Protein AF-A0A093BY65-F1 (afdb_monomer_lite)

InterPro domains:
  IPR026172 Gamma-secretase-activating protein family [PTHR13630] (1-460)

Foldseek 3Di:
DKDWDWDADPQLKIWIWIADPVVRDIGTQDIGNHNWAWAEWEAWPLSQKIKTKTFPDDPVCCVVVVPDPFAGMWIWIAGRPPDGDIDTQDRHNWGKFKYKDHADPDDPPPFWTKMWIDTFQAFIKIFIWGWDQDPNGIHTPDPDHTDMDTDDGQWQEWEADNPQRKIWTWHDDPQWIKIWIWGDHNVRDIDTFWIFTDPDDADSPTRYYHLRDDDPPVVVCPDDQHKDWDWDAAPVGWTKIKIWTQDPDPQKTKIKIGRLVVQKMKIKIFGFPDPDPDPDRGFEWAAQRQWIWGAQQQAKIWTQGSLCNVCCLQIAIDGHPLRHDPPDHNADWHHSDHQKIQRPVVRDIDRHDDDLVSLLVQLLPDQDLSNVSNSLLCNLQRVQDDPVSLVSLVVSCVVCQPRRDPDGSVQLSVQQNCCSVVPVVDPPVSVVRDNGPCPPDPDDDPRMDMDMGGGDRIDTD

pLDDT: mean 80.91, std 12.18, range [36.78, 94.62]

Radius of gyration: 24.76 Å; chains: 1; bounding box: 61×48×80 Å

Structure (mmCIF, N/CA/C/O backbone):
data_AF-A0A093BY65-F1
#
_entry.id   AF-A0A093BY65-F1
#
loop_
_atom_site.group_PDB
_atom_site.id
_atom_site.type_symbol
_atom_site.label_atom_id
_atom_site.label_alt_id
_atom_site.label_comp_id
_atom_site.label_asym_id
_atom_site.label_entity_id
_atom_site.label_seq_id
_atom_site.pdbx_PDB_ins_code
_atom_site.Cartn_x
_atom_site.Cartn_y
_atom_site.Cartn_z
_atom_site.occupancy
_atom_site.B_iso_or_equiv
_atom_site.auth_seq_id
_atom_site.auth_comp_id
_atom_site.auth_asym_id
_atom_site.auth_atom_id
_atom_site.pdbx_PDB_model_num
ATOM 1 N N . GLY A 1 1 ? 15.860 2.031 1.669 1.00 63.56 1 GLY A N 1
ATOM 2 C CA . GLY A 1 1 ? 15.637 2.256 0.228 1.00 63.56 1 GLY A CA 1
ATOM 3 C C . GLY A 1 1 ? 16.226 3.590 -0.183 1.00 63.56 1 GLY A C 1
ATOM 4 O O . GLY A 1 1 ? 16.391 4.453 0.673 1.00 63.56 1 GLY A O 1
ATOM 5 N N . LYS A 1 2 ? 16.566 3.744 -1.463 1.00 78.81 2 LYS A N 1
ATOM 6 C CA . LYS A 1 2 ? 16.963 5.024 -2.068 1.00 78.81 2 LYS A CA 1
ATOM 7 C C . LYS A 1 2 ? 15.787 5.583 -2.872 1.00 78.81 2 LYS A C 1
ATOM 9 O O . LYS A 1 2 ? 14.974 4.803 -3.358 1.00 78.81 2 LYS A O 1
ATOM 14 N N . ILE A 1 3 ? 15.690 6.902 -3.000 1.00 84.50 3 ILE A N 1
ATOM 15 C CA . ILE A 1 3 ? 14.612 7.582 -3.730 1.00 84.50 3 ILE A CA 1
ATOM 16 C C . ILE A 1 3 ? 15.156 8.043 -5.078 1.00 84.50 3 ILE A C 1
ATOM 18 O O . ILE A 1 3 ? 16.124 8.800 -5.121 1.00 84.50 3 ILE A O 1
ATOM 22 N N . ILE A 1 4 ? 14.539 7.609 -6.175 1.00 89.31 4 ILE A N 1
ATOM 23 C CA . ILE A 1 4 ? 14.825 8.165 -7.498 1.00 89.31 4 ILE A CA 1
ATOM 24 C C . ILE A 1 4 ? 14.020 9.452 -7.686 1.00 89.31 4 ILE A C 1
ATOM 26 O O . ILE A 1 4 ? 12.840 9.511 -7.343 1.00 89.31 4 ILE A O 1
ATOM 30 N N . TYR A 1 5 ? 14.657 10.494 -8.206 1.00 88.25 5 TYR A N 1
ATOM 31 C CA . TYR A 1 5 ? 14.006 11.778 -8.443 1.00 88.25 5 TYR A CA 1
ATOM 32 C C . TYR A 1 5 ? 14.512 12.423 -9.729 1.00 88.25 5 TYR A C 1
ATOM 34 O O . TYR A 1 5 ? 15.580 12.094 -10.253 1.00 88.25 5 TYR A O 1
ATOM 42 N N . THR A 1 6 ? 13.727 13.365 -10.245 1.00 89.56 6 THR A N 1
ATOM 43 C CA . THR A 1 6 ? 14.057 14.118 -11.455 1.00 89.56 6 THR A CA 1
ATOM 44 C C . THR A 1 6 ? 13.990 15.607 -11.183 1.00 89.56 6 THR A C 1
ATOM 46 O O . THR A 1 6 ? 13.096 16.053 -10.468 1.00 89.56 6 THR A O 1
ATOM 49 N N . TRP A 1 7 ? 14.881 16.388 -11.787 1.00 89.62 7 TRP A N 1
ATOM 50 C CA . TRP A 1 7 ? 14.822 17.848 -11.706 1.00 89.62 7 TRP A CA 1
ATOM 51 C C . TRP A 1 7 ? 15.175 18.500 -13.040 1.00 89.62 7 TRP A C 1
ATOM 53 O O . TRP A 1 7 ? 15.787 17.894 -13.925 1.00 89.62 7 TRP A O 1
ATOM 63 N N . LYS A 1 8 ? 14.768 19.762 -13.179 1.00 90.12 8 LYS A N 1
ATOM 64 C CA . LYS A 1 8 ? 15.085 20.599 -14.335 1.00 90.12 8 LYS A CA 1
ATOM 65 C C . LYS A 1 8 ? 16.312 21.444 -14.029 1.00 90.12 8 LYS A C 1
ATOM 67 O O . LYS A 1 8 ? 16.352 22.149 -13.025 1.00 90.12 8 LYS A O 1
ATOM 72 N N . GLY A 1 9 ? 17.321 21.348 -14.888 1.00 86.19 9 GLY A N 1
ATOM 73 C CA . GLY A 1 9 ? 18.512 22.186 -14.828 1.00 86.19 9 GLY A CA 1
ATOM 74 C C . GLY A 1 9 ? 18.275 23.568 -15.443 1.00 86.19 9 GLY A C 1
ATOM 75 O O . GLY A 1 9 ? 17.312 23.791 -16.178 1.00 86.19 9 GLY A O 1
ATOM 76 N N . ASN A 1 10 ? 19.211 24.491 -15.213 1.00 79.88 10 ASN A N 1
ATOM 77 C CA . ASN A 1 10 ? 19.124 25.885 -15.678 1.00 79.88 10 ASN A CA 1
ATOM 78 C C . ASN A 1 10 ? 19.003 26.029 -17.208 1.00 79.88 10 ASN A C 1
ATOM 80 O O . ASN A 1 10 ? 18.497 27.034 -17.697 1.00 79.88 10 ASN A O 1
ATOM 84 N N . GLN A 1 11 ? 19.460 25.030 -17.967 1.00 81.44 11 GLN A N 1
ATOM 85 C CA . GLN A 1 11 ? 19.409 24.996 -19.434 1.00 81.44 11 GLN A CA 1
ATOM 86 C C . GLN A 1 11 ? 18.183 24.238 -19.981 1.00 81.44 11 GLN A C 1
ATOM 88 O O . GLN A 1 11 ? 18.181 23.848 -21.142 1.00 81.44 11 GLN A O 1
ATOM 93 N N . ARG A 1 12 ? 17.150 23.999 -19.157 1.00 81.50 12 ARG A N 1
ATOM 94 C CA . ARG A 1 12 ? 16.015 23.097 -19.458 1.00 81.50 12 ARG A CA 1
ATOM 95 C C . ARG A 1 12 ? 16.419 21.641 -19.730 1.00 81.50 12 ARG A C 1
ATOM 97 O O . ARG A 1 12 ? 15.641 20.867 -20.278 1.00 81.50 12 ARG A O 1
ATOM 104 N N . ASN A 1 13 ? 17.613 21.246 -19.298 1.00 89.00 13 ASN A N 1
ATOM 105 C CA . ASN A 1 13 ? 18.029 19.848 -19.296 1.00 89.00 13 ASN A CA 1
ATOM 106 C C . ASN A 1 13 ? 17.265 19.088 -18.212 1.00 89.00 13 ASN A C 1
ATOM 108 O O . ASN A 1 13 ? 16.958 19.637 -17.148 1.00 89.00 13 ASN A O 1
ATOM 112 N N . THR A 1 14 ? 16.976 17.819 -18.472 1.00 90.69 14 THR A N 1
ATOM 113 C CA . THR A 1 14 ? 16.291 16.951 -17.512 1.00 90.69 14 THR A CA 1
ATOM 114 C C . THR A 1 14 ? 17.303 16.023 -16.878 1.00 90.69 14 THR A C 1
ATOM 116 O O . THR A 1 14 ? 17.947 15.241 -17.573 1.00 90.69 14 THR A O 1
ATOM 119 N N . HIS A 1 15 ? 17.440 16.107 -15.562 1.00 92.12 15 HIS A N 1
ATOM 120 C CA . HIS A 1 15 ? 18.368 15.285 -14.802 1.00 92.12 15 HIS A CA 1
ATOM 121 C C . HIS A 1 15 ? 17.617 14.220 -14.009 1.00 92.12 15 HIS A C 1
ATOM 123 O O . HIS A 1 15 ? 16.495 14.448 -13.549 1.00 92.12 15 HIS A O 1
ATOM 129 N N . ILE A 1 16 ? 18.264 13.072 -13.842 1.00 93.38 16 ILE A N 1
ATOM 130 C CA . ILE A 1 16 ? 17.794 11.949 -13.039 1.00 93.38 16 ILE A CA 1
ATOM 131 C C . ILE A 1 16 ? 18.851 11.668 -11.978 1.00 93.38 16 ILE A C 1
ATOM 133 O O . ILE A 1 16 ? 20.038 11.533 -12.287 1.00 93.38 16 ILE A O 1
ATOM 137 N N . GLY A 1 17 ? 18.416 11.578 -10.728 1.00 92.12 17 GLY A N 1
ATOM 138 C CA . GLY A 1 17 ? 19.290 11.351 -9.589 1.00 92.12 17 GLY A CA 1
ATOM 139 C C . GLY A 1 17 ? 18.687 10.389 -8.590 1.00 92.12 17 GLY A C 1
ATOM 140 O O . GLY A 1 17 ? 17.514 10.021 -8.655 1.00 92.12 17 GLY A O 1
ATOM 141 N N . LEU A 1 18 ? 19.542 9.980 -7.667 1.00 91.50 18 LEU A N 1
ATOM 142 C CA . LEU A 1 18 ? 19.249 9.034 -6.616 1.00 91.50 18 LEU A CA 1
ATOM 143 C C . LEU A 1 18 ? 19.604 9.676 -5.280 1.00 91.50 18 LEU A C 1
ATOM 145 O O . LEU A 1 18 ? 20.723 10.147 -5.078 1.00 91.50 18 LEU A O 1
ATOM 149 N N . TYR A 1 19 ? 18.640 9.710 -4.373 1.00 87.81 19 TYR A N 1
ATOM 150 C CA . TYR A 1 19 ? 18.818 10.203 -3.020 1.00 87.81 19 TYR A CA 1
ATOM 151 C C . TYR A 1 19 ? 18.896 9.034 -2.050 1.00 87.81 19 TYR A C 1
ATOM 153 O O . TYR A 1 19 ? 18.030 8.157 -2.023 1.00 87.81 19 TYR A O 1
ATOM 161 N N . ASP A 1 20 ? 19.943 9.018 -1.240 1.00 84.81 20 ASP A N 1
ATOM 162 C CA . ASP A 1 20 ? 20.128 8.028 -0.193 1.00 84.81 20 ASP A CA 1
ATOM 163 C C . ASP A 1 20 ? 19.635 8.586 1.147 1.00 84.81 20 ASP A C 1
ATOM 165 O O . ASP A 1 20 ? 20.208 9.530 1.689 1.00 84.81 20 ASP A O 1
ATOM 169 N N . LEU A 1 21 ? 18.569 7.986 1.687 1.00 76.50 21 LEU A N 1
ATOM 170 C CA . LEU A 1 21 ? 17.957 8.411 2.948 1.00 76.50 21 LEU A CA 1
ATOM 171 C C . LEU A 1 21 ? 18.887 8.232 4.158 1.00 76.50 21 LEU A C 1
ATOM 173 O O . LEU A 1 21 ? 18.780 8.991 5.119 1.00 76.50 21 LEU A O 1
ATOM 177 N N . GLN A 1 22 ? 19.786 7.242 4.132 1.00 81.06 22 GLN A N 1
ATOM 178 C CA . GLN A 1 22 ? 20.671 6.942 5.262 1.00 81.06 22 GLN A CA 1
ATOM 179 C C . GLN A 1 22 ? 21.864 7.891 5.288 1.00 81.06 22 GLN A C 1
ATOM 181 O O . GLN A 1 22 ? 22.187 8.465 6.327 1.00 81.06 22 GLN A O 1
ATOM 186 N N . THR A 1 23 ? 22.512 8.079 4.138 1.00 85.75 23 THR A N 1
ATOM 187 C CA . THR A 1 23 ? 23.703 8.936 4.038 1.00 85.75 23 THR A CA 1
ATOM 188 C C . THR A 1 23 ? 23.359 10.406 3.797 1.00 85.75 23 THR A C 1
ATOM 190 O O . THR A 1 23 ? 24.226 11.268 3.941 1.00 85.75 23 THR A O 1
ATOM 193 N N . LYS A 1 24 ? 22.099 10.706 3.451 1.00 85.06 24 LYS A N 1
ATOM 194 C CA . LYS A 1 24 ? 21.610 12.027 3.023 1.00 85.06 24 LYS A CA 1
ATOM 195 C C . LYS A 1 24 ? 22.382 12.591 1.827 1.00 85.06 24 LYS A C 1
ATOM 197 O O . LYS A 1 24 ? 22.504 13.808 1.686 1.00 85.06 24 LYS A O 1
ATOM 202 N N . GLN A 1 25 ? 22.907 11.718 0.970 1.00 88.19 25 GLN A N 1
ATOM 203 C CA . GLN A 1 25 ? 23.680 12.103 -0.207 1.00 88.19 25 GLN A CA 1
ATOM 204 C C . GLN A 1 25 ? 22.861 12.002 -1.490 1.00 88.19 25 GLN A C 1
ATOM 206 O O . GLN A 1 25 ? 21.971 11.162 -1.628 1.00 88.19 25 GLN A O 1
ATOM 211 N N . ASN A 1 26 ? 23.205 12.876 -2.434 1.00 89.00 26 ASN A N 1
ATOM 212 C CA . ASN A 1 26 ? 22.658 12.893 -3.780 1.00 89.00 26 ASN A CA 1
ATOM 213 C C . ASN A 1 26 ? 23.680 12.323 -4.760 1.00 89.00 26 ASN A C 1
ATOM 215 O O . ASN A 1 26 ? 24.836 12.742 -4.771 1.00 89.00 26 ASN A O 1
ATOM 219 N N . GLU A 1 27 ? 23.224 11.412 -5.606 1.00 90.81 27 GLU A N 1
ATOM 220 C CA . GLU A 1 27 ? 23.987 10.809 -6.690 1.00 90.81 27 GLU A CA 1
ATOM 221 C C . GLU A 1 27 ? 23.313 11.176 -8.018 1.00 90.81 27 GLU A C 1
ATOM 223 O O . GLU A 1 27 ? 22.115 10.963 -8.199 1.00 90.81 27 GLU A O 1
ATOM 228 N N . HIS A 1 28 ? 24.061 11.764 -8.951 1.00 91.25 28 HIS A N 1
ATOM 229 C CA . HIS A 1 28 ? 23.556 12.047 -10.295 1.00 91.25 28 HIS A CA 1
ATOM 230 C C . HIS A 1 28 ? 23.710 10.798 -11.168 1.00 91.25 28 HIS A C 1
ATOM 232 O O . HIS A 1 28 ? 24.829 10.322 -11.343 1.00 91.25 28 HIS A O 1
ATOM 238 N N . LEU A 1 29 ? 22.612 10.310 -11.752 1.00 90.50 29 LEU A N 1
ATOM 239 C CA . LEU A 1 29 ? 22.614 9.099 -12.577 1.00 90.50 29 LEU A CA 1
ATOM 240 C C . LEU A 1 29 ? 22.739 9.412 -14.069 1.00 90.50 29 LEU A C 1
ATOM 242 O O . LEU A 1 29 ? 23.581 8.841 -14.754 1.00 90.50 29 LEU A O 1
ATOM 246 N N . TYR A 1 30 ? 21.896 10.306 -14.591 1.00 91.12 30 TYR A N 1
ATOM 247 C CA . TYR A 1 30 ? 21.830 10.570 -16.029 1.00 91.12 30 TYR A CA 1
ATOM 248 C C . TYR A 1 30 ? 21.262 11.957 -16.338 1.00 91.12 30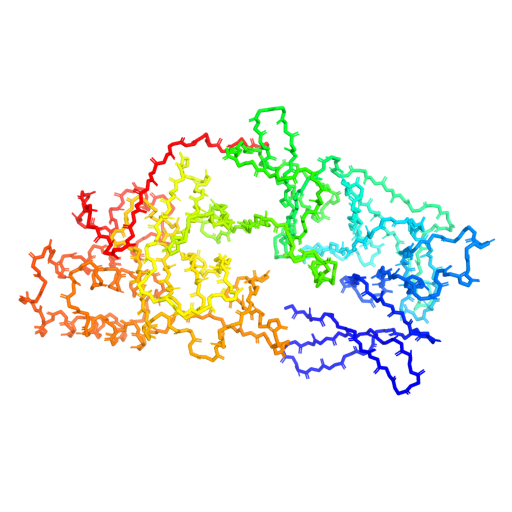 TYR A C 1
ATOM 250 O O . TYR A 1 30 ? 20.473 12.507 -15.568 1.00 91.12 30 TYR A O 1
ATOM 258 N N . MET A 1 31 ? 21.634 12.506 -17.494 1.00 90.62 31 MET A N 1
ATOM 259 C CA . MET A 1 31 ? 21.165 13.800 -17.985 1.00 90.62 31 MET A CA 1
ATOM 260 C C . MET A 1 31 ? 20.685 13.677 -19.429 1.00 90.62 31 MET A C 1
ATOM 262 O O . MET A 1 31 ? 21.411 13.201 -20.297 1.00 90.62 31 MET A O 1
ATOM 266 N N . PHE A 1 32 ? 19.492 14.201 -19.695 1.00 89.25 32 PHE A N 1
ATOM 267 C CA . PHE A 1 32 ? 19.011 14.475 -21.040 1.00 89.25 32 PHE A CA 1
ATOM 268 C C . PHE A 1 32 ? 19.231 15.946 -21.388 1.00 89.25 32 PHE A C 1
ATOM 270 O O . PHE A 1 32 ? 18.767 16.837 -20.674 1.00 89.25 32 PHE A O 1
ATOM 277 N N . GLU A 1 33 ? 19.841 16.202 -22.544 1.00 87.38 33 GLU A N 1
ATOM 278 C CA . GLU A 1 33 ? 20.012 17.540 -23.140 1.00 87.38 33 GLU A CA 1
ATOM 279 C C . GLU A 1 33 ? 18.705 18.084 -23.753 1.00 87.38 33 GLU A C 1
ATOM 281 O O . GLU A 1 33 ? 18.691 18.732 -24.800 1.00 87.38 33 GLU A O 1
ATOM 286 N N . ARG A 1 34 ? 17.566 17.730 -23.154 1.00 85.81 34 ARG A N 1
ATOM 287 C CA . ARG A 1 34 ? 16.228 18.149 -23.563 1.00 85.81 34 ARG A CA 1
ATOM 288 C C . ARG A 1 34 ? 15.328 18.285 -22.350 1.00 85.81 34 ARG A C 1
ATOM 290 O O . ARG A 1 34 ? 15.499 17.606 -21.330 1.00 85.81 34 ARG A O 1
ATOM 297 N N . ASP A 1 35 ? 14.315 19.117 -22.522 1.00 86.56 35 ASP A N 1
ATOM 298 C CA . ASP A 1 35 ? 13.223 19.240 -21.575 1.00 86.56 35 ASP A CA 1
ATOM 299 C C . ASP A 1 35 ? 12.251 18.073 -21.789 1.00 86.56 35 ASP A C 1
ATOM 301 O O . ASP A 1 35 ? 11.370 18.121 -22.643 1.00 86.56 35 ASP A O 1
ATOM 305 N N . LEU A 1 36 ? 12.475 16.969 -21.075 1.00 87.38 36 LEU A N 1
ATOM 306 C CA . LEU A 1 36 ? 11.665 15.760 -21.174 1.00 87.38 36 LEU A CA 1
ATOM 307 C C . LEU A 1 36 ? 10.723 15.652 -19.989 1.00 87.38 36 LEU A C 1
ATOM 309 O O . LEU A 1 36 ? 11.126 15.786 -18.831 1.00 87.38 36 LEU A O 1
ATOM 313 N N . ARG A 1 37 ? 9.464 15.332 -20.258 1.00 87.19 37 ARG A N 1
ATOM 314 C CA . ARG A 1 37 ? 8.510 15.020 -19.198 1.00 87.19 37 ARG A CA 1
ATOM 315 C C . ARG A 1 37 ? 8.600 13.537 -18.854 1.00 87.19 37 ARG A C 1
ATOM 317 O O . ARG A 1 37 ? 7.980 12.709 -19.521 1.00 87.19 37 ARG A O 1
ATOM 324 N N . ILE A 1 38 ? 9.409 13.222 -17.843 1.00 89.00 38 ILE A N 1
ATOM 325 C CA . ILE A 1 38 ? 9.572 11.859 -17.325 1.00 89.00 38 ILE A CA 1
ATOM 326 C C . ILE A 1 38 ? 8.265 11.415 -16.673 1.00 89.00 38 ILE A C 1
ATOM 328 O O . ILE A 1 38 ? 7.690 12.147 -15.873 1.00 89.00 38 ILE A O 1
ATOM 332 N N . ILE A 1 39 ? 7.803 10.227 -17.045 1.00 88.69 39 ILE A N 1
ATOM 333 C CA . ILE A 1 39 ? 6.597 9.610 -16.495 1.00 88.69 39 ILE A CA 1
ATOM 334 C C . ILE A 1 39 ? 6.956 8.557 -15.449 1.00 88.69 39 ILE A C 1
ATOM 336 O O . ILE A 1 39 ? 6.320 8.460 -14.407 1.00 88.69 39 ILE A O 1
ATOM 340 N N . SER A 1 40 ? 7.994 7.768 -15.712 1.00 91.19 40 SER A N 1
ATOM 341 C CA . SER A 1 40 ? 8.453 6.720 -14.807 1.00 91.19 40 SER A CA 1
ATOM 342 C C . SER A 1 40 ? 9.933 6.458 -15.043 1.00 91.19 40 SER A C 1
ATOM 344 O O . SER A 1 40 ? 10.411 6.524 -16.180 1.00 91.19 40 SER A O 1
ATOM 346 N N . CYS A 1 41 ? 10.665 6.180 -13.972 1.00 92.50 41 CYS A N 1
ATOM 347 C CA . CYS A 1 41 ? 12.063 5.797 -14.035 1.00 92.50 41 CYS A CA 1
ATOM 348 C C . CYS A 1 41 ? 12.381 4.766 -12.953 1.00 92.50 41 CYS A C 1
ATOM 350 O O . CYS A 1 41 ? 11.831 4.803 -11.854 1.00 92.50 41 CYS A O 1
ATOM 352 N N . SER A 1 42 ? 13.286 3.849 -13.273 1.00 93.06 42 SER A N 1
ATOM 353 C CA . SER A 1 42 ? 13.752 2.826 -12.345 1.00 93.06 42 SER A CA 1
ATOM 354 C C . SER A 1 42 ? 15.203 2.476 -12.656 1.00 93.06 42 SER A C 1
ATOM 356 O O . SER A 1 42 ? 15.624 2.529 -13.812 1.00 93.06 42 SER A O 1
ATOM 358 N N . VAL A 1 43 ? 15.971 2.124 -11.628 1.00 92.44 43 VAL A N 1
ATOM 359 C CA . VAL A 1 43 ? 17.389 1.753 -11.727 1.00 92.44 43 VAL A CA 1
ATOM 360 C C . VAL A 1 43 ? 17.576 0.324 -11.227 1.00 92.44 43 VAL A C 1
ATOM 362 O O . VAL A 1 43 ? 16.924 -0.065 -10.256 1.00 92.44 43 VAL A O 1
ATOM 365 N N . ASN A 1 44 ? 18.435 -0.462 -11.875 1.00 89.94 44 ASN A N 1
ATOM 366 C CA . ASN A 1 44 ? 18.727 -1.819 -11.412 1.00 89.94 44 ASN A CA 1
ATOM 367 C C . ASN A 1 44 ? 19.547 -1.818 -10.110 1.00 89.94 44 ASN A C 1
ATOM 369 O O . ASN A 1 44 ? 20.080 -0.792 -9.678 1.00 89.94 44 ASN A O 1
ATOM 373 N N . ASN A 1 45 ? 19.647 -2.988 -9.481 1.00 84.94 45 ASN A N 1
ATOM 374 C CA . ASN A 1 45 ? 20.331 -3.168 -8.203 1.00 84.94 45 ASN A CA 1
ATOM 375 C C . ASN A 1 45 ? 21.808 -2.722 -8.255 1.00 84.94 45 ASN A C 1
ATOM 377 O O . ASN A 1 45 ? 22.294 -2.025 -7.363 1.00 84.94 45 ASN A O 1
ATOM 381 N N . GLU A 1 46 ? 22.496 -3.054 -9.349 1.00 83.00 46 GLU A N 1
ATOM 382 C CA . GLU A 1 46 ? 23.916 -2.768 -9.577 1.00 83.00 46 GLU A CA 1
ATOM 383 C C . GLU A 1 46 ? 24.179 -1.311 -9.993 1.00 83.00 46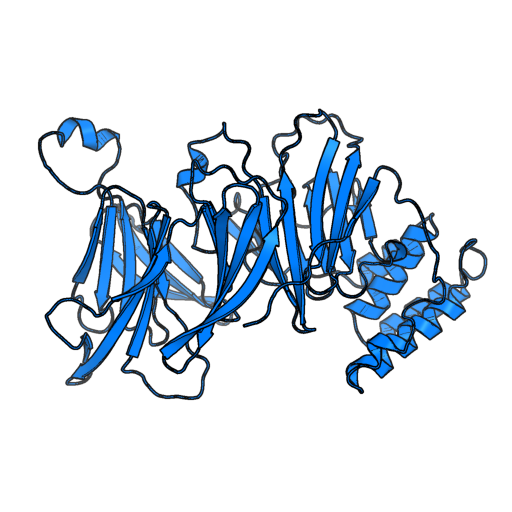 GLU A C 1
ATOM 385 O O . GLU A 1 46 ? 25.333 -0.893 -10.054 1.00 83.00 46 GLU A O 1
ATOM 390 N N . ARG A 1 47 ? 23.128 -0.522 -10.265 1.00 86.25 47 ARG A N 1
ATOM 391 C CA . ARG A 1 47 ? 23.200 0.872 -10.756 1.00 86.25 47 ARG A CA 1
ATOM 392 C C . ARG A 1 47 ? 23.954 1.034 -12.074 1.00 86.25 47 ARG A C 1
ATOM 394 O O . ARG A 1 47 ? 24.600 2.048 -12.325 1.00 86.25 47 ARG A O 1
ATOM 401 N N . THR A 1 48 ? 23.851 0.034 -12.931 1.00 86.62 48 THR A N 1
ATOM 402 C CA . THR A 1 48 ? 24.469 0.006 -14.259 1.00 86.62 48 THR A CA 1
ATOM 403 C C . THR A 1 48 ? 23.462 0.285 -15.369 1.00 86.62 48 THR A C 1
ATOM 405 O O . THR A 1 48 ? 23.847 0.745 -16.445 1.00 86.62 48 THR A O 1
ATOM 408 N N . LEU A 1 49 ? 22.173 0.063 -15.097 1.00 90.50 49 LEU A N 1
ATOM 409 C CA . LEU A 1 49 ? 21.071 0.218 -16.035 1.00 90.50 49 LEU A CA 1
ATOM 410 C C . LEU A 1 49 ? 20.003 1.161 -15.484 1.00 90.50 49 LEU A C 1
ATOM 412 O O . LEU A 1 49 ? 19.563 1.042 -14.339 1.00 90.50 49 LEU A O 1
ATOM 416 N N . LEU A 1 50 ? 19.530 2.050 -16.349 1.00 93.12 50 LEU A N 1
ATOM 417 C CA . LEU A 1 50 ? 18.445 2.981 -16.085 1.00 93.12 50 LEU A CA 1
ATOM 418 C C . LEU A 1 50 ? 17.335 2.775 -17.118 1.00 93.12 50 LEU A C 1
ATOM 420 O O . LEU A 1 50 ? 17.549 2.928 -18.319 1.00 93.12 50 LEU A O 1
ATOM 424 N N . ALA A 1 51 ? 16.135 2.458 -16.647 1.00 94.44 51 ALA A N 1
ATOM 425 C CA . ALA A 1 51 ? 14.934 2.426 -17.466 1.00 94.44 51 ALA A CA 1
ATOM 426 C C . ALA A 1 51 ? 14.187 3.749 -17.288 1.00 94.44 51 ALA A C 1
ATOM 428 O O . ALA A 1 51 ? 13.939 4.177 -16.159 1.00 94.44 51 ALA A O 1
ATOM 429 N N . VAL A 1 52 ? 13.826 4.403 -18.393 1.00 94.44 52 VAL A N 1
ATOM 430 C CA . VAL A 1 52 ? 13.137 5.701 -18.377 1.00 94.44 52 VAL A CA 1
ATOM 431 C C . VAL A 1 52 ? 11.999 5.692 -19.379 1.00 94.44 52 VAL A C 1
ATOM 433 O O . VAL A 1 52 ? 12.200 5.367 -20.544 1.00 94.44 52 VAL A O 1
ATOM 436 N N . SER A 1 53 ? 10.820 6.116 -18.946 1.00 93.69 53 SER A N 1
ATOM 437 C CA . SER A 1 53 ? 9.673 6.375 -19.807 1.00 93.69 53 SER A CA 1
ATOM 438 C C . SER A 1 53 ? 9.303 7.852 -19.751 1.00 93.69 53 SER A C 1
ATOM 440 O O . SER A 1 53 ? 9.216 8.427 -18.663 1.00 93.69 53 SER A O 1
ATOM 442 N N . PHE A 1 54 ? 9.109 8.491 -20.904 1.00 91.19 54 PHE A N 1
ATOM 443 C CA . PHE A 1 54 ? 8.816 9.924 -20.992 1.00 91.19 54 PHE A CA 1
ATOM 444 C C . PHE A 1 54 ? 7.908 10.281 -22.174 1.00 91.19 54 PHE A C 1
ATOM 446 O O . PHE A 1 54 ? 7.817 9.554 -23.163 1.00 91.19 54 PHE A O 1
ATOM 453 N N . CYS A 1 55 ? 7.244 11.434 -22.069 1.00 87.69 55 CYS A N 1
ATOM 454 C CA . CYS A 1 55 ? 6.436 12.018 -23.141 1.00 87.69 55 CYS A CA 1
ATOM 455 C C . CYS A 1 55 ? 7.330 12.820 -24.101 1.00 87.69 55 CYS A C 1
ATOM 457 O O . CYS A 1 55 ? 8.121 13.651 -23.649 1.00 87.69 55 CYS A O 1
ATOM 459 N N . GLN A 1 56 ? 7.218 12.584 -25.412 1.00 80.44 56 GLN A N 1
ATOM 460 C CA . GLN A 1 56 ? 8.106 13.183 -26.418 1.00 80.44 56 GLN A CA 1
ATOM 461 C C . GLN A 1 56 ? 7.762 14.634 -26.793 1.00 80.44 56 GLN A C 1
ATOM 463 O O . GLN A 1 56 ? 8.641 15.360 -27.257 1.00 80.44 56 GLN A O 1
ATOM 468 N N . TYR A 1 57 ? 6.503 15.046 -26.642 1.00 72.62 57 TYR A N 1
ATOM 469 C CA . TYR A 1 57 ? 6.021 16.392 -26.971 1.00 72.62 57 TYR A CA 1
ATOM 470 C C . TYR A 1 57 ? 4.826 16.774 -26.085 1.00 72.62 57 TYR A C 1
ATOM 472 O O . TYR A 1 57 ? 4.123 15.902 -25.566 1.00 72.62 57 TYR A O 1
ATOM 480 N N . THR A 1 58 ? 4.600 18.074 -25.893 1.00 62.84 58 THR A N 1
ATOM 481 C CA . THR A 1 58 ? 3.425 18.620 -25.188 1.00 62.84 58 THR A CA 1
ATOM 482 C C . THR A 1 58 ? 2.253 18.826 -26.158 1.00 62.84 58 THR A C 1
ATOM 484 O O . THR A 1 58 ? 2.434 18.814 -27.377 1.00 62.84 58 THR A O 1
ATOM 487 N N . GLU A 1 59 ? 1.024 19.001 -25.657 1.00 56.34 59 GLU A N 1
ATOM 488 C CA . GLU A 1 59 ? -0.148 19.204 -26.530 1.00 56.34 59 GLU A CA 1
ATOM 489 C C . GLU A 1 59 ? -0.047 20.466 -27.405 1.00 56.34 59 GLU A C 1
ATOM 491 O O . GLU A 1 59 ? -0.553 20.476 -28.524 1.00 56.34 59 GLU A O 1
ATOM 496 N N . GLU A 1 60 ? 0.684 21.489 -26.961 1.00 53.00 60 GLU A N 1
ATOM 497 C CA . GLU A 1 60 ? 0.952 22.707 -27.741 1.00 53.00 60 GLU A CA 1
ATOM 498 C C . GLU A 1 60 ? 1.854 22.438 -28.962 1.00 53.00 60 GLU A C 1
ATOM 500 O O . GLU A 1 60 ? 1.705 23.073 -30.007 1.00 53.00 60 GLU A O 1
ATOM 505 N N . GLU A 1 61 ? 2.740 21.439 -28.879 1.00 56.44 61 GLU A N 1
ATOM 506 C CA . GLU A 1 61 ? 3.605 20.998 -29.981 1.00 56.44 61 GLU A CA 1
ATOM 507 C C . GLU A 1 61 ? 2.927 19.977 -30.915 1.00 56.44 61 GLU A C 1
ATOM 509 O O . GLU A 1 61 ? 3.440 19.710 -32.007 1.00 56.44 61 GLU A O 1
ATOM 514 N N . ARG A 1 62 ? 1.756 19.421 -30.544 1.00 52.44 62 ARG A N 1
ATOM 515 C CA . ARG A 1 62 ? 0.979 18.534 -31.437 1.00 52.44 62 ARG A CA 1
ATOM 516 C C . ARG A 1 62 ? 0.566 19.264 -32.705 1.00 52.44 62 ARG A C 1
ATOM 518 O O . ARG A 1 62 ? 0.719 18.713 -33.789 1.00 52.44 62 ARG A O 1
ATOM 525 N N . VAL A 1 63 ? 0.063 20.494 -32.584 1.00 53.16 63 VAL A N 1
ATOM 526 C CA . VAL A 1 63 ? -0.531 21.240 -33.711 1.00 53.16 63 VAL A CA 1
ATOM 527 C C . VAL A 1 63 ? 0.501 21.524 -34.808 1.00 53.16 63 VAL A C 1
ATOM 529 O O . VAL A 1 63 ? 0.176 21.503 -35.992 1.00 53.16 63 VAL A O 1
ATOM 532 N N . SER A 1 64 ? 1.767 21.716 -34.435 1.00 55.03 64 SER A N 1
ATOM 533 C CA . SER A 1 64 ? 2.882 21.956 -35.356 1.00 55.03 64 SER A CA 1
ATOM 534 C C . SER A 1 64 ? 3.529 20.672 -35.903 1.00 55.03 64 SER A C 1
ATOM 536 O O . SER A 1 64 ? 4.219 20.739 -36.921 1.00 55.03 64 SER A O 1
ATOM 538 N N . ARG A 1 65 ? 3.285 19.501 -35.289 1.00 53.06 65 ARG A N 1
ATOM 539 C CA . ARG A 1 65 ? 3.848 18.194 -35.696 1.00 53.06 65 ARG A CA 1
ATOM 540 C C . ARG A 1 65 ? 2.831 17.156 -36.184 1.00 53.06 65 ARG A C 1
ATOM 542 O O . ARG A 1 65 ? 3.233 16.030 -36.455 1.00 53.06 65 ARG A O 1
ATOM 549 N N . LEU A 1 66 ? 1.565 17.531 -36.401 1.00 51.44 66 LEU A N 1
ATOM 550 C CA . LEU A 1 66 ? 0.486 16.687 -36.966 1.00 51.44 66 LEU A CA 1
ATOM 551 C C . LEU A 1 66 ? 0.857 15.912 -38.254 1.00 51.44 66 LEU A C 1
ATOM 553 O O . LEU A 1 66 ? 0.149 14.987 -38.638 1.00 51.44 66 LEU A O 1
ATOM 557 N N . LEU A 1 67 ? 1.952 16.278 -38.927 1.00 49.72 67 LEU A N 1
ATOM 558 C CA . LEU A 1 67 ? 2.454 15.649 -40.151 1.00 49.72 67 LEU A CA 1
ATOM 559 C C . LEU A 1 67 ? 3.543 14.577 -39.923 1.00 49.72 67 LEU A C 1
ATOM 561 O O . LEU A 1 67 ? 4.027 14.007 -40.899 1.00 49.72 67 LEU A O 1
ATOM 565 N N . GLN A 1 68 ? 3.950 14.290 -38.680 1.00 53.44 68 GLN A N 1
ATOM 566 C CA . GLN A 1 68 ? 4.952 13.262 -38.369 1.00 53.44 68 GLN A CA 1
ATOM 567 C C . GLN A 1 68 ? 4.337 12.137 -37.523 1.00 53.44 68 GLN A C 1
ATOM 569 O O . GLN A 1 68 ? 3.826 12.373 -36.433 1.00 53.44 68 GLN A O 1
ATOM 574 N N . SER A 1 69 ? 4.410 10.899 -38.020 1.00 57.50 69 SER A N 1
ATOM 575 C CA . SER A 1 69 ? 3.953 9.671 -37.353 1.00 57.50 69 SER A CA 1
ATOM 576 C C . SER A 1 69 ? 4.907 9.255 -36.223 1.00 57.50 69 SER A C 1
ATOM 578 O O . SER A 1 69 ? 5.586 8.231 -36.317 1.00 57.50 69 SER A O 1
ATOM 580 N N . VAL A 1 70 ? 5.041 10.090 -35.195 1.00 69.75 70 VAL A N 1
ATOM 581 C CA . VAL A 1 70 ? 5.925 9.833 -34.052 1.00 69.75 70 VAL A CA 1
ATOM 582 C C . VAL A 1 70 ? 5.075 9.468 -32.844 1.00 69.75 70 VAL A C 1
ATOM 584 O O . VAL A 1 70 ? 4.147 10.197 -32.508 1.00 69.75 70 VAL A O 1
ATOM 587 N N . SER A 1 71 ? 5.406 8.351 -32.196 1.00 81.69 71 SER A N 1
ATOM 588 C CA . SER A 1 71 ? 4.728 7.888 -30.983 1.00 81.69 71 SER A CA 1
ATOM 589 C C . SER A 1 71 ? 4.812 8.915 -29.851 1.00 81.69 71 SER A C 1
ATOM 591 O O . SER A 1 71 ? 5.865 9.520 -29.631 1.00 81.69 71 SER A O 1
ATOM 593 N N . ARG A 1 72 ? 3.724 9.075 -29.091 1.00 84.88 72 ARG A N 1
ATOM 594 C CA . ARG A 1 72 ? 3.637 10.049 -27.989 1.00 84.88 72 ARG A CA 1
ATOM 595 C C . ARG A 1 72 ? 4.617 9.769 -26.847 1.00 84.88 72 ARG A C 1
ATOM 597 O O . ARG A 1 72 ? 5.215 10.705 -26.310 1.00 84.88 72 ARG A O 1
ATOM 604 N N . TYR A 1 73 ? 4.785 8.504 -26.477 1.00 89.19 73 TYR A N 1
ATOM 605 C CA . TYR A 1 73 ? 5.623 8.067 -25.364 1.00 89.19 73 TYR A CA 1
ATOM 606 C C . TYR A 1 73 ? 6.787 7.213 -25.856 1.00 89.19 73 TYR A C 1
ATOM 608 O O . TYR A 1 73 ? 6.659 6.408 -26.783 1.00 89.19 73 TYR A O 1
ATOM 616 N N . LEU A 1 74 ? 7.939 7.390 -25.212 1.00 92.81 74 LEU A N 1
ATOM 617 C CA . LEU A 1 74 ? 9.132 6.590 -25.454 1.00 92.81 74 LEU A CA 1
ATOM 618 C C . LEU A 1 74 ? 9.613 5.973 -24.151 1.00 92.81 74 LEU A C 1
ATOM 620 O O . LEU A 1 74 ? 9.770 6.673 -23.151 1.00 92.81 74 LEU A O 1
ATOM 624 N N . THR A 1 75 ? 9.902 4.679 -24.192 1.00 94.12 75 THR A N 1
ATOM 625 C CA . THR A 1 75 ? 10.523 3.944 -23.095 1.00 94.12 75 THR A CA 1
ATOM 626 C C . THR A 1 75 ? 11.901 3.477 -23.532 1.00 94.12 75 THR A C 1
ATOM 628 O O . THR A 1 75 ? 12.043 2.772 -24.533 1.00 94.12 75 THR A O 1
ATOM 631 N N . LEU A 1 76 ? 12.917 3.881 -22.780 1.00 93.94 76 LEU A N 1
ATOM 632 C CA . LEU A 1 76 ? 14.324 3.624 -23.041 1.00 93.94 76 LEU A CA 1
ATOM 633 C C . LEU A 1 76 ? 14.931 2.761 -21.939 1.00 93.94 76 LEU A C 1
ATOM 635 O O . LEU A 1 76 ? 14.580 2.898 -20.768 1.00 93.94 76 LEU A O 1
ATOM 639 N N . LEU A 1 77 ? 15.892 1.933 -22.330 1.00 93.50 77 LEU A N 1
ATOM 640 C CA . LEU A 1 77 ? 16.851 1.284 -21.450 1.00 93.50 77 LEU A CA 1
ATOM 641 C C . LEU A 1 77 ? 18.229 1.867 -21.746 1.00 93.50 77 LEU A C 1
ATOM 643 O O . LEU A 1 77 ? 18.665 1.880 -22.898 1.00 93.50 77 LEU A O 1
ATOM 647 N N . ILE A 1 78 ? 18.883 2.376 -20.713 1.00 91.12 78 ILE A N 1
ATOM 648 C CA . ILE A 1 78 ? 20.114 3.147 -20.817 1.00 91.12 78 ILE A CA 1
ATOM 649 C C . ILE A 1 78 ? 21.178 2.460 -19.971 1.00 91.12 78 ILE A C 1
ATOM 651 O O . ILE A 1 78 ? 20.978 2.237 -18.779 1.00 91.12 78 ILE A O 1
ATOM 655 N N . GLU A 1 79 ? 22.308 2.139 -20.587 1.00 89.31 79 GLU A N 1
ATOM 656 C CA . GLU A 1 79 ? 23.536 1.807 -19.865 1.00 89.31 79 GLU A CA 1
ATOM 657 C C . GLU A 1 79 ? 24.070 3.127 -19.269 1.00 89.31 79 GLU A C 1
ATOM 659 O O . GLU A 1 79 ? 24.192 4.119 -19.984 1.00 89.31 79 GLU A O 1
ATOM 664 N N . ILE A 1 80 ? 24.277 3.210 -17.950 1.00 84.69 80 ILE A N 1
ATOM 665 C CA . ILE A 1 80 ? 24.682 4.465 -17.269 1.00 84.69 80 ILE A CA 1
ATOM 666 C C . ILE A 1 80 ? 26.101 4.416 -16.697 1.00 84.69 80 ILE A C 1
ATOM 668 O O . ILE A 1 80 ? 26.635 5.440 -16.271 1.00 84.69 80 ILE A O 1
ATOM 672 N N . HIS A 1 81 ? 26.747 3.248 -16.713 1.00 69.12 81 HIS A N 1
ATOM 673 C CA . HIS A 1 81 ? 28.121 3.100 -16.245 1.00 69.12 81 HIS A CA 1
ATOM 674 C C . HIS A 1 81 ? 28.881 2.045 -17.067 1.00 69.12 81 HIS A C 1
ATOM 676 O O . HIS A 1 81 ? 28.551 0.865 -16.958 1.00 69.12 81 HIS A O 1
ATOM 682 N N . PRO A 1 82 ? 29.910 2.389 -17.872 1.00 58.75 82 PRO A N 1
ATOM 683 C CA . PRO A 1 82 ? 30.425 3.713 -18.251 1.00 58.75 82 PRO A CA 1
ATOM 684 C C . PRO A 1 82 ? 29.973 4.187 -19.651 1.00 58.75 82 PRO A C 1
ATOM 686 O O . PRO A 1 82 ? 30.468 5.203 -20.139 1.00 58.75 82 PRO A O 1
ATOM 689 N N . ILE A 1 83 ? 29.092 3.450 -20.338 1.00 63.53 83 ILE A N 1
ATOM 690 C CA . ILE A 1 83 ? 28.689 3.727 -21.726 1.00 63.53 83 ILE A CA 1
ATOM 691 C C . ILE A 1 83 ? 27.240 4.204 -21.751 1.00 63.53 83 ILE A C 1
ATOM 693 O O . ILE A 1 83 ? 26.389 3.459 -21.308 1.00 63.53 83 ILE A O 1
ATOM 697 N N . ASN A 1 84 ? 26.943 5.362 -22.351 1.00 66.62 84 ASN A N 1
ATOM 698 C CA . ASN A 1 84 ? 25.573 5.858 -22.563 1.00 66.62 84 ASN A CA 1
ATOM 699 C C . ASN A 1 84 ? 24.895 5.205 -23.783 1.00 66.62 84 ASN A C 1
ATOM 701 O O . ASN A 1 84 ? 24.398 5.903 -24.673 1.00 66.62 84 ASN A O 1
ATOM 705 N N . ASN A 1 85 ? 24.903 3.874 -23.874 1.00 82.19 85 ASN A N 1
ATOM 706 C CA . ASN A 1 85 ? 24.146 3.198 -24.922 1.00 82.19 85 ASN A CA 1
ATOM 707 C C . ASN A 1 85 ? 22.665 3.260 -24.576 1.00 82.19 85 ASN A C 1
ATOM 709 O O . ASN A 1 85 ? 22.241 2.897 -23.480 1.00 82.19 85 ASN A O 1
ATOM 713 N N . VAL A 1 86 ? 21.875 3.700 -25.547 1.00 86.69 86 VAL A N 1
ATOM 714 C CA . VAL A 1 86 ? 20.432 3.838 -25.408 1.00 86.69 86 VAL A CA 1
ATOM 715 C C . VAL A 1 86 ? 19.758 2.812 -26.301 1.00 86.69 86 VAL A C 1
ATOM 717 O O . VAL A 1 86 ? 19.983 2.781 -27.511 1.00 86.69 86 VAL A O 1
ATOM 720 N N . ARG A 1 87 ? 18.890 1.994 -25.712 1.00 89.00 87 ARG A N 1
ATOM 721 C CA . ARG A 1 87 ? 18.005 1.079 -26.431 1.00 89.00 87 ARG A CA 1
ATOM 722 C C . ARG A 1 87 ? 16.561 1.517 -26.258 1.00 89.00 87 ARG A C 1
ATOM 724 O O . ARG A 1 87 ? 16.125 1.821 -25.153 1.00 89.00 87 ARG A O 1
ATOM 731 N N . VAL A 1 88 ? 15.804 1.518 -27.350 1.00 91.19 88 VAL A N 1
ATOM 732 C CA . VAL A 1 88 ? 14.357 1.752 -27.304 1.00 91.19 88 VAL A CA 1
ATOM 733 C C . VAL A 1 88 ? 13.668 0.443 -26.931 1.00 91.19 88 VAL A C 1
ATOM 735 O O . VAL A 1 88 ? 13.778 -0.537 -27.664 1.00 91.19 88 VAL A O 1
ATOM 738 N N . LEU A 1 89 ? 12.960 0.429 -25.801 1.00 91.50 89 LEU A N 1
ATOM 739 C CA . LEU A 1 89 ? 12.140 -0.707 -25.374 1.00 91.50 89 LEU A CA 1
ATOM 740 C C . LEU A 1 89 ? 10.749 -0.656 -26.006 1.00 91.50 89 LEU A C 1
ATOM 742 O O . LEU A 1 89 ? 10.279 -1.659 -26.541 1.00 91.50 89 LEU A O 1
ATOM 746 N N . LYS A 1 90 ? 10.100 0.516 -25.964 1.00 91.81 90 LYS A N 1
ATOM 747 C CA . LYS A 1 90 ? 8.795 0.766 -26.591 1.00 91.81 90 LYS A CA 1
ATOM 748 C C . LYS A 1 90 ? 8.673 2.201 -27.090 1.00 91.81 90 LYS A C 1
ATOM 750 O O . LYS A 1 90 ? 9.196 3.128 -26.477 1.00 91.81 90 LYS A O 1
ATOM 755 N N . ALA A 1 91 ? 7.940 2.356 -28.188 1.00 91.19 91 ALA A N 1
ATOM 756 C CA . ALA A 1 91 ? 7.466 3.624 -28.726 1.00 91.19 91 ALA A CA 1
ATOM 757 C C . ALA A 1 91 ? 5.966 3.458 -29.002 1.00 91.19 91 ALA A C 1
ATOM 759 O O . ALA A 1 91 ? 5.587 2.694 -29.889 1.00 91.19 91 ALA A O 1
ATOM 760 N N . VAL A 1 92 ? 5.127 4.076 -28.172 1.00 89.69 92 VAL A N 1
ATOM 761 C CA . VAL A 1 92 ? 3.670 3.851 -28.141 1.00 89.69 92 VAL A CA 1
ATOM 762 C C . VAL A 1 92 ? 2.917 5.145 -27.829 1.00 89.69 92 VAL A C 1
ATOM 764 O O . VAL A 1 92 ? 3.520 6.134 -27.411 1.00 89.69 92 VAL A O 1
ATOM 767 N N . ASP A 1 93 ? 1.601 5.142 -28.033 1.00 86.50 93 ASP A N 1
ATOM 768 C CA . ASP A 1 93 ? 0.742 6.303 -27.762 1.00 86.50 93 ASP A CA 1
ATOM 769 C C . ASP A 1 93 ? 0.066 6.279 -26.382 1.00 86.50 93 ASP A C 1
ATOM 771 O O . ASP A 1 93 ? -0.458 7.304 -25.943 1.00 86.50 93 ASP A O 1
ATOM 775 N N . SER A 1 94 ? 0.158 5.149 -25.679 1.00 86.12 94 SER A N 1
ATOM 776 C CA . SER A 1 94 ? -0.257 4.936 -24.287 1.00 86.12 94 SER A CA 1
ATOM 777 C C . SER A 1 94 ? 0.900 5.199 -23.315 1.00 86.12 94 SER A C 1
ATOM 779 O O . SER A 1 94 ? 2.051 4.904 -23.657 1.00 86.12 94 SER A O 1
ATOM 781 N N . CYS A 1 95 ? 0.649 5.658 -22.085 1.00 86.62 95 CYS A N 1
ATOM 782 C CA . CYS A 1 95 ? 1.729 5.741 -21.103 1.00 86.62 95 CYS A CA 1
ATOM 783 C C . CYS A 1 95 ? 2.219 4.342 -20.690 1.00 86.62 95 CYS A C 1
ATOM 785 O O . CYS A 1 95 ? 1.490 3.347 -20.651 1.00 86.62 95 CYS A O 1
ATOM 787 N N . VAL A 1 96 ? 3.523 4.284 -20.427 1.00 90.81 96 VAL A N 1
ATOM 788 C CA . VAL A 1 96 ? 4.233 3.100 -19.966 1.00 90.81 96 VAL A CA 1
ATOM 789 C C . VAL A 1 96 ? 5.010 3.455 -18.705 1.00 90.81 96 VAL A C 1
ATOM 791 O O . VAL A 1 96 ? 5.725 4.461 -18.688 1.00 90.81 96 VAL A O 1
ATOM 794 N N . ARG A 1 97 ? 4.916 2.617 -17.674 1.00 93.00 97 ARG A N 1
ATOM 795 C CA . ARG A 1 97 ? 5.733 2.683 -16.460 1.00 93.00 97 ARG A CA 1
ATOM 796 C C . ARG A 1 97 ? 6.728 1.534 -16.404 1.00 93.00 97 ARG A C 1
ATOM 798 O O . ARG A 1 97 ? 6.520 0.490 -17.016 1.00 93.00 97 ARG A O 1
ATOM 805 N N . VAL A 1 98 ? 7.833 1.756 -15.703 1.00 94.06 98 VAL A N 1
ATOM 806 C CA . VAL A 1 98 ? 8.972 0.837 -15.653 1.00 94.06 98 VAL A CA 1
ATOM 807 C C . VAL A 1 98 ? 9.403 0.590 -14.214 1.00 94.06 98 VAL A C 1
ATOM 809 O O . VAL A 1 98 ? 9.500 1.530 -13.431 1.00 94.06 98 VAL A O 1
ATOM 812 N N . GLN A 1 99 ? 9.681 -0.667 -13.869 1.00 93.12 99 GLN A N 1
ATOM 813 C CA . GLN A 1 99 ? 10.080 -1.064 -12.519 1.00 93.12 99 GLN A CA 1
ATOM 814 C C . GLN A 1 99 ? 11.079 -2.224 -12.572 1.00 93.12 99 GLN A C 1
ATOM 816 O O . GLN A 1 99 ? 10.733 -3.320 -13.006 1.00 93.12 99 GLN A O 1
ATOM 821 N N . PHE A 1 100 ? 12.322 -2.001 -12.138 1.00 92.50 100 PHE A N 1
ATOM 822 C CA . PHE A 1 100 ? 13.285 -3.090 -11.974 1.00 92.50 100 PHE A CA 1
ATOM 823 C C . PHE A 1 100 ? 12.900 -3.991 -10.803 1.00 92.50 100 PHE A C 1
ATOM 825 O O . PHE A 1 100 ? 12.397 -3.524 -9.775 1.00 92.50 100 PHE A O 1
ATOM 832 N N . LEU A 1 101 ? 13.176 -5.281 -10.972 1.00 89.44 101 LEU A N 1
ATOM 833 C CA . LEU A 1 101 ? 13.097 -6.267 -9.906 1.00 89.44 101 LEU A CA 1
ATOM 834 C C . LEU A 1 101 ? 14.418 -6.301 -9.134 1.00 89.44 101 LEU A C 1
ATOM 836 O O . LEU A 1 101 ? 15.495 -6.268 -9.734 1.00 89.44 101 LEU A O 1
ATOM 840 N N . TYR A 1 102 ? 14.324 -6.398 -7.810 1.00 83.88 102 TYR A N 1
ATOM 841 C CA . TYR A 1 102 ? 15.477 -6.480 -6.913 1.00 83.88 102 TYR A CA 1
ATOM 842 C C . TYR A 1 102 ? 15.507 -7.872 -6.267 1.00 83.88 102 TYR A C 1
ATOM 844 O O . TYR A 1 102 ? 14.811 -8.092 -5.273 1.00 83.88 102 TYR A O 1
ATOM 852 N N . PRO A 1 103 ? 16.243 -8.847 -6.834 1.00 66.19 103 PRO A N 1
ATOM 853 C CA . PRO A 1 103 ? 16.359 -10.166 -6.224 1.00 66.19 103 PRO A CA 1
ATOM 854 C C . PRO A 1 103 ? 17.036 -10.056 -4.849 1.00 66.19 103 PRO A C 1
ATOM 856 O O . PRO A 1 103 ? 17.987 -9.297 -4.671 1.00 66.19 103 PRO A O 1
ATOM 859 N N . VAL A 1 104 ? 16.533 -10.814 -3.870 1.00 62.94 104 VAL A N 1
ATOM 860 C CA . VAL A 1 104 ? 17.050 -10.816 -2.491 1.00 62.94 104 VAL A CA 1
ATOM 861 C C . VAL A 1 104 ? 18.507 -11.296 -2.451 1.00 62.94 104 VAL A C 1
ATOM 863 O O . VAL A 1 104 ? 18.895 -12.220 -3.171 1.00 62.94 104 VAL A O 1
ATOM 866 N N . GLU A 1 105 ? 19.301 -10.656 -1.589 1.00 53.22 105 GLU A N 1
ATOM 867 C CA . GLU A 1 105 ? 20.734 -10.889 -1.391 1.00 53.22 105 GLU A CA 1
ATOM 868 C C . GLU A 1 105 ? 21.072 -12.375 -1.173 1.00 53.22 105 GLU A C 1
ATOM 870 O O . GLU A 1 105 ? 20.485 -13.058 -0.334 1.00 53.22 105 GLU A O 1
ATOM 875 N N . GLY A 1 106 ? 22.058 -12.877 -1.923 1.00 49.62 106 GLY A N 1
ATOM 876 C CA . GLY A 1 106 ? 22.578 -14.241 -1.765 1.00 49.62 106 GLY A CA 1
ATOM 877 C C . GLY A 1 106 ? 23.071 -14.897 -3.055 1.00 49.62 106 GLY A C 1
ATOM 878 O O . GLY A 1 106 ? 23.807 -15.883 -2.996 1.00 49.62 106 GLY A O 1
ATOM 879 N N . ARG A 1 107 ? 22.727 -14.348 -4.226 1.00 49.38 107 ARG A N 1
ATOM 880 C CA . ARG A 1 107 ? 23.304 -14.762 -5.511 1.00 49.38 107 ARG A CA 1
ATOM 881 C C . ARG A 1 107 ? 23.977 -13.578 -6.193 1.00 49.38 107 ARG A C 1
ATOM 883 O O . ARG A 1 107 ? 23.323 -12.642 -6.630 1.00 49.38 107 ARG A O 1
ATOM 890 N N . ASN A 1 108 ? 25.300 -13.657 -6.301 1.00 46.00 108 ASN A N 1
ATOM 891 C CA . ASN A 1 108 ? 26.110 -12.794 -7.152 1.00 46.00 108 ASN A CA 1
ATOM 892 C C . ASN A 1 108 ? 25.846 -13.134 -8.627 1.00 46.00 108 ASN A C 1
ATOM 894 O O . ASN A 1 108 ? 26.672 -13.776 -9.271 1.00 46.00 108 ASN A O 1
ATOM 898 N N . THR A 1 109 ? 24.700 -12.738 -9.168 1.00 53.31 109 THR A N 1
ATOM 899 C CA . THR A 1 109 ? 24.502 -12.690 -10.620 1.00 53.31 109 THR A CA 1
ATOM 900 C C . THR A 1 109 ? 24.426 -11.230 -11.032 1.00 53.31 109 THR A C 1
ATOM 902 O O . THR A 1 109 ? 23.384 -10.752 -11.462 1.00 53.31 109 THR A O 1
ATOM 905 N N . SER A 1 110 ? 25.558 -10.524 -10.920 1.00 59.16 110 SER A N 1
ATOM 906 C CA . SER A 1 110 ? 25.757 -9.152 -11.429 1.00 59.16 110 SER A CA 1
ATOM 907 C C . SER A 1 110 ? 25.470 -9.004 -12.933 1.00 59.16 110 SER A C 1
ATOM 909 O O . SER A 1 110 ? 25.534 -7.909 -13.485 1.00 59.16 110 SER A O 1
ATOM 911 N N . THR A 1 111 ? 25.185 -10.117 -13.606 1.00 70.62 111 THR A N 1
ATOM 912 C CA . THR A 1 111 ? 24.989 -10.245 -15.041 1.00 70.62 111 THR A CA 1
ATOM 913 C C . THR A 1 111 ? 23.526 -10.287 -15.461 1.00 70.62 111 THR A C 1
ATOM 915 O O . THR A 1 111 ? 23.274 -10.308 -16.659 1.00 70.62 111 THR A O 1
ATOM 918 N N . GLU A 1 112 ? 22.554 -10.341 -14.547 1.00 81.00 112 GLU A N 1
ATOM 919 C CA . GLU A 1 112 ? 21.139 -10.425 -14.930 1.00 81.00 112 GLU A CA 1
ATOM 920 C C . GLU A 1 112 ? 20.278 -9.409 -14.180 1.00 81.00 112 GLU A C 1
ATOM 922 O O . GLU A 1 112 ? 20.320 -9.288 -12.960 1.00 81.00 112 GLU A O 1
ATOM 927 N N . SER A 1 113 ? 19.484 -8.655 -14.933 1.00 86.69 113 SER A N 1
ATOM 928 C CA . SER A 1 113 ? 18.527 -7.675 -14.431 1.00 86.69 113 SER A CA 1
ATOM 929 C C . SER A 1 113 ? 17.174 -7.929 -15.079 1.00 86.69 113 SER A C 1
ATOM 931 O O . SER A 1 113 ? 17.096 -8.249 -16.263 1.00 86.69 113 SER A O 1
ATOM 933 N N . ARG A 1 114 ? 16.092 -7.762 -14.321 1.00 88.88 114 ARG A N 1
ATOM 934 C CA . ARG A 1 114 ? 14.727 -7.933 -14.833 1.00 88.88 114 ARG A CA 1
ATOM 935 C C . ARG A 1 114 ? 13.952 -6.643 -14.689 1.00 88.88 114 ARG A C 1
ATOM 937 O O . ARG A 1 114 ? 14.051 -5.965 -13.666 1.00 88.88 114 ARG A O 1
ATOM 944 N N . LEU A 1 115 ? 13.190 -6.313 -15.718 1.00 92.69 115 LEU A N 1
ATOM 945 C CA . LEU A 1 115 ? 12.445 -5.068 -15.800 1.00 92.69 115 LEU A CA 1
ATOM 946 C C . LEU A 1 115 ? 10.979 -5.358 -16.095 1.00 92.69 115 LEU A C 1
ATOM 948 O O . LEU A 1 115 ? 10.661 -5.942 -17.127 1.00 92.69 115 LEU A O 1
ATOM 952 N N . LEU A 1 116 ? 10.091 -4.895 -15.224 1.00 94.31 116 LEU A N 1
ATOM 953 C CA . LEU A 1 116 ? 8.665 -4.845 -15.500 1.00 94.31 116 LEU A CA 1
ATOM 954 C C . LEU A 1 116 ? 8.334 -3.591 -16.301 1.00 94.31 116 LEU A C 1
ATOM 956 O O . LEU A 1 116 ? 8.754 -2.483 -15.958 1.00 94.31 116 LEU A O 1
ATOM 960 N N . LEU A 1 117 ? 7.553 -3.781 -17.355 1.00 94.31 117 LEU A N 1
ATOM 961 C CA . LEU A 1 117 ? 6.967 -2.741 -18.179 1.00 94.31 117 LEU A CA 1
ATOM 962 C C . LEU A 1 117 ? 5.450 -2.822 -18.032 1.00 94.31 117 LEU A C 1
ATOM 964 O O . LEU A 1 117 ? 4.834 -3.811 -18.425 1.00 94.31 117 LEU A O 1
ATOM 968 N N . VAL A 1 118 ? 4.857 -1.770 -17.480 1.00 93.94 118 VAL A N 1
ATOM 969 C CA . VAL A 1 118 ? 3.420 -1.659 -17.213 1.00 93.94 118 VAL A CA 1
ATOM 970 C C . VAL A 1 118 ? 2.822 -0.677 -18.205 1.00 93.94 118 VAL A C 1
ATOM 972 O O . VAL A 1 118 ? 3.245 0.474 -18.253 1.00 93.94 118 VAL A O 1
ATOM 975 N N . SER A 1 119 ? 1.871 -1.117 -19.020 1.00 91.12 119 SER A N 1
ATOM 976 C CA . SER A 1 119 ? 1.248 -0.293 -20.056 1.00 91.12 119 SER A CA 1
ATOM 977 C C . SER A 1 119 ? -0.183 0.071 -19.682 1.00 91.12 119 SER A C 1
ATOM 979 O O . SER A 1 119 ? -0.935 -0.783 -19.214 1.00 91.12 119 SER A O 1
ATOM 981 N N . GLU A 1 120 ? -0.572 1.320 -19.952 1.00 88.12 120 GLU A N 1
ATOM 982 C CA . GLU A 1 120 ? -1.968 1.778 -19.857 1.00 88.12 120 GLU A CA 1
ATOM 983 C C . GLU A 1 120 ? -2.930 0.995 -20.759 1.00 88.12 120 GLU A C 1
ATOM 985 O O . GLU A 1 120 ? -4.118 0.924 -20.456 1.00 88.12 120 GLU A O 1
ATOM 990 N N . ASP A 1 121 ? -2.420 0.307 -21.784 1.00 89.31 121 ASP A N 1
ATOM 991 C CA . ASP A 1 121 ? -3.164 -0.659 -22.601 1.00 89.31 121 ASP A CA 1
ATOM 992 C C . ASP A 1 121 ? -3.504 -1.960 -21.829 1.00 89.31 121 ASP A C 1
ATOM 994 O O . ASP A 1 121 ? -3.746 -3.005 -22.433 1.00 89.31 121 ASP A O 1
ATOM 998 N N . LYS A 1 122 ? -3.529 -1.903 -20.490 1.00 91.44 122 LYS A N 1
ATOM 999 C CA . LYS A 1 122 ? -3.993 -2.951 -19.568 1.00 91.44 122 LYS A CA 1
ATOM 1000 C C . LYS A 1 122 ? -3.137 -4.209 -19.541 1.00 91.44 122 LYS A C 1
ATOM 1002 O O . LYS A 1 122 ? -3.656 -5.316 -19.427 1.00 91.44 122 LYS A O 1
ATOM 1007 N N . TYR A 1 123 ? -1.816 -4.058 -19.597 1.00 93.19 123 TYR A N 1
ATOM 1008 C CA . TYR A 1 123 ? -0.926 -5.213 -19.513 1.00 93.19 123 TYR A CA 1
ATOM 1009 C C . TYR A 1 123 ? 0.424 -4.962 -18.863 1.00 93.19 123 TYR A C 1
ATOM 1011 O O . TYR A 1 123 ? 0.912 -3.832 -18.802 1.00 93.19 123 TYR A O 1
ATOM 1019 N N . ILE A 1 124 ? 1.058 -6.058 -18.434 1.00 94.62 124 ILE A N 1
ATOM 1020 C CA . ILE A 1 124 ? 2.391 -6.056 -17.830 1.00 94.62 124 ILE A CA 1
ATOM 1021 C C . ILE A 1 124 ? 3.282 -7.091 -18.518 1.00 94.62 124 ILE A C 1
ATOM 1023 O O . ILE A 1 124 ? 2.913 -8.255 -18.678 1.00 94.62 124 ILE A O 1
ATOM 1027 N N . GLU A 1 125 ? 4.474 -6.657 -18.915 1.00 94.12 125 GLU A N 1
ATOM 1028 C CA . GLU A 1 125 ? 5.516 -7.482 -19.528 1.00 94.12 125 GLU A CA 1
ATOM 1029 C C . GLU A 1 125 ? 6.774 -7.471 -18.656 1.00 94.12 125 GLU A C 1
ATOM 1031 O O . GLU A 1 125 ? 7.142 -6.434 -18.111 1.00 94.12 125 GLU A O 1
ATOM 1036 N N . GLN A 1 126 ? 7.461 -8.607 -18.560 1.00 92.50 126 GLN A N 1
ATOM 1037 C CA . GLN A 1 126 ? 8.794 -8.708 -17.971 1.00 92.50 126 GLN A CA 1
ATOM 1038 C C . GLN A 1 126 ? 9.827 -8.796 -19.093 1.00 92.50 126 GLN A C 1
ATOM 1040 O O . GLN A 1 126 ? 9.668 -9.591 -20.016 1.00 92.50 126 GLN A O 1
ATOM 1045 N N . PHE A 1 127 ? 10.885 -7.997 -19.001 1.00 91.25 127 PHE A N 1
ATOM 1046 C CA . PHE A 1 127 ? 12.075 -8.078 -19.840 1.00 91.25 127 PHE A CA 1
ATOM 1047 C C . PHE A 1 127 ? 13.221 -8.701 -19.054 1.00 91.25 127 PHE A C 1
ATOM 1049 O O . PHE A 1 127 ? 13.533 -8.235 -17.955 1.00 91.25 127 PHE A O 1
ATOM 1056 N N . ASP A 1 128 ? 13.889 -9.679 -19.661 1.00 88.81 128 ASP A N 1
ATOM 1057 C CA . ASP A 1 128 ? 15.101 -10.278 -19.107 1.00 88.81 128 ASP A CA 1
ATOM 1058 C C . ASP A 1 128 ? 16.321 -9.642 -19.772 1.00 88.81 128 ASP A C 1
ATOM 1060 O O . ASP A 1 128 ? 16.528 -9.727 -20.987 1.00 88.81 128 ASP A O 1
ATOM 1064 N N . ILE A 1 129 ? 17.123 -8.948 -18.970 1.00 88.06 129 ILE A N 1
ATOM 1065 C CA . ILE A 1 129 ? 18.260 -8.157 -19.427 1.00 88.06 129 ILE A CA 1
ATOM 1066 C C . ILE A 1 129 ? 19.523 -8.830 -18.919 1.00 88.06 129 ILE A C 1
ATOM 1068 O O . ILE A 1 129 ? 19.868 -8.751 -17.742 1.00 88.06 129 ILE A O 1
ATOM 1072 N N . ARG A 1 130 ? 20.235 -9.477 -19.838 1.00 85.06 130 ARG A N 1
ATOM 1073 C CA . ARG A 1 130 ? 21.565 -10.008 -19.563 1.00 85.06 130 ARG A CA 1
ATOM 1074 C C . ARG A 1 130 ? 22.620 -8.961 -19.832 1.00 85.06 130 ARG A C 1
ATOM 1076 O O . ARG A 1 130 ? 22.530 -8.193 -20.786 1.00 85.06 130 ARG A O 1
ATOM 1083 N N . VAL A 1 131 ? 23.637 -8.969 -19.000 1.00 81.00 131 VAL A N 1
ATOM 1084 C CA . VAL A 1 131 ? 24.673 -7.962 -18.926 1.00 81.00 131 VAL A CA 1
ATOM 1085 C C . VAL A 1 131 ? 26.021 -8.672 -18.814 1.00 81.00 131 VAL A C 1
ATOM 1087 O O . VAL A 1 131 ? 26.181 -9.613 -18.041 1.00 81.00 131 VAL A O 1
ATOM 1090 N N . ALA A 1 132 ? 26.988 -8.267 -19.632 1.00 78.00 132 ALA A N 1
ATOM 1091 C CA . ALA A 1 132 ? 28.368 -8.732 -19.591 1.00 78.00 132 ALA A CA 1
ATOM 1092 C C . ALA A 1 132 ? 29.264 -7.624 -19.049 1.00 78.00 132 ALA A C 1
ATOM 1094 O O . ALA A 1 132 ? 29.071 -6.452 -19.375 1.00 78.00 132 ALA A O 1
ATOM 1095 N N . GLU A 1 133 ? 30.270 -8.017 -18.274 1.00 72.62 133 GLU A N 1
ATOM 1096 C CA . GLU A 1 133 ? 31.388 -7.143 -17.951 1.00 72.62 133 GLU A CA 1
ATOM 1097 C C . GLU A 1 133 ? 32.497 -7.348 -18.996 1.00 72.62 133 GLU A C 1
ATOM 1099 O O . GLU A 1 133 ? 33.151 -8.389 -19.036 1.00 72.62 133 GLU A O 1
ATOM 1104 N N . GLU A 1 134 ? 32.690 -6.364 -19.869 1.00 68.75 134 GLU A N 1
ATOM 1105 C CA . GLU A 1 134 ? 33.751 -6.319 -20.874 1.00 68.75 134 GLU A CA 1
ATOM 1106 C C . GLU A 1 134 ? 34.715 -5.175 -20.538 1.00 68.75 134 GLU A C 1
ATOM 1108 O O . GLU A 1 134 ? 34.336 -4.009 -20.572 1.00 68.75 134 GLU A O 1
ATOM 1113 N N . GLU A 1 135 ? 35.976 -5.480 -20.212 1.00 60.12 135 GLU A N 1
ATOM 1114 C CA . GLU A 1 135 ? 37.034 -4.475 -19.982 1.00 60.12 135 GLU A CA 1
ATOM 1115 C C . GLU A 1 135 ? 36.661 -3.355 -18.975 1.00 60.12 135 GLU A C 1
ATOM 1117 O O . GLU A 1 135 ? 36.947 -2.181 -19.216 1.00 60.12 135 GLU A O 1
ATOM 1122 N N . HIS A 1 136 ? 36.054 -3.704 -17.829 1.00 61.62 136 HIS A N 1
ATOM 1123 C CA . HIS A 1 136 ? 35.498 -2.764 -16.828 1.00 61.62 136 HIS A CA 1
ATOM 1124 C C . HIS A 1 136 ? 34.286 -1.952 -17.325 1.00 61.62 136 HIS A C 1
ATOM 1126 O O . HIS A 1 136 ? 33.979 -0.881 -16.795 1.00 61.62 136 HIS A O 1
ATOM 1132 N N . LYS A 1 137 ? 33.599 -2.435 -18.363 1.00 66.81 137 LYS A N 1
ATOM 1133 C CA . LYS A 1 137 ? 32.368 -1.849 -18.897 1.00 66.81 137 LYS A CA 1
ATOM 1134 C C . LYS A 1 137 ? 31.240 -2.850 -18.798 1.00 66.81 137 LYS A C 1
ATOM 1136 O O . LYS A 1 137 ? 31.428 -4.035 -19.035 1.00 66.81 137 LYS A O 1
ATOM 1141 N N . VAL A 1 138 ? 30.060 -2.350 -18.481 1.00 69.62 138 VAL A N 1
ATOM 1142 C CA . VAL A 1 138 ? 28.866 -3.163 -18.317 1.00 69.62 138 VAL A CA 1
ATOM 1143 C C . VAL A 1 138 ? 27.999 -2.963 -19.559 1.00 69.62 138 VAL A C 1
ATOM 1145 O O . VAL A 1 138 ? 27.521 -1.856 -19.793 1.00 69.62 138 VAL A O 1
ATOM 1148 N N . VAL A 1 139 ? 27.855 -4.003 -20.385 1.00 76.81 139 VAL A N 1
ATOM 1149 C CA . VAL A 1 139 ? 27.157 -3.948 -21.684 1.00 76.81 139 VAL A CA 1
ATOM 1150 C C . VAL A 1 139 ? 26.037 -4.978 -21.722 1.00 76.81 139 VAL A C 1
ATOM 1152 O O . VAL A 1 139 ? 26.209 -6.115 -21.281 1.00 76.81 139 VAL A O 1
ATOM 1155 N N . ILE A 1 140 ? 24.886 -4.614 -22.284 1.00 81.19 140 ILE A N 1
ATOM 1156 C CA . ILE A 1 140 ? 23.773 -5.544 -22.481 1.00 81.19 140 ILE A CA 1
ATOM 1157 C C . ILE A 1 140 ? 24.173 -6.634 -23.489 1.00 81.19 140 ILE A C 1
ATOM 1159 O O . ILE A 1 140 ? 24.441 -6.356 -24.664 1.00 81.19 140 ILE A O 1
ATOM 1163 N N . GLN A 1 141 ? 24.146 -7.891 -23.042 1.00 71.12 141 GLN A N 1
ATOM 1164 C CA . GLN A 1 141 ? 24.349 -9.069 -23.882 1.00 71.12 141 GLN A CA 1
ATOM 1165 C C . GLN A 1 141 ? 23.199 -9.194 -24.888 1.00 71.12 141 GLN A C 1
ATOM 1167 O O . GLN A 1 141 ? 22.032 -9.008 -24.550 1.00 71.12 141 GLN A O 1
ATOM 1172 N N . ASN A 1 142 ? 23.537 -9.568 -26.123 1.00 65.88 142 ASN A N 1
ATOM 1173 C CA . ASN A 1 142 ? 22.677 -9.579 -27.313 1.00 65.88 142 ASN A CA 1
ATOM 1174 C C . ASN A 1 142 ? 22.404 -8.186 -27.896 1.00 65.88 142 ASN A C 1
ATOM 1176 O O . ASN A 1 142 ? 21.820 -7.319 -27.255 1.00 65.88 142 ASN A O 1
ATOM 1180 N N . SER A 1 143 ? 22.759 -7.993 -29.168 1.00 60.12 143 SER A N 1
ATOM 1181 C CA . SER A 1 143 ? 22.449 -6.789 -29.958 1.00 60.12 143 SER A CA 1
ATOM 1182 C C . SER A 1 143 ? 21.033 -6.789 -30.554 1.00 60.12 143 SER A C 1
ATOM 1184 O O . SER A 1 143 ? 20.630 -5.812 -31.181 1.00 60.12 143 SER A O 1
ATOM 1186 N N . GLY A 1 144 ? 20.289 -7.887 -30.384 1.00 70.69 144 GLY A N 1
ATOM 1187 C CA . GLY A 1 144 ? 18.935 -8.072 -30.905 1.00 70.69 144 GLY A CA 1
ATOM 1188 C C . GLY A 1 144 ? 17.825 -7.646 -29.941 1.00 70.69 144 GLY A C 1
ATOM 1189 O O . GLY A 1 144 ? 18.034 -6.878 -29.001 1.00 70.69 144 GLY A O 1
ATOM 1190 N N . GLN A 1 145 ? 16.622 -8.168 -30.184 1.00 79.31 145 GLN A N 1
ATOM 1191 C CA . GLN A 1 145 ? 15.467 -7.941 -29.321 1.00 79.31 145 GLN A CA 1
ATOM 1192 C C . GLN A 1 145 ? 15.664 -8.638 -27.969 1.00 79.31 145 GLN A C 1
ATOM 1194 O O . GLN A 1 145 ? 16.026 -9.813 -27.918 1.00 79.31 145 GLN A O 1
ATOM 1199 N N . LEU A 1 146 ? 15.419 -7.905 -26.883 1.00 85.75 146 LEU A N 1
ATOM 1200 C CA . LEU A 1 146 ? 15.480 -8.452 -25.530 1.00 85.75 146 LEU A CA 1
ATOM 1201 C C . LEU A 1 146 ? 14.373 -9.502 -25.327 1.00 85.75 146 LEU A C 1
ATOM 1203 O O . LEU A 1 146 ? 13.240 -9.264 -25.769 1.00 85.75 146 LEU A O 1
ATOM 1207 N N . PRO A 1 147 ? 14.673 -10.637 -24.667 1.00 87.62 147 PRO A N 1
ATOM 1208 C CA . PRO A 1 147 ? 13.653 -11.587 -24.248 1.00 87.62 147 PRO A CA 1
ATOM 1209 C C . PRO A 1 147 ? 12.585 -10.888 -23.408 1.00 87.62 147 PRO A C 1
ATOM 1211 O O . PRO A 1 147 ? 12.899 -10.062 -22.547 1.00 87.62 147 PRO A O 1
ATOM 1214 N N . ARG A 1 148 ? 11.321 -11.205 -23.690 1.00 89.81 148 ARG A N 1
ATOM 1215 C CA . ARG A 1 148 ? 10.178 -10.673 -22.953 1.00 89.81 148 ARG A CA 1
ATOM 1216 C C . ARG A 1 148 ? 9.114 -11.737 -22.739 1.00 89.81 148 ARG A C 1
ATOM 1218 O O . ARG A 1 148 ? 8.838 -12.518 -23.652 1.00 89.81 148 ARG A O 1
ATOM 1225 N N . ALA A 1 149 ? 8.489 -11.709 -21.572 1.00 90.69 149 ALA A N 1
ATOM 1226 C CA . ALA A 1 149 ? 7.368 -12.560 -21.204 1.00 90.69 149 ALA A CA 1
ATOM 1227 C C . ALA A 1 149 ? 6.165 -11.698 -20.807 1.00 90.69 149 ALA A C 1
ATOM 1229 O O . ALA A 1 149 ? 6.314 -10.643 -20.188 1.00 90.69 149 ALA A O 1
ATOM 1230 N N . ARG A 1 150 ? 4.962 -12.142 -21.174 1.00 92.06 150 ARG A N 1
ATOM 1231 C CA . ARG A 1 150 ? 3.717 -11.520 -20.720 1.00 92.06 150 ARG A CA 1
ATOM 1232 C C . ARG A 1 150 ? 3.422 -12.013 -19.306 1.00 92.06 150 ARG A C 1
ATOM 1234 O O . ARG A 1 150 ? 3.401 -13.220 -19.090 1.00 92.06 150 ARG A O 1
ATOM 1241 N N . VAL A 1 151 ? 3.234 -11.092 -18.363 1.00 91.38 151 VAL A N 1
ATOM 1242 C CA . VAL A 1 151 ? 2.942 -11.423 -16.958 1.00 91.38 151 VAL A CA 1
ATOM 1243 C C . VAL A 1 151 ? 1.443 -11.328 -16.700 1.00 91.38 151 VAL A C 1
ATOM 1245 O O . VAL A 1 151 ? 0.862 -12.226 -16.100 1.00 91.38 151 VAL A O 1
ATOM 1248 N N . VAL A 1 152 ? 0.820 -10.237 -17.155 1.00 91.88 152 VAL A N 1
ATOM 1249 C CA . VAL A 1 152 ? -0.599 -9.946 -16.918 1.00 91.88 152 VAL A CA 1
ATOM 1250 C C . VAL A 1 152 ? -1.228 -9.331 -18.164 1.00 91.88 152 VAL A C 1
ATOM 1252 O O . VAL A 1 152 ? -0.601 -8.506 -18.834 1.00 91.88 152 VAL A O 1
ATOM 1255 N N . ASP A 1 153 ? -2.481 -9.703 -18.411 1.00 91.62 153 ASP A N 1
ATOM 1256 C CA . ASP A 1 153 ? -3.369 -9.182 -19.448 1.00 91.62 153 ASP A CA 1
ATOM 1257 C C . ASP A 1 153 ? -4.672 -8.648 -18.841 1.00 91.62 153 ASP A C 1
ATOM 1259 O O . ASP A 1 153 ? -5.099 -9.099 -17.776 1.00 91.62 153 ASP A O 1
ATOM 1263 N N . ASP A 1 154 ? -5.288 -7.693 -19.539 1.00 89.69 154 ASP A N 1
ATOM 1264 C CA . ASP A 1 154 ? -6.604 -7.111 -19.259 1.00 89.69 154 ASP A CA 1
ATOM 1265 C C . ASP A 1 154 ? -6.798 -6.588 -17.822 1.00 89.69 154 ASP A C 1
ATOM 1267 O O . ASP A 1 154 ? -7.896 -6.638 -17.267 1.00 89.69 154 ASP A O 1
ATOM 1271 N N . LEU A 1 155 ? -5.742 -6.051 -17.201 1.00 91.12 155 LEU A N 1
ATOM 1272 C CA . LEU A 1 155 ? -5.847 -5.503 -15.847 1.00 91.12 155 LEU A CA 1
ATOM 1273 C C . LEU A 1 155 ? -6.511 -4.117 -15.810 1.00 91.12 155 LEU A C 1
ATOM 1275 O O . LEU A 1 155 ? -6.358 -3.298 -16.715 1.00 91.12 155 LEU A O 1
ATOM 1279 N N . ILE A 1 156 ? -7.203 -3.829 -14.711 1.00 89.31 156 ILE A N 1
ATOM 1280 C CA . ILE A 1 156 ? -7.865 -2.530 -14.466 1.00 89.31 156 ILE A CA 1
ATOM 1281 C C . ILE A 1 156 ? -7.292 -1.790 -13.258 1.00 89.31 156 ILE A C 1
ATOM 1283 O O . ILE A 1 156 ? -7.444 -0.578 -13.127 1.00 89.31 156 ILE A O 1
ATOM 1287 N N . TRP A 1 157 ? -6.586 -2.510 -12.391 1.00 91.19 157 TRP A N 1
ATOM 1288 C CA . TRP A 1 157 ? -5.879 -1.947 -11.250 1.00 91.19 157 TRP A CA 1
ATOM 1289 C C . TRP A 1 157 ? -4.634 -2.783 -10.956 1.00 91.19 157 TRP A C 1
ATOM 1291 O O . TRP A 1 157 ? -4.683 -4.010 -11.083 1.00 91.19 157 TRP A O 1
ATOM 1301 N N . ALA A 1 158 ? -3.539 -2.145 -10.543 1.00 92.50 158 ALA A N 1
ATOM 1302 C CA . ALA A 1 158 ? -2.365 -2.834 -10.019 1.00 92.50 158 ALA A CA 1
ATOM 1303 C C . ALA A 1 158 ? -1.648 -2.040 -8.926 1.00 92.50 158 ALA A C 1
ATOM 1305 O O . ALA A 1 158 ? -1.542 -0.819 -9.005 1.00 92.50 158 ALA A O 1
ATOM 1306 N N . GLN A 1 159 ? -1.078 -2.754 -7.957 1.00 92.69 159 GLN A N 1
ATOM 1307 C CA . GLN A 1 159 ? -0.196 -2.219 -6.929 1.00 92.69 159 GLN A CA 1
ATOM 1308 C C . GLN A 1 159 ? 1.121 -2.980 -6.882 1.00 92.69 159 GLN A C 1
ATOM 1310 O O . GLN A 1 159 ? 1.149 -4.213 -6.839 1.00 92.69 159 GLN A O 1
ATOM 1315 N N . TRP A 1 160 ? 2.208 -2.218 -6.816 1.00 92.12 160 TRP A N 1
ATOM 1316 C CA . TRP A 1 160 ? 3.542 -2.749 -6.594 1.00 92.12 160 TRP A CA 1
ATOM 1317 C C . TRP A 1 160 ? 3.913 -2.747 -5.107 1.00 92.12 160 TRP A C 1
ATOM 1319 O O . TRP A 1 160 ? 3.841 -1.718 -4.430 1.00 92.12 160 TRP A O 1
ATOM 1329 N N . ASP A 1 161 ? 4.338 -3.902 -4.602 1.00 89.06 161 ASP A N 1
ATOM 1330 C CA . ASP A 1 161 ? 4.999 -4.033 -3.307 1.00 89.06 161 ASP A CA 1
ATOM 1331 C C . ASP A 1 161 ? 6.512 -4.129 -3.524 1.00 89.06 161 ASP A C 1
ATOM 1333 O O . ASP A 1 161 ? 7.055 -5.172 -3.901 1.00 89.06 161 ASP A O 1
ATOM 1337 N N . MET A 1 162 ? 7.196 -3.011 -3.270 1.00 82.19 162 MET A N 1
ATOM 1338 C CA . MET A 1 162 ? 8.647 -2.906 -3.421 1.00 82.19 162 MET A CA 1
ATOM 1339 C C . MET A 1 162 ? 9.423 -3.794 -2.443 1.00 82.19 162 MET A C 1
ATOM 1341 O O . MET A 1 162 ? 10.538 -4.203 -2.772 1.00 82.19 162 MET A O 1
ATOM 1345 N N . MET A 1 163 ? 8.875 -4.052 -1.251 1.00 80.94 163 MET A N 1
ATOM 1346 C CA . MET A 1 163 ? 9.592 -4.734 -0.171 1.00 80.94 163 MET A CA 1
ATOM 1347 C C . MET A 1 163 ? 9.646 -6.235 -0.420 1.00 80.94 163 MET A C 1
ATOM 1349 O O . MET A 1 163 ? 10.716 -6.833 -0.345 1.00 80.94 163 MET A O 1
ATOM 1353 N N . GLU A 1 164 ? 8.502 -6.822 -0.762 1.00 83.94 164 GLU A N 1
ATOM 1354 C CA . GLU A 1 164 ? 8.380 -8.263 -0.989 1.00 83.94 164 GLU A CA 1
ATOM 1355 C C . GLU A 1 164 ? 8.490 -8.646 -2.473 1.00 83.94 164 GLU A C 1
ATOM 1357 O O . GLU A 1 164 ? 8.425 -9.830 -2.790 1.00 83.94 164 GLU A O 1
ATOM 1362 N N . GLN A 1 165 ? 8.657 -7.680 -3.389 1.00 87.94 165 GLN A N 1
ATOM 1363 C CA . GLN A 1 165 ? 8.678 -7.902 -4.845 1.00 87.94 165 GLN A CA 1
ATOM 1364 C C . GLN A 1 165 ? 7.408 -8.624 -5.328 1.00 87.94 165 GLN A C 1
ATOM 1366 O O . GLN A 1 165 ? 7.465 -9.643 -6.023 1.00 87.94 165 GLN A O 1
ATOM 1371 N N . ARG A 1 166 ? 6.244 -8.105 -4.923 1.00 91.06 166 ARG A N 1
ATOM 1372 C CA . ARG A 1 166 ? 4.928 -8.657 -5.274 1.00 91.06 166 ARG A CA 1
ATOM 1373 C C . ARG A 1 166 ? 4.135 -7.676 -6.118 1.00 91.06 166 ARG A C 1
ATOM 1375 O O . ARG A 1 166 ? 4.115 -6.475 -5.857 1.00 91.06 166 ARG A O 1
ATOM 1382 N N . LEU A 1 167 ? 3.426 -8.214 -7.099 1.00 93.94 167 LEU A N 1
ATOM 1383 C CA . LEU A 1 167 ? 2.462 -7.478 -7.901 1.00 93.94 167 LEU A CA 1
ATOM 1384 C C . LEU A 1 167 ? 1.056 -7.937 -7.536 1.00 93.94 167 LEU A C 1
ATOM 1386 O O . LEU A 1 167 ? 0.678 -9.074 -7.816 1.00 93.94 167 LEU A O 1
ATOM 1390 N N . PHE A 1 168 ? 0.272 -7.033 -6.962 1.00 94.00 168 PHE A N 1
ATOM 1391 C CA . PHE A 1 168 ? -1.165 -7.217 -6.806 1.00 94.00 168 PHE A CA 1
ATOM 1392 C C . PHE A 1 168 ? -1.870 -6.587 -8.000 1.00 94.00 168 PHE A C 1
ATOM 1394 O O . PHE A 1 168 ? -1.531 -5.472 -8.386 1.00 94.00 168 PHE A O 1
ATOM 1401 N N . TYR A 1 169 ? -2.845 -7.267 -8.589 1.00 93.62 169 TYR A N 1
ATOM 1402 C CA . TYR A 1 169 ? -3.610 -6.720 -9.708 1.00 93.62 169 TYR A CA 1
ATOM 1403 C C . TYR A 1 169 ? -5.041 -7.239 -9.724 1.00 93.62 169 TYR A C 1
ATOM 1405 O O . TYR A 1 169 ? -5.334 -8.312 -9.199 1.00 93.62 169 TYR A O 1
ATOM 1413 N N . ILE A 1 170 ? -5.938 -6.464 -10.327 1.00 92.25 170 ILE A N 1
ATOM 1414 C CA . ILE A 1 170 ? -7.343 -6.827 -10.496 1.00 92.25 170 ILE A CA 1
ATOM 1415 C C . ILE A 1 170 ? -7.633 -7.023 -11.978 1.00 92.25 170 ILE A C 1
ATOM 1417 O O . ILE A 1 170 ? -7.305 -6.165 -12.802 1.00 92.25 170 ILE A O 1
ATOM 1421 N N . VAL A 1 171 ? -8.292 -8.139 -12.285 1.00 89.19 171 VAL A N 1
ATOM 1422 C CA . VAL A 1 171 ? -8.849 -8.439 -13.607 1.00 89.19 171 VAL A CA 1
ATOM 1423 C C . VAL A 1 171 ? -10.379 -8.411 -13.509 1.00 89.19 171 VAL A C 1
ATOM 1425 O O . VAL A 1 171 ? -10.934 -9.058 -12.605 1.00 89.19 171 VAL A O 1
ATOM 1428 N N . PRO A 1 172 ? -11.077 -7.686 -14.401 1.00 85.00 172 PRO A N 1
ATOM 1429 C CA . PRO A 1 172 ? -12.528 -7.723 -14.467 1.00 85.00 172 PRO A CA 1
ATOM 1430 C C . PRO A 1 172 ? -12.985 -9.104 -14.954 1.00 85.00 172 PRO A C 1
ATOM 1432 O O . PRO A 1 172 ? -12.484 -9.633 -15.945 1.00 85.00 172 PRO A O 1
ATOM 1435 N N . LYS A 1 173 ? -13.962 -9.699 -14.267 1.00 77.50 173 LYS A N 1
ATOM 1436 C CA . LYS A 1 173 ? -14.772 -10.806 -14.804 1.00 77.50 173 LYS A CA 1
ATOM 1437 C C . LYS A 1 173 ? -16.232 -10.359 -14.813 1.00 77.50 173 LYS A C 1
ATOM 1439 O O . LYS A 1 173 ? -16.612 -9.527 -13.994 1.00 77.50 173 LYS A O 1
ATOM 1444 N N . GLU A 1 174 ? -17.042 -10.950 -15.694 1.00 66.44 174 GLU A N 1
ATOM 1445 C CA . GLU A 1 174 ? -18.425 -10.542 -16.028 1.00 66.44 174 GLU A CA 1
ATOM 1446 C C . GLU A 1 174 ? -19.332 -10.191 -14.829 1.00 66.44 174 GLU A C 1
ATOM 1448 O O . GLU A 1 174 ? -20.228 -9.364 -14.972 1.00 66.44 174 GLU A O 1
ATOM 1453 N N . SER A 1 175 ? -19.110 -10.787 -13.651 1.00 63.88 175 SER A N 1
ATOM 1454 C CA . SER A 1 175 ? -19.893 -10.511 -12.438 1.00 63.88 175 SER A CA 1
ATOM 1455 C C . SER A 1 175 ? -19.090 -10.040 -11.218 1.00 63.88 175 SER A C 1
ATOM 1457 O O . SER A 1 175 ? -19.687 -9.480 -10.303 1.00 63.88 175 SER A O 1
ATOM 1459 N N . ARG A 1 176 ? -17.776 -10.312 -11.142 1.00 75.69 176 ARG A N 1
ATOM 1460 C CA . ARG A 1 176 ? -16.932 -10.036 -9.961 1.00 75.69 176 ARG A CA 1
ATOM 1461 C C . ARG A 1 176 ? -15.483 -9.773 -10.349 1.00 75.69 176 ARG A C 1
ATOM 1463 O O . ARG A 1 176 ? -14.862 -10.579 -11.040 1.00 75.69 176 ARG A O 1
ATOM 1470 N N . SER A 1 177 ? -14.921 -8.699 -9.813 1.00 86.38 177 SER A N 1
ATOM 1471 C CA . SER A 1 177 ? -13.496 -8.400 -9.924 1.00 86.38 177 SER A CA 1
ATOM 1472 C C . SER A 1 177 ? -12.673 -9.468 -9.201 1.00 86.38 177 SER A C 1
ATOM 1474 O O . SER A 1 177 ? -13.015 -9.901 -8.099 1.00 86.38 177 SER A O 1
ATOM 1476 N N . THR A 1 178 ? -11.587 -9.927 -9.817 1.00 89.75 178 THR A N 1
ATOM 1477 C CA . THR A 1 178 ? -10.688 -10.914 -9.206 1.00 89.75 178 THR A CA 1
ATOM 1478 C C . THR A 1 178 ? -9.356 -10.254 -8.887 1.00 89.75 178 THR A C 1
ATOM 1480 O O . THR A 1 178 ? -8.669 -9.805 -9.801 1.00 89.75 178 THR A O 1
ATOM 1483 N N . LEU A 1 179 ? -8.994 -10.212 -7.605 1.00 92.12 179 LEU A N 1
ATOM 1484 C CA . LEU A 1 179 ? -7.663 -9.831 -7.148 1.00 92.12 179 LEU A CA 1
ATOM 1485 C C . LEU A 1 179 ? -6.726 -11.026 -7.281 1.00 92.12 179 LEU A C 1
ATOM 1487 O O . LEU A 1 179 ? -7.011 -12.108 -6.768 1.00 92.12 179 LEU A O 1
ATOM 1491 N N . LYS A 1 180 ? -5.588 -10.806 -7.925 1.00 93.62 180 LYS A N 1
ATOM 1492 C CA . LYS A 1 180 ? -4.505 -11.771 -8.046 1.00 93.62 180 LYS A CA 1
ATOM 1493 C C . LYS A 1 180 ? -3.218 -11.190 -7.479 1.00 93.62 180 LYS A C 1
ATOM 1495 O O . LYS A 1 180 ? -3.021 -9.973 -7.489 1.00 93.62 180 LYS A O 1
ATOM 1500 N N . CYS A 1 181 ? -2.343 -12.059 -6.993 1.00 93.69 181 CYS A N 1
ATOM 1501 C CA . CYS A 1 181 ? -0.998 -11.691 -6.573 1.00 93.69 181 CYS A CA 1
ATOM 1502 C C . CYS A 1 181 ? 0.029 -12.565 -7.284 1.00 93.69 181 CYS A C 1
ATOM 1504 O O . CYS A 1 181 ? -0.074 -13.791 -7.255 1.00 93.69 181 CYS A O 1
ATOM 1506 N N . VAL A 1 182 ? 1.029 -11.928 -7.885 1.00 92.94 182 VAL A N 1
ATOM 1507 C CA . VAL A 1 182 ? 2.200 -12.589 -8.458 1.00 92.94 182 VAL A CA 1
ATOM 1508 C C . VAL A 1 182 ? 3.418 -12.243 -7.613 1.00 92.94 182 VAL A C 1
ATOM 1510 O O . VAL A 1 182 ? 3.719 -11.069 -7.390 1.00 92.94 182 VAL A O 1
ATOM 1513 N N . GLN A 1 183 ? 4.118 -13.275 -7.150 1.00 90.94 183 GLN A N 1
ATOM 1514 C CA . GLN A 1 183 ? 5.402 -13.151 -6.472 1.00 90.94 183 GLN A CA 1
ATOM 1515 C C . GLN A 1 183 ? 6.524 -13.303 -7.490 1.00 90.94 183 GLN A C 1
ATOM 1517 O O . GLN A 1 183 ? 6.566 -14.294 -8.220 1.00 90.94 183 GLN A O 1
ATOM 1522 N N . PHE A 1 184 ? 7.464 -12.361 -7.485 1.00 88.69 184 PHE A N 1
ATOM 1523 C CA . PHE A 1 184 ? 8.700 -12.478 -8.247 1.00 88.69 184 PHE A CA 1
ATOM 1524 C C . PHE A 1 184 ? 9.788 -13.055 -7.350 1.00 88.69 184 PHE A C 1
ATOM 1526 O O . PHE A 1 184 ? 10.094 -12.489 -6.298 1.00 88.69 184 PHE A O 1
ATOM 1533 N N . TYR A 1 185 ? 10.357 -14.191 -7.745 1.00 82.38 185 TYR A N 1
ATOM 1534 C CA . TYR A 1 185 ? 11.409 -14.849 -6.984 1.00 82.38 185 TYR A CA 1
ATOM 1535 C C . TYR A 1 185 ? 12.801 -14.533 -7.554 1.00 82.38 185 TYR A C 1
ATOM 1537 O O . TYR A 1 185 ? 12.953 -14.185 -8.732 1.00 82.38 185 TYR A O 1
ATOM 1545 N N . PRO A 1 186 ? 13.864 -14.670 -6.738 1.00 70.38 186 PRO A N 1
ATOM 1546 C CA . PRO A 1 186 ? 15.233 -14.490 -7.216 1.00 70.38 186 PRO A CA 1
ATOM 1547 C C . PRO A 1 186 ? 15.630 -15.478 -8.325 1.00 70.38 186 PRO A C 1
ATOM 1549 O O . PRO A 1 186 ? 16.439 -15.133 -9.184 1.00 70.38 186 PRO A O 1
ATOM 1552 N N . ASP A 1 187 ? 15.043 -16.679 -8.340 1.00 67.88 187 ASP A N 1
ATOM 1553 C CA . ASP A 1 187 ? 15.333 -17.787 -9.263 1.00 67.88 187 ASP A CA 1
ATOM 1554 C C . ASP A 1 187 ? 14.639 -17.673 -10.632 1.00 67.88 187 ASP A C 1
ATOM 1556 O O . ASP A 1 187 ? 14.441 -18.677 -11.307 1.00 67.88 187 ASP A O 1
ATOM 1560 N N . GLU A 1 188 ? 14.316 -16.453 -11.061 1.00 64.94 188 GLU A N 1
ATOM 1561 C CA . GLU A 1 188 ? 13.793 -16.126 -12.401 1.00 64.94 188 GLU A CA 1
ATOM 1562 C C . GLU A 1 188 ? 12.349 -16.512 -12.670 1.00 64.94 188 GLU A C 1
ATOM 1564 O O . GLU A 1 188 ? 11.778 -16.069 -13.666 1.00 64.94 188 GLU A O 1
ATOM 1569 N N . ASN A 1 189 ? 11.728 -17.236 -11.749 1.00 73.00 189 ASN A N 1
ATOM 1570 C CA . ASN A 1 189 ? 10.329 -17.581 -11.853 1.00 73.00 189 ASN A CA 1
ATOM 1571 C C . ASN A 1 189 ? 9.461 -16.519 -11.180 1.00 73.00 189 ASN A C 1
ATOM 1573 O O . ASN A 1 189 ? 9.800 -15.945 -10.140 1.00 73.00 189 ASN A O 1
ATOM 1577 N N . PHE A 1 190 ? 8.299 -16.286 -11.775 1.00 83.38 190 PHE A N 1
ATOM 1578 C CA . PHE A 1 190 ? 7.194 -15.634 -11.101 1.00 83.38 190 PHE A CA 1
ATOM 1579 C C . PHE A 1 190 ? 6.035 -16.617 -11.051 1.00 83.38 190 PHE A C 1
ATOM 1581 O O . PHE A 1 190 ? 5.716 -17.259 -12.051 1.00 83.38 190 PHE A O 1
ATOM 1588 N N . ASN A 1 191 ? 5.418 -16.740 -9.882 1.00 86.38 191 ASN A N 1
ATOM 1589 C CA . ASN A 1 191 ? 4.247 -17.586 -9.699 1.00 86.38 191 ASN A CA 1
ATOM 1590 C C . ASN A 1 191 ? 3.099 -16.726 -9.194 1.00 86.38 191 ASN A C 1
ATOM 1592 O O . ASN A 1 191 ? 3.289 -15.810 -8.388 1.00 86.38 191 ASN A O 1
ATOM 1596 N N . SER A 1 192 ? 1.904 -17.033 -9.679 1.00 88.31 192 SER A N 1
ATOM 1597 C CA . SER A 1 192 ? 0.688 -16.591 -9.017 1.00 88.31 192 SER A CA 1
ATOM 1598 C C . SER A 1 192 ? 0.604 -17.335 -7.682 1.00 88.31 192 SER A C 1
ATOM 1600 O O . SER A 1 192 ? 0.850 -18.535 -7.626 1.00 88.31 192 SER A O 1
ATOM 1602 N N . ILE A 1 193 ? 0.401 -16.589 -6.597 1.00 90.31 193 ILE A N 1
ATOM 1603 C CA . ILE A 1 193 ? 0.397 -17.123 -5.223 1.00 90.31 193 ILE A CA 1
ATOM 1604 C C . ILE A 1 193 ? -0.969 -16.994 -4.558 1.00 90.31 193 ILE A C 1
ATOM 1606 O O . ILE A 1 193 ? -1.208 -17.585 -3.506 1.00 90.31 193 ILE A O 1
ATOM 1610 N N . LEU A 1 194 ? -1.844 -16.160 -5.121 1.00 90.31 194 LEU A N 1
ATOM 1611 C CA . LEU A 1 194 ? -3.120 -15.826 -4.514 1.00 90.31 194 LEU A CA 1
ATOM 1612 C C . LEU A 1 194 ? -4.125 -15.385 -5.571 1.00 90.31 194 LEU A C 1
ATOM 1614 O O . LEU A 1 194 ? -3.845 -14.476 -6.353 1.00 90.31 194 LEU A O 1
ATOM 1618 N N . GLU A 1 195 ? -5.322 -15.960 -5.509 1.00 91.19 195 GLU A N 1
ATOM 1619 C CA . GLU A 1 195 ? -6.517 -15.496 -6.213 1.00 91.19 195 GLU A CA 1
ATOM 1620 C C . GLU A 1 195 ? -7.656 -15.280 -5.206 1.00 91.19 195 GLU A C 1
ATOM 1622 O O . GLU A 1 195 ? -7.964 -16.150 -4.392 1.00 91.19 195 GLU A O 1
ATOM 1627 N N . SER A 1 196 ? -8.300 -14.113 -5.249 1.00 89.56 196 SER A N 1
ATOM 1628 C CA . SER A 1 196 ? -9.445 -13.781 -4.399 1.00 89.56 196 SER A CA 1
ATOM 1629 C C . SER A 1 196 ? -10.506 -13.022 -5.181 1.00 89.56 196 SER A C 1
ATOM 1631 O O . SER A 1 196 ? -10.209 -12.075 -5.907 1.00 89.56 196 SER A O 1
ATOM 1633 N N . HIS A 1 197 ? -11.770 -13.386 -4.987 1.00 87.38 197 HIS A N 1
ATOM 1634 C CA . HIS A 1 197 ? -12.888 -12.625 -5.535 1.00 87.38 197 HIS A CA 1
ATOM 1635 C C . HIS A 1 197 ? -13.197 -11.425 -4.643 1.00 87.38 197 HIS A C 1
ATOM 1637 O O . HIS A 1 197 ? -13.300 -11.564 -3.425 1.00 87.38 197 HIS A O 1
ATOM 1643 N N . LEU A 1 198 ? -13.341 -10.254 -5.257 1.00 83.25 198 LEU A N 1
ATOM 1644 C CA . LEU A 1 198 ? -13.735 -9.024 -4.588 1.00 83.25 198 LEU A CA 1
ATOM 1645 C C . LEU A 1 198 ? -15.087 -8.571 -5.139 1.00 83.25 198 LEU A C 1
ATOM 1647 O O . LEU A 1 198 ? -15.258 -8.417 -6.350 1.00 83.25 198 LEU A O 1
ATOM 1651 N N . ASP A 1 199 ? -16.028 -8.299 -4.240 1.00 78.81 199 ASP A N 1
ATOM 1652 C CA . ASP A 1 199 ? -17.311 -7.666 -4.561 1.00 78.81 199 ASP A CA 1
ATOM 1653 C C . ASP A 1 199 ? -17.130 -6.141 -4.702 1.00 78.81 199 ASP A C 1
ATOM 1655 O O . ASP A 1 199 ? -17.779 -5.343 -4.034 1.00 78.81 199 ASP A O 1
ATOM 1659 N N . ILE A 1 200 ? -16.192 -5.731 -5.563 1.00 76.00 200 ILE A N 1
ATOM 1660 C CA . ILE A 1 200 ? -15.882 -4.326 -5.842 1.00 76.00 200 ILE A CA 1
ATOM 1661 C C . ILE A 1 200 ? -16.110 -4.061 -7.328 1.00 76.00 200 ILE A C 1
ATOM 1663 O O . ILE A 1 200 ? -15.476 -4.682 -8.188 1.00 76.00 200 ILE A O 1
ATOM 1667 N N . SER A 1 201 ? -16.991 -3.107 -7.630 1.00 70.56 201 SER A N 1
ATOM 1668 C CA . SER A 1 201 ? -17.137 -2.553 -8.974 1.00 70.56 201 SER A CA 1
ATOM 1669 C C . SER A 1 201 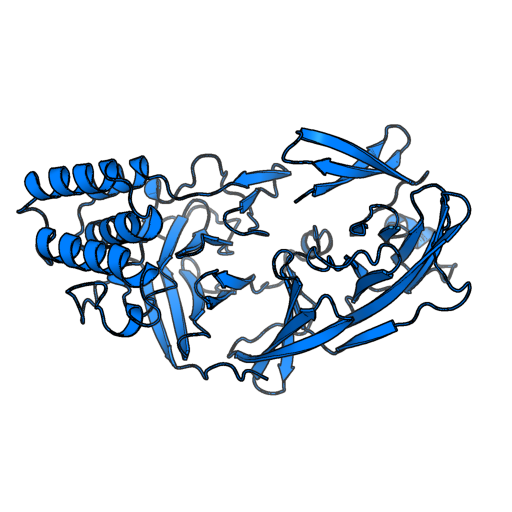? -16.018 -1.543 -9.219 1.00 70.56 201 SER A C 1
ATOM 1671 O O . SER A 1 201 ? -16.055 -0.425 -8.701 1.00 70.56 201 SER A O 1
ATOM 1673 N N . VAL A 1 202 ? -15.007 -1.942 -9.980 1.00 68.88 202 VAL A N 1
ATOM 1674 C CA . VAL A 1 202 ? -13.959 -1.036 -10.454 1.00 68.88 202 VAL A CA 1
ATOM 1675 C C . VAL A 1 202 ? -14.377 -0.546 -11.839 1.00 68.88 202 VAL A C 1
ATOM 1677 O O . VAL A 1 202 ? -14.857 -1.333 -12.649 1.00 68.88 202 VAL A O 1
ATOM 1680 N N . ASN A 1 203 ? -14.245 0.753 -12.111 1.00 67.25 203 ASN A N 1
ATOM 1681 C CA . ASN A 1 203 ? -14.522 1.273 -13.448 1.00 67.25 203 ASN A CA 1
ATOM 1682 C C . ASN A 1 203 ? -13.464 0.756 -14.431 1.00 67.25 203 ASN A C 1
ATOM 1684 O O . ASN A 1 203 ? -12.282 1.047 -14.278 1.00 67.25 203 ASN A O 1
ATOM 1688 N N . ASP A 1 204 ? -13.898 0.069 -15.486 1.00 64.12 204 ASP A N 1
ATOM 1689 C CA . ASP A 1 204 ? -13.007 -0.485 -16.515 1.00 64.12 204 ASP A CA 1
ATOM 1690 C C . ASP A 1 204 ? -12.436 0.576 -17.476 1.00 64.12 204 ASP A C 1
ATOM 1692 O O . ASP A 1 204 ? -11.740 0.239 -18.437 1.00 64.12 204 ASP A O 1
ATOM 1696 N N . THR A 1 205 ? -12.746 1.859 -17.278 1.00 65.12 205 THR A N 1
ATOM 1697 C CA . THR A 1 205 ? -12.400 2.923 -18.230 1.00 65.12 205 THR A CA 1
ATOM 1698 C C . THR A 1 205 ? -10.925 3.300 -18.201 1.00 65.12 205 THR A C 1
ATOM 1700 O O . THR A 1 205 ? -10.376 3.609 -19.254 1.00 65.12 205 THR A O 1
ATOM 1703 N N . GLN A 1 206 ? -10.271 3.251 -17.037 1.00 74.75 206 GLN A N 1
ATOM 1704 C CA . GLN A 1 206 ? -8.870 3.648 -16.893 1.00 74.75 206 GLN A CA 1
ATOM 1705 C C . GLN A 1 206 ? -8.128 2.712 -15.941 1.00 74.75 206 GLN A C 1
ATOM 1707 O O . GLN A 1 206 ? -8.639 2.356 -14.882 1.00 74.75 206 GLN A O 1
ATOM 1712 N N . LEU A 1 207 ? -6.913 2.325 -16.335 1.00 82.44 207 LEU A N 1
ATOM 1713 C CA . LEU A 1 207 ? -6.016 1.540 -15.497 1.00 82.44 207 LEU A CA 1
ATOM 1714 C C . LEU A 1 207 ? -5.501 2.401 -14.337 1.00 82.44 207 LEU A C 1
ATOM 1716 O O . LEU A 1 207 ? -4.840 3.409 -14.574 1.00 82.44 207 LEU A O 1
ATOM 1720 N N . LYS A 1 208 ? -5.746 1.973 -13.094 1.00 86.38 208 LYS A N 1
ATOM 1721 C CA . LYS A 1 208 ? -5.189 2.620 -11.896 1.00 86.38 208 LYS A CA 1
ATOM 1722 C C . LYS A 1 208 ? -3.929 1.899 -11.411 1.00 86.38 208 LYS A C 1
ATOM 1724 O O . LYS A 1 208 ? -3.945 0.690 -11.184 1.00 86.38 208 LYS A O 1
ATOM 1729 N N . LEU A 1 209 ? -2.841 2.645 -11.230 1.00 86.25 209 LEU A N 1
ATOM 1730 C CA . LEU A 1 209 ? -1.545 2.122 -10.792 1.00 86.25 209 LEU A CA 1
ATOM 1731 C C . LEU A 1 209 ? -1.165 2.705 -9.431 1.00 86.25 209 LEU A C 1
ATOM 1733 O O . LEU A 1 209 ? -1.079 3.915 -9.267 1.00 86.25 209 LEU A O 1
ATOM 1737 N N . VAL A 1 210 ? -0.885 1.842 -8.459 1.00 86.06 210 VAL A N 1
ATOM 1738 C CA . VAL A 1 210 ? -0.487 2.218 -7.098 1.00 86.06 210 VAL A CA 1
ATOM 1739 C C . VAL A 1 210 ? 0.971 1.815 -6.877 1.00 86.06 210 VAL A C 1
ATOM 1741 O O . VAL A 1 210 ? 1.371 0.693 -7.184 1.00 86.06 210 VAL A O 1
ATOM 1744 N N . ASN A 1 211 ? 1.785 2.731 -6.348 1.00 85.94 211 ASN A N 1
ATOM 1745 C CA . ASN A 1 211 ? 3.220 2.535 -6.087 1.00 85.94 211 ASN A CA 1
ATOM 1746 C C . ASN A 1 211 ? 4.103 2.289 -7.331 1.00 85.9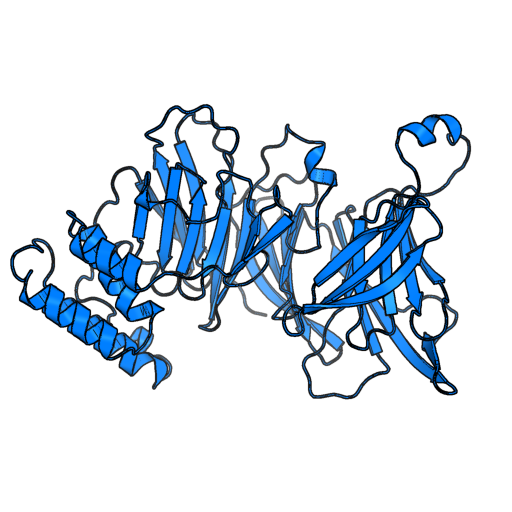4 211 ASN A C 1
ATOM 1748 O O . ASN A 1 211 ? 5.182 1.714 -7.217 1.00 85.94 211 ASN A O 1
ATOM 1752 N N . PHE A 1 212 ? 3.701 2.787 -8.506 1.00 82.75 212 PHE A N 1
ATOM 1753 C CA . PHE A 1 212 ? 4.521 2.783 -9.735 1.00 82.75 212 PHE A CA 1
ATOM 1754 C C . PHE A 1 212 ? 5.180 4.147 -10.043 1.00 82.75 212 PHE A C 1
ATOM 1756 O O . PHE A 1 212 ? 5.565 4.437 -11.182 1.00 82.75 212 PHE A O 1
ATOM 1763 N N . GLY A 1 213 ? 5.313 5.002 -9.027 1.00 73.94 213 GLY A N 1
ATOM 1764 C CA . GLY A 1 213 ? 5.803 6.377 -9.144 1.00 73.94 213 GLY A CA 1
ATOM 1765 C C . GLY A 1 213 ? 4.676 7.412 -9.207 1.00 73.94 213 GLY A C 1
ATOM 1766 O O . GLY A 1 213 ? 3.505 7.075 -9.070 1.00 73.94 213 GLY A O 1
ATOM 1767 N N . TYR A 1 214 ? 5.044 8.682 -9.383 1.00 66.06 214 TYR A N 1
ATOM 1768 C CA . TYR A 1 214 ? 4.095 9.798 -9.364 1.00 66.06 214 TYR A CA 1
ATOM 1769 C C . TYR A 1 214 ? 3.207 9.805 -10.614 1.00 66.06 214 TYR A C 1
ATOM 1771 O O . TYR A 1 214 ? 3.705 9.674 -11.742 1.00 66.06 214 TYR A O 1
ATOM 1779 N N . ASP A 1 215 ? 1.898 9.963 -10.417 1.00 61.50 215 ASP A N 1
ATOM 1780 C CA . ASP A 1 215 ? 0.930 10.028 -11.502 1.00 61.50 215 ASP A CA 1
ATOM 1781 C C . ASP A 1 215 ? 0.552 11.463 -11.846 1.00 61.50 215 ASP A C 1
ATOM 1783 O O . ASP A 1 215 ? -0.288 12.078 -11.207 1.00 61.50 215 ASP A O 1
ATOM 1787 N N . TYR A 1 216 ? 1.186 12.012 -12.882 1.00 49.59 216 TYR A N 1
ATOM 1788 C CA . TYR A 1 216 ? 0.757 13.299 -13.426 1.00 49.59 216 TYR A CA 1
ATOM 1789 C C . TYR A 1 216 ? -0.581 13.168 -14.179 1.00 49.59 216 TYR A C 1
ATOM 1791 O O . TYR A 1 216 ? -1.287 14.158 -14.342 1.00 49.59 216 TYR A O 1
ATOM 1799 N N . CYS A 1 217 ? -0.934 11.984 -14.701 1.00 42.75 217 CYS A N 1
ATOM 1800 C CA . CYS A 1 217 ? -2.141 11.838 -15.519 1.00 42.75 217 CYS A CA 1
ATOM 1801 C C . CYS A 1 217 ? -3.440 11.954 -14.704 1.00 42.75 217 CYS A C 1
ATOM 1803 O O . CYS A 1 217 ? -4.471 12.247 -15.302 1.00 42.75 217 CYS A O 1
ATOM 1805 N N . GLU A 1 218 ? -3.404 11.804 -13.375 1.00 48.34 218 GLU A N 1
ATOM 1806 C CA . GLU A 1 218 ? -4.592 11.986 -12.525 1.00 48.34 218 GLU A CA 1
ATOM 1807 C C . GLU A 1 218 ? -4.985 13.470 -12.345 1.00 48.34 218 GLU A C 1
ATOM 1809 O O . GLU A 1 218 ? -6.165 13.764 -12.168 1.00 48.34 218 GLU A O 1
ATOM 1814 N N . ASP A 1 219 ? -4.057 14.426 -12.506 1.00 41.59 219 ASP A N 1
ATOM 1815 C CA . ASP A 1 219 ? -4.342 15.866 -12.334 1.00 41.59 219 ASP A CA 1
ATOM 1816 C C . ASP A 1 219 ? -5.231 16.470 -13.445 1.00 41.59 219 ASP A C 1
ATOM 1818 O O . ASP A 1 219 ? -5.681 17.612 -13.326 1.00 41.59 219 ASP A O 1
ATOM 1822 N N . GLN A 1 220 ? -5.493 15.743 -14.541 1.00 37.88 220 GLN A N 1
ATOM 1823 C CA . GLN A 1 220 ? -6.347 16.232 -15.637 1.00 37.88 220 GLN A CA 1
ATOM 1824 C C . GLN A 1 220 ? -7.811 15.777 -15.552 1.00 37.88 220 GLN A C 1
ATOM 1826 O O . GLN A 1 220 ? -8.664 16.458 -16.120 1.00 37.88 220 GLN A O 1
ATOM 1831 N N . ASP A 1 221 ? -8.135 14.717 -14.803 1.00 36.78 221 ASP A N 1
ATOM 1832 C CA . ASP A 1 221 ? -9.498 14.172 -14.713 1.00 36.78 221 ASP A CA 1
ATOM 1833 C C . ASP A 1 221 ? -10.115 14.384 -13.322 1.00 36.78 221 ASP A C 1
ATOM 1835 O O . ASP A 1 221 ? -10.433 13.458 -12.578 1.00 36.78 221 ASP A O 1
ATOM 1839 N N . VAL A 1 222 ? -10.400 15.652 -13.012 1.00 37.06 222 VAL A N 1
ATOM 1840 C CA . VAL A 1 222 ? -11.126 16.133 -11.811 1.00 37.06 222 VAL A CA 1
ATOM 1841 C C . VAL A 1 222 ? -12.589 15.614 -11.736 1.00 37.06 222 VAL A C 1
ATOM 1843 O O . VAL A 1 222 ? -13.366 16.018 -10.875 1.00 37.06 222 VAL A O 1
ATOM 1846 N N . GLY A 1 223 ? -13.008 14.718 -12.636 1.00 40.28 223 GLY A N 1
ATOM 1847 C CA . GLY A 1 223 ? -14.403 14.293 -12.797 1.00 40.28 223 GLY A CA 1
ATOM 1848 C C . GLY A 1 223 ? -14.716 12.821 -12.520 1.00 40.28 223 GLY A C 1
ATOM 1849 O O . GLY A 1 223 ? -15.898 12.478 -12.467 1.00 40.28 223 GLY A O 1
ATOM 1850 N N . SER A 1 224 ? -13.727 11.934 -12.360 1.00 44.88 224 SER A N 1
ATOM 1851 C CA . SER A 1 224 ? -14.017 10.507 -12.171 1.00 44.88 224 SER A CA 1
ATOM 1852 C C . SER A 1 224 ? -14.106 10.150 -10.683 1.00 44.88 224 SER A C 1
ATOM 1854 O O . SER A 1 224 ? -13.254 10.525 -9.884 1.00 44.88 224 SER A O 1
ATOM 1856 N N . LYS A 1 225 ? -15.168 9.434 -10.288 1.00 54.88 225 LYS A N 1
ATOM 1857 C CA . LYS A 1 225 ? -15.274 8.792 -8.967 1.00 54.88 225 LYS A CA 1
ATOM 1858 C C . LYS A 1 225 ? -14.171 7.737 -8.868 1.00 54.88 225 LYS A C 1
ATOM 1860 O O . LYS A 1 225 ? -14.391 6.581 -9.232 1.00 54.88 225 LYS A O 1
ATOM 1865 N N . SER A 1 226 ? -12.973 8.138 -8.466 1.00 63.91 226 SER A N 1
ATOM 1866 C CA . SER A 1 226 ? -11.840 7.234 -8.361 1.00 63.91 226 SER A CA 1
ATOM 1867 C C . SER A 1 226 ? -12.006 6.380 -7.103 1.00 63.91 226 SER A C 1
ATOM 1869 O O . SER A 1 226 ? -12.230 6.860 -5.994 1.00 63.91 226 SER A O 1
ATOM 1871 N N . LEU A 1 227 ? -11.965 5.064 -7.288 1.00 76.38 227 LEU A N 1
ATOM 1872 C CA . LEU A 1 227 ? -11.893 4.114 -6.188 1.00 76.38 227 LEU A CA 1
ATOM 1873 C C . LEU A 1 227 ? -10.493 4.223 -5.574 1.00 76.38 227 LEU A C 1
ATOM 1875 O O . LEU A 1 227 ? -9.508 3.936 -6.263 1.00 76.38 227 LEU A O 1
ATOM 1879 N N . ASN A 1 228 ? -10.373 4.607 -4.303 1.00 85.12 228 ASN A N 1
ATOM 1880 C CA . ASN A 1 228 ? -9.120 4.407 -3.578 1.00 85.12 228 ASN A CA 1
ATOM 1881 C C . ASN A 1 228 ? -9.035 2.935 -3.207 1.00 85.12 228 ASN A C 1
ATOM 1883 O O . ASN A 1 228 ? -9.924 2.453 -2.511 1.00 85.12 228 ASN A O 1
ATOM 1887 N N . LEU A 1 229 ? -8.012 2.218 -3.660 1.00 89.00 229 LEU A N 1
ATOM 1888 C CA . LEU A 1 229 ? -7.810 0.816 -3.306 1.00 89.00 229 LEU A CA 1
ATOM 1889 C C . LEU A 1 229 ? -6.335 0.584 -3.019 1.00 89.00 229 LEU A C 1
ATOM 1891 O O . LEU A 1 229 ? -5.487 0.944 -3.836 1.00 89.00 229 LEU A O 1
ATOM 1895 N N . GLN A 1 230 ? -6.051 -0.009 -1.862 1.00 90.75 230 GLN A N 1
ATOM 1896 C CA . GLN A 1 230 ? -4.706 -0.345 -1.412 1.00 90.75 230 GLN A CA 1
ATOM 1897 C C . GLN A 1 230 ? -4.702 -1.730 -0.770 1.00 90.75 230 GLN A C 1
ATOM 1899 O O . GLN A 1 230 ? -5.619 -2.095 -0.037 1.00 90.75 230 GLN A O 1
ATOM 1904 N N . VAL A 1 231 ? -3.661 -2.506 -1.043 1.00 91.75 231 VAL A N 1
ATOM 1905 C CA . VAL A 1 231 ? -3.433 -3.819 -0.438 1.00 91.75 231 VAL A CA 1
ATOM 1906 C C . VAL A 1 231 ? -2.308 -3.697 0.577 1.00 91.75 231 VAL A C 1
ATOM 1908 O O . VAL A 1 231 ? -1.243 -3.166 0.267 1.00 91.75 231 VAL A O 1
ATOM 1911 N N . PHE A 1 232 ? -2.520 -4.218 1.781 1.00 90.19 232 PHE A N 1
ATOM 1912 C CA . PHE A 1 232 ? -1.491 -4.263 2.809 1.00 90.19 232 PHE A CA 1
ATOM 1913 C C . PHE A 1 232 ? -1.227 -5.685 3.266 1.00 90.19 232 PHE A C 1
ATOM 1915 O O . PHE A 1 232 ? -2.143 -6.462 3.550 1.00 90.19 232 PHE A O 1
ATOM 1922 N N . THR A 1 233 ? 0.060 -5.979 3.389 1.00 86.62 233 THR A N 1
ATOM 1923 C CA . THR A 1 233 ? 0.592 -7.190 3.998 1.00 86.62 233 THR A CA 1
ATOM 1924 C C . THR A 1 233 ? 1.311 -6.832 5.293 1.00 86.62 233 THR A C 1
ATOM 1926 O O . THR A 1 233 ? 2.005 -5.814 5.356 1.00 86.62 233 THR A O 1
ATOM 1929 N N . SER A 1 234 ? 1.166 -7.665 6.321 1.00 79.56 234 SER A N 1
ATOM 1930 C CA . SER A 1 234 ? 1.913 -7.537 7.576 1.00 79.56 234 SER A CA 1
ATOM 1931 C C . SER A 1 234 ? 2.938 -8.654 7.726 1.00 79.56 234 SER A C 1
ATOM 1933 O O . SER A 1 234 ? 2.779 -9.751 7.182 1.00 79.56 234 SER A O 1
ATOM 1935 N N . LYS A 1 235 ? 3.985 -8.405 8.520 1.00 70.62 235 LYS A N 1
ATOM 1936 C CA . LYS A 1 235 ? 5.007 -9.426 8.822 1.00 70.62 235 LYS A CA 1
ATOM 1937 C C . LYS A 1 235 ? 4.438 -10.611 9.601 1.00 70.62 235 LYS A C 1
ATOM 1939 O O . LYS A 1 235 ? 4.980 -11.709 9.540 1.00 70.62 235 LYS A O 1
ATOM 1944 N N . ALA A 1 236 ? 3.331 -10.393 10.307 1.00 67.00 236 ALA A N 1
ATOM 1945 C CA . ALA A 1 236 ? 2.589 -11.428 11.016 1.00 67.00 236 ALA A CA 1
ATOM 1946 C C . ALA A 1 236 ? 1.689 -12.278 10.091 1.00 67.00 236 ALA A C 1
ATOM 1948 O O . ALA A 1 236 ? 0.930 -13.110 10.582 1.00 67.00 236 ALA A O 1
ATOM 1949 N N . GLY A 1 237 ? 1.749 -12.079 8.767 1.00 71.75 237 GLY A N 1
ATOM 1950 C CA . GLY A 1 237 ? 0.965 -12.837 7.787 1.00 71.75 237 GLY A CA 1
ATOM 1951 C C . GLY A 1 237 ? -0.451 -12.301 7.559 1.00 71.75 237 GLY A C 1
ATOM 1952 O O . GLY A 1 237 ? -1.276 -12.982 6.951 1.00 71.75 237 GLY A O 1
ATOM 1953 N N . GLY A 1 238 ? -0.755 -11.091 8.034 1.00 79.94 238 GLY A N 1
ATOM 1954 C CA . GLY A 1 238 ? -2.012 -10.415 7.737 1.00 79.94 238 GLY A CA 1
ATOM 1955 C C . GLY A 1 238 ? -2.042 -9.947 6.285 1.00 79.94 238 GLY A C 1
ATOM 1956 O O . GLY A 1 238 ? -1.077 -9.363 5.799 1.00 79.94 238 GLY A O 1
ATOM 1957 N N . LEU A 1 239 ? -3.158 -10.186 5.600 1.00 88.75 239 LEU A N 1
ATOM 1958 C CA . LEU A 1 239 ? -3.438 -9.658 4.265 1.00 88.75 239 LEU A CA 1
ATOM 1959 C C . LEU A 1 239 ? -4.789 -8.952 4.291 1.00 88.75 239 LEU A C 1
ATOM 1961 O O . LEU A 1 239 ? -5.807 -9.573 4.629 1.00 88.75 239 LEU A O 1
ATOM 1965 N N . CYS A 1 240 ? -4.798 -7.671 3.931 1.00 90.94 240 CYS A N 1
ATOM 1966 C CA . CYS A 1 240 ? -6.024 -6.897 3.834 1.00 90.94 240 CYS A CA 1
ATOM 1967 C C . CYS A 1 240 ? -6.065 -6.003 2.595 1.00 90.94 240 CYS A C 1
ATOM 1969 O O . CYS A 1 240 ? -5.034 -5.563 2.089 1.00 90.94 240 CYS A O 1
ATOM 1971 N N . VAL A 1 241 ? -7.279 -5.759 2.105 1.00 92.75 241 VAL A N 1
ATOM 1972 C CA . VAL A 1 241 ? -7.553 -4.810 1.021 1.00 92.75 241 VAL A CA 1
ATOM 1973 C C . VAL A 1 241 ? -8.395 -3.690 1.596 1.00 92.75 241 VAL A C 1
ATOM 1975 O O . VAL A 1 241 ? -9.489 -3.933 2.096 1.00 92.75 241 VAL A O 1
ATOM 1978 N N . CYS A 1 242 ? -7.890 -2.472 1.536 1.00 92.50 242 CYS A N 1
ATOM 1979 C CA . CYS A 1 242 ? -8.589 -1.276 1.964 1.00 92.50 242 CYS A CA 1
ATOM 1980 C C . CYS A 1 242 ? -9.144 -0.579 0.734 1.00 92.50 242 CYS A C 1
ATOM 1982 O O . CYS A 1 242 ? -8.413 -0.359 -0.233 1.00 92.50 242 CYS A O 1
ATOM 1984 N N . CYS A 1 243 ? -10.423 -0.220 0.765 1.00 90.62 243 CYS A N 1
ATOM 1985 C CA . CYS A 1 243 ? -11.011 0.570 -0.297 1.00 90.62 243 CYS A CA 1
ATOM 1986 C C . CYS A 1 243 ? -11.897 1.692 0.230 1.00 90.62 243 CYS A C 1
ATOM 1988 O O . CYS A 1 243 ? -12.636 1.522 1.196 1.00 90.62 243 CYS A O 1
ATOM 1990 N N . SER A 1 244 ? -11.855 2.831 -0.448 1.00 88.25 244 SER A N 1
ATOM 1991 C CA . SER A 1 244 ? -12.751 3.960 -0.225 1.00 88.25 244 SER A CA 1
ATOM 1992 C C . SER A 1 244 ? -13.389 4.321 -1.552 1.00 88.25 244 SER A C 1
ATOM 1994 O O . SER A 1 244 ? -12.694 4.480 -2.556 1.00 88.25 244 SER A O 1
ATOM 1996 N N . LEU A 1 245 ? -14.708 4.476 -1.550 1.00 78.94 245 LEU A N 1
ATOM 1997 C CA . LEU A 1 245 ? -15.438 5.015 -2.688 1.00 78.94 245 LEU A CA 1
ATOM 1998 C C . LEU A 1 245 ? -15.928 6.410 -2.316 1.00 78.94 245 LEU A C 1
ATOM 2000 O O . LEU A 1 245 ? -16.460 6.608 -1.224 1.00 78.94 245 LEU A O 1
ATOM 2004 N N . ALA A 1 246 ? -15.751 7.378 -3.214 1.00 70.06 246 ALA A N 1
ATOM 2005 C CA . ALA A 1 246 ? -16.326 8.701 -3.021 1.00 70.06 246 ALA A CA 1
ATOM 2006 C C . ALA A 1 246 ? -17.857 8.577 -2.915 1.00 70.06 246 ALA A C 1
ATOM 2008 O O . ALA A 1 246 ? -18.519 8.155 -3.866 1.00 70.06 246 ALA A O 1
ATOM 2009 N N . SER A 1 247 ? -18.404 8.913 -1.745 1.00 67.50 247 SER A N 1
ATOM 2010 C CA . SER A 1 247 ? -19.839 8.820 -1.480 1.00 67.50 247 SER A CA 1
ATOM 2011 C C . SER A 1 247 ? -20.615 9.900 -2.238 1.00 67.50 247 SER A C 1
ATOM 2013 O O . SER A 1 247 ? -20.208 11.066 -2.292 1.00 67.50 247 SER A O 1
ATOM 2015 N N . ASP A 1 248 ? -21.763 9.504 -2.793 1.00 65.62 248 ASP A N 1
ATOM 2016 C CA . ASP A 1 248 ? -22.763 10.418 -3.356 1.00 65.62 248 ASP A CA 1
ATOM 2017 C C . ASP A 1 248 ? -23.600 11.102 -2.268 1.00 65.62 248 ASP A C 1
ATOM 2019 O O . ASP A 1 248 ? -24.215 12.143 -2.516 1.00 65.62 248 ASP A O 1
ATOM 2023 N N . ILE A 1 249 ? -23.627 10.522 -1.065 1.00 71.06 249 ILE A N 1
ATOM 2024 C CA . ILE A 1 249 ? -24.377 11.053 0.067 1.00 71.06 249 ILE A CA 1
ATOM 2025 C C . ILE A 1 249 ? -23.552 12.191 0.684 1.00 71.06 249 ILE A C 1
ATOM 2027 O O . ILE A 1 24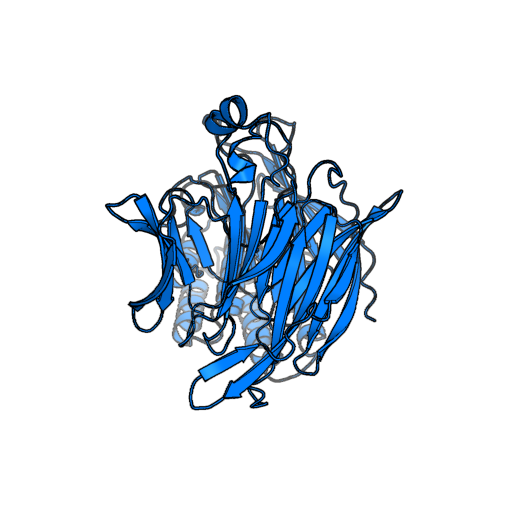9 ? -22.399 11.975 1.069 1.00 71.06 249 ILE A O 1
ATOM 2031 N N . PRO A 1 250 ? -24.095 13.420 0.756 1.00 69.12 250 PRO A N 1
ATOM 2032 C CA . PRO A 1 250 ? -23.412 14.515 1.429 1.00 69.12 250 PRO A CA 1
ATOM 2033 C C . PRO A 1 250 ? -23.232 14.182 2.914 1.00 69.12 250 PRO A C 1
ATOM 2035 O O . PRO A 1 250 ? -24.121 13.602 3.529 1.00 69.12 250 PRO A O 1
ATOM 2038 N N . ASP A 1 251 ? -22.093 14.580 3.478 1.00 78.69 251 ASP A N 1
ATOM 2039 C CA . ASP A 1 251 ? -21.759 14.438 4.902 1.00 78.69 251 ASP A CA 1
ATOM 2040 C C . ASP A 1 251 ? -21.580 12.987 5.411 1.00 78.69 251 ASP A C 1
ATOM 2042 O O . ASP A 1 251 ? -21.435 12.772 6.614 1.00 78.69 251 ASP A O 1
ATOM 2046 N N . GLU A 1 252 ? -21.506 11.991 4.520 1.00 84.88 252 GLU A N 1
ATOM 2047 C CA . GLU A 1 252 ? -21.165 10.605 4.867 1.00 84.88 252 GLU A CA 1
ATOM 2048 C C . GLU A 1 252 ? -19.958 10.101 4.074 1.00 84.88 252 GLU A C 1
ATOM 2050 O O . GLU A 1 252 ? -19.838 10.315 2.865 1.00 84.88 252 GLU A O 1
ATOM 2055 N N . ILE A 1 253 ? -19.065 9.392 4.761 1.00 87.75 253 ILE A N 1
ATOM 2056 C CA . ILE A 1 253 ? -17.891 8.755 4.163 1.00 87.75 253 ILE A CA 1
ATOM 2057 C C . ILE A 1 253 ? -17.964 7.257 4.422 1.00 87.75 253 ILE A C 1
ATOM 2059 O O . ILE A 1 253 ? -18.080 6.828 5.572 1.00 87.75 253 ILE A O 1
ATOM 2063 N N . THR A 1 254 ? -17.843 6.467 3.356 1.00 89.44 254 THR A N 1
ATOM 2064 C CA . THR A 1 254 ? -17.846 5.005 3.432 1.00 89.44 254 THR A CA 1
ATOM 2065 C C . THR A 1 254 ? -16.518 4.441 2.951 1.00 89.44 254 THR A C 1
ATOM 2067 O O . THR A 1 254 ? -16.043 4.760 1.859 1.00 89.44 254 THR A O 1
ATOM 2070 N N . TYR A 1 255 ? -15.936 3.560 3.756 1.00 91.81 255 TYR A N 1
ATOM 2071 C CA . TYR A 1 255 ? -14.775 2.765 3.374 1.00 91.81 255 TYR A CA 1
ATOM 2072 C C . TYR A 1 255 ? -14.905 1.341 3.901 1.00 91.81 255 TYR A C 1
ATOM 2074 O O . TYR A 1 255 ? -15.550 1.091 4.919 1.00 91.81 255 TYR A O 1
ATOM 2082 N N . SER A 1 256 ? -14.258 0.404 3.219 1.00 91.75 256 SER A N 1
ATOM 2083 C CA . SER A 1 256 ? -14.285 -1.011 3.567 1.00 91.75 256 SER A CA 1
ATOM 2084 C C . SER A 1 256 ? -12.876 -1.568 3.696 1.00 91.75 256 SER A C 1
ATOM 2086 O O . SER A 1 256 ? -11.963 -1.179 2.968 1.00 91.75 256 SER A O 1
ATOM 2088 N N . ILE A 1 257 ? -12.705 -2.510 4.618 1.00 92.62 257 ILE A N 1
ATOM 2089 C CA . ILE A 1 257 ? -11.485 -3.297 4.769 1.00 92.62 257 ILE A CA 1
ATOM 2090 C C . ILE A 1 257 ? -11.848 -4.771 4.632 1.00 92.62 257 ILE A C 1
ATOM 2092 O O . ILE A 1 257 ? -12.640 -5.306 5.404 1.00 92.62 257 ILE A O 1
ATOM 2096 N N . TYR A 1 258 ? -11.263 -5.426 3.638 1.00 91.69 258 TYR A N 1
ATOM 2097 C CA . TYR A 1 258 ? -11.386 -6.855 3.389 1.00 91.69 258 TYR A CA 1
ATOM 2098 C C . TYR A 1 258 ? -10.245 -7.566 4.101 1.00 91.69 258 TYR A C 1
ATOM 2100 O O . TYR A 1 258 ? -9.089 -7.441 3.701 1.00 91.69 258 TYR A O 1
ATOM 2108 N N . PHE A 1 259 ? -10.555 -8.337 5.137 1.00 90.69 259 PHE A N 1
ATOM 2109 C CA . PHE A 1 259 ? -9.585 -9.156 5.855 1.00 90.69 259 PHE A CA 1
ATOM 2110 C C . PHE A 1 259 ? -9.486 -10.511 5.156 1.00 90.69 259 PHE A C 1
ATOM 2112 O O . PHE A 1 259 ? -10.041 -11.509 5.615 1.00 90.69 259 PHE A O 1
ATOM 2119 N N . LEU A 1 260 ? -8.787 -10.550 4.016 1.00 89.94 260 LEU A N 1
ATOM 2120 C CA . LEU A 1 260 ? -8.694 -11.749 3.170 1.00 89.94 260 LEU A CA 1
ATOM 2121 C C . LEU A 1 260 ? -8.191 -12.971 3.947 1.00 89.94 260 LEU A C 1
ATOM 2123 O O . LEU A 1 260 ? -8.687 -14.074 3.763 1.00 89.94 260 LEU A O 1
ATOM 2127 N N . HIS A 1 261 ? -7.260 -12.760 4.876 1.00 84.88 261 HIS A N 1
ATOM 2128 C CA . HIS A 1 261 ? -6.718 -13.807 5.742 1.00 84.88 261 HIS A CA 1
ATOM 2129 C C . HIS A 1 261 ? -7.708 -14.345 6.803 1.00 84.88 261 HIS A C 1
ATOM 2131 O O . HIS A 1 261 ? -7.428 -15.368 7.426 1.00 84.88 261 HIS A O 1
ATOM 2137 N N . LYS A 1 262 ? -8.849 -13.676 7.026 1.00 85.88 262 LYS A N 1
ATOM 2138 C CA . LYS A 1 262 ? -9.907 -14.092 7.968 1.00 85.88 262 LYS A CA 1
ATOM 2139 C C . LYS A 1 262 ? -11.229 -14.463 7.292 1.00 85.88 262 LYS A C 1
ATOM 2141 O O . LYS A 1 262 ? -12.053 -15.114 7.923 1.00 85.88 262 LYS A O 1
ATOM 2146 N N . GLY A 1 263 ? -11.433 -14.089 6.029 1.00 87.19 263 GLY A N 1
ATOM 2147 C CA . GLY A 1 263 ? -12.641 -14.452 5.280 1.00 87.19 263 GLY A CA 1
ATOM 2148 C C . GLY A 1 263 ? -13.863 -13.593 5.610 1.00 87.19 263 GLY A C 1
ATOM 2149 O O . GLY A 1 263 ? -14.995 -14.055 5.501 1.00 87.19 263 GLY A O 1
ATOM 2150 N N . TYR A 1 264 ? -13.669 -12.331 5.988 1.00 87.94 264 TYR A N 1
ATOM 2151 C CA . TYR A 1 264 ? -14.756 -11.347 6.033 1.00 87.94 264 TYR A CA 1
ATOM 2152 C C . TYR A 1 264 ? -14.261 -9.953 5.648 1.00 87.94 264 TYR A C 1
ATOM 2154 O O . TYR A 1 264 ? -13.058 -9.682 5.602 1.00 87.94 264 TYR A O 1
ATOM 2162 N N . ASN A 1 265 ? -15.197 -9.053 5.370 1.00 90.81 265 ASN A N 1
ATOM 2163 C CA . ASN A 1 265 ? -14.946 -7.629 5.236 1.00 90.81 265 ASN A CA 1
ATOM 2164 C C . ASN A 1 265 ? -15.639 -6.860 6.367 1.00 90.81 265 ASN A C 1
ATOM 2166 O O . ASN A 1 265 ? -16.545 -7.366 7.031 1.00 90.81 265 ASN A O 1
ATOM 2170 N N . LYS A 1 266 ? -15.203 -5.624 6.586 1.00 90.81 266 LYS A N 1
ATOM 2171 C CA . LYS A 1 266 ? -15.943 -4.645 7.373 1.00 90.81 266 LYS A CA 1
ATOM 2172 C C . LYS A 1 266 ? -16.111 -3.379 6.566 1.00 90.81 266 LYS A C 1
ATOM 2174 O O . LYS A 1 266 ? -15.129 -2.855 6.046 1.00 90.81 266 LYS A O 1
ATOM 2179 N N . THR A 1 267 ? -17.337 -2.885 6.505 1.00 91.56 267 THR A N 1
ATOM 2180 C CA . THR A 1 267 ? -17.679 -1.618 5.863 1.00 91.56 267 THR A CA 1
ATOM 2181 C C . THR A 1 267 ? -18.060 -0.618 6.937 1.00 91.56 267 THR A C 1
ATOM 2183 O O . THR A 1 267 ? -18.986 -0.855 7.713 1.00 91.56 267 THR A O 1
ATOM 2186 N N . PHE A 1 268 ? -17.332 0.491 6.984 1.00 90.62 268 PHE A N 1
ATOM 2187 C CA . PHE A 1 268 ? -17.522 1.577 7.930 1.00 90.62 268 PHE A CA 1
ATOM 2188 C C . PHE A 1 268 ? -18.185 2.749 7.221 1.00 90.62 268 PHE A C 1
ATOM 2190 O O . PHE A 1 268 ? -17.690 3.202 6.191 1.00 90.62 268 PHE A O 1
ATOM 2197 N N . THR A 1 269 ? -19.277 3.252 7.789 1.00 90.50 269 THR A N 1
ATOM 2198 C CA . THR A 1 269 ? -19.911 4.501 7.352 1.00 90.50 269 THR A CA 1
ATOM 2199 C C . THR A 1 269 ? -19.828 5.511 8.483 1.00 90.50 269 THR A C 1
ATOM 2201 O O . THR A 1 269 ? -20.327 5.261 9.583 1.00 90.50 269 THR A O 1
ATOM 2204 N N . VAL A 1 270 ? -19.154 6.623 8.207 1.00 89.38 270 VAL A N 1
ATOM 2205 C CA . VAL A 1 270 ? -18.852 7.693 9.157 1.00 89.38 270 VAL A CA 1
ATOM 2206 C C . VAL A 1 270 ? -19.702 8.911 8.821 1.00 89.38 270 VAL A C 1
ATOM 2208 O O . VAL A 1 270 ? -19.629 9.420 7.702 1.00 89.38 270 VAL A O 1
ATOM 2211 N N . SER A 1 271 ? -20.467 9.401 9.796 1.00 86.12 271 SER A N 1
ATOM 2212 C CA . SER A 1 271 ? -21.193 10.669 9.690 1.00 86.12 271 SER A CA 1
ATOM 2213 C C . SER A 1 271 ? -20.268 11.840 10.033 1.00 86.12 271 SER A C 1
ATOM 2215 O O . SER A 1 271 ? -19.719 11.884 11.136 1.00 86.12 271 SER A O 1
ATOM 2217 N N . LEU A 1 272 ? -20.099 12.794 9.118 1.00 80.00 272 LEU A N 1
ATOM 2218 C CA . LEU A 1 272 ? -19.251 13.969 9.320 1.00 80.00 272 LEU A CA 1
ATOM 2219 C C . LEU A 1 272 ? -20.000 15.058 10.102 1.00 80.00 272 LEU A C 1
ATOM 2221 O O . LEU A 1 272 ? -21.064 15.521 9.699 1.00 80.00 272 LEU A O 1
ATOM 2225 N N . GLU A 1 273 ? -19.426 15.511 11.218 1.00 66.19 273 GLU A N 1
ATOM 2226 C CA . GLU A 1 273 ? -20.038 16.549 12.063 1.00 66.19 273 GLU A CA 1
ATOM 2227 C C . GLU A 1 273 ? -19.757 17.988 11.571 1.00 66.19 273 GLU A C 1
ATOM 2229 O O . GLU A 1 273 ? -20.480 18.920 11.934 1.00 66.19 273 GLU A O 1
ATOM 2234 N N . ARG A 1 274 ? -18.717 18.208 10.744 1.00 62.72 274 ARG A N 1
ATOM 2235 C CA . ARG A 1 274 ? -18.266 19.546 10.304 1.00 62.72 274 ARG A CA 1
ATOM 2236 C C . ARG A 1 274 ? -18.563 19.813 8.826 1.00 62.72 274 ARG A C 1
ATOM 2238 O O . ARG A 1 274 ? -17.926 19.232 7.962 1.00 62.72 274 ARG A O 1
ATOM 2245 N N . LYS A 1 275 ? -19.425 20.802 8.552 1.00 54.31 275 LYS A N 1
ATOM 2246 C CA . LYS A 1 275 ? -19.792 21.311 7.208 1.00 54.31 275 LYS A CA 1
ATOM 2247 C C . LYS A 1 275 ? -18.765 22.273 6.593 1.00 54.31 275 LYS A C 1
ATOM 2249 O O . LYS A 1 275 ? -19.141 23.278 5.984 1.00 54.31 275 LYS A O 1
ATOM 2254 N N . GLU A 1 276 ? -17.475 22.061 6.818 1.00 51.03 276 GLU A N 1
ATOM 2255 C CA . GLU A 1 276 ? -16.474 22.876 6.123 1.00 51.03 276 GLU A CA 1
ATOM 2256 C C . GLU A 1 276 ? -16.390 22.416 4.667 1.00 51.03 276 GLU A C 1
ATOM 2258 O O . GLU A 1 276 ? -16.540 21.236 4.380 1.00 51.03 276 GLU A O 1
ATOM 2263 N N . SER A 1 277 ? -16.218 23.344 3.724 1.00 49.38 277 SER A N 1
ATOM 2264 C CA . SER A 1 277 ? -16.214 23.053 2.286 1.00 49.38 277 SER A CA 1
ATOM 2265 C C . SER A 1 277 ? -15.144 22.009 1.939 1.00 49.38 277 SER A C 1
ATOM 2267 O O . SER A 1 277 ? -13.966 22.341 1.802 1.00 49.38 277 SER A O 1
ATOM 2269 N N . HIS A 1 278 ? -15.553 20.745 1.835 1.00 55.22 278 HIS A N 1
ATOM 2270 C CA . HIS A 1 278 ? -14.651 19.611 1.675 1.00 55.22 278 HIS A CA 1
ATOM 2271 C C . HIS A 1 278 ? -14.048 19.607 0.269 1.00 55.22 278 HIS A C 1
ATOM 2273 O O . HIS A 1 278 ? -14.738 19.309 -0.705 1.00 55.22 278 HIS A O 1
ATOM 2279 N N . GLN A 1 279 ? -12.758 19.927 0.161 1.00 55.66 279 GLN A N 1
ATOM 2280 C CA . GLN A 1 279 ? -12.005 19.716 -1.079 1.00 55.66 279 GLN A CA 1
ATOM 2281 C C . GLN A 1 279 ? -11.584 18.247 -1.246 1.00 55.66 279 GLN A C 1
ATOM 2283 O O . GLN A 1 279 ? -11.484 17.775 -2.373 1.00 55.66 279 GLN A O 1
ATOM 2288 N N . LEU A 1 280 ? -11.399 17.509 -0.144 1.00 62.69 280 LEU A N 1
ATOM 2289 C CA . LEU A 1 280 ? -10.983 16.104 -0.140 1.00 62.69 280 LEU A CA 1
ATOM 2290 C C . LEU A 1 280 ? -12.102 15.220 0.423 1.00 62.69 280 LEU A C 1
ATOM 2292 O O . LEU A 1 280 ? -12.576 15.445 1.536 1.00 62.69 280 LEU A O 1
ATOM 2296 N N . LYS A 1 281 ? -12.514 14.212 -0.352 1.00 69.62 281 LYS A N 1
ATOM 2297 C CA . LYS A 1 281 ? -13.502 13.188 0.043 1.00 69.62 281 LYS A CA 1
ATOM 2298 C C . LYS A 1 281 ? -12.927 11.769 0.045 1.00 69.62 281 LYS A C 1
ATOM 2300 O O . LYS A 1 281 ? -13.667 10.804 0.214 1.00 69.62 281 LYS A O 1
ATOM 2305 N N . GLU A 1 282 ? -11.626 11.635 -0.182 1.00 77.69 282 GLU A N 1
ATOM 2306 C CA . GLU A 1 282 ? -10.957 10.344 -0.291 1.00 77.69 282 GLU A CA 1
ATOM 2307 C C . GLU A 1 282 ? -10.277 10.001 1.035 1.00 77.69 282 GLU A C 1
ATOM 2309 O O . GLU A 1 282 ? -9.473 10.778 1.553 1.00 77.69 282 GLU A O 1
ATOM 2314 N N . VAL A 1 283 ? -10.619 8.841 1.599 1.00 87.69 283 VAL A N 1
ATOM 2315 C CA . VAL A 1 283 ? -9.954 8.317 2.794 1.00 87.69 283 VAL A CA 1
ATOM 2316 C C . VAL A 1 283 ? -8.589 7.794 2.384 1.00 87.69 283 VAL A C 1
ATOM 2318 O O . VAL A 1 283 ? -8.496 6.935 1.509 1.00 87.69 283 VAL A O 1
ATOM 2321 N N . ALA A 1 284 ? -7.540 8.287 3.028 1.00 88.69 284 ALA A N 1
ATOM 2322 C CA . ALA A 1 284 ? -6.203 7.747 2.886 1.00 88.69 284 ALA A CA 1
ATOM 2323 C C . ALA A 1 284 ? -6.011 6.563 3.833 1.00 88.69 284 ALA A C 1
ATOM 2325 O O . ALA A 1 284 ? -6.432 6.600 4.990 1.00 88.69 284 ALA A O 1
ATOM 2326 N N . PHE A 1 285 ? -5.332 5.528 3.350 1.00 91.62 285 PHE A N 1
ATOM 2327 C CA . PHE A 1 285 ? -4.969 4.381 4.167 1.00 91.62 285 PHE A CA 1
ATOM 2328 C C . PHE A 1 285 ? -3.468 4.361 4.430 1.00 91.62 285 PHE A C 1
ATOM 2330 O O . PHE A 1 285 ? -2.676 4.715 3.559 1.00 91.62 285 PHE A O 1
ATOM 2337 N N . MET A 1 286 ? -3.077 3.949 5.634 1.00 91.00 286 MET A N 1
ATOM 2338 C CA . MET A 1 286 ? -1.677 3.780 6.019 1.00 91.00 286 MET A CA 1
ATOM 2339 C C . MET A 1 286 ? -1.492 2.445 6.727 1.00 91.00 286 MET A C 1
ATOM 2341 O O . MET A 1 286 ? -2.265 2.093 7.621 1.00 91.00 286 MET A O 1
ATOM 2345 N N . ASN A 1 287 ? -0.436 1.728 6.358 1.00 88.94 287 ASN A N 1
ATOM 2346 C CA . ASN A 1 287 ? -0.037 0.497 7.027 1.00 88.94 287 ASN A CA 1
ATOM 2347 C C . ASN A 1 287 ? 0.898 0.817 8.201 1.00 88.94 287 ASN A C 1
ATOM 2349 O O . ASN A 1 287 ? 1.964 1.398 7.996 1.00 88.94 287 ASN A O 1
ATOM 2353 N N . LEU A 1 288 ? 0.511 0.418 9.412 1.00 87.81 288 LEU A N 1
ATOM 2354 C CA . LEU A 1 288 ? 1.279 0.530 10.657 1.00 87.81 288 LEU A CA 1
ATOM 2355 C C . LEU A 1 288 ? 1.560 -0.869 11.252 1.00 87.81 288 LEU A C 1
ATOM 2357 O O . LEU A 1 288 ? 1.570 -1.048 12.469 1.00 87.81 288 LEU A O 1
ATOM 2361 N N . ASP A 1 289 ? 1.757 -1.871 10.390 1.00 82.50 289 ASP A N 1
ATOM 2362 C CA . ASP A 1 289 ? 2.026 -3.287 10.697 1.00 82.50 289 ASP A CA 1
ATOM 2363 C C . ASP A 1 289 ? 0.839 -4.023 11.344 1.00 82.50 289 ASP A C 1
ATOM 2365 O O . ASP A 1 289 ? 0.124 -4.750 10.657 1.00 82.50 289 ASP A O 1
ATOM 2369 N N . TYR A 1 290 ? 0.581 -3.821 12.642 1.00 80.94 290 TYR A N 1
ATOM 2370 C CA . TYR A 1 290 ? -0.574 -4.418 13.347 1.00 80.94 290 TYR A CA 1
ATOM 2371 C C . TYR A 1 290 ? -1.862 -3.614 13.185 1.00 80.94 290 TYR A C 1
ATOM 2373 O O . TYR A 1 290 ? -2.956 -4.114 13.465 1.00 80.94 290 TYR A O 1
ATOM 2381 N N . TYR A 1 291 ? -1.726 -2.368 12.743 1.00 87.31 291 TYR A N 1
ATOM 2382 C CA . TYR A 1 291 ? -2.833 -1.454 12.543 1.00 87.31 291 TYR A CA 1
ATOM 2383 C C . TYR A 1 291 ? -2.864 -0.955 11.107 1.00 87.31 291 TYR A C 1
ATOM 2385 O O . TYR A 1 291 ? -1.829 -0.697 10.495 1.00 87.31 291 TYR A O 1
ATOM 2393 N N . VAL A 1 292 ? -4.071 -0.759 10.595 1.00 91.06 292 VAL A N 1
ATOM 2394 C CA . VAL A 1 292 ? -4.313 0.073 9.421 1.00 91.06 292 VAL A CA 1
ATOM 2395 C C . VAL A 1 292 ? -4.984 1.347 9.890 1.00 91.06 292 VAL A C 1
ATOM 2397 O O . VAL A 1 292 ? -6.006 1.301 10.571 1.00 91.06 292 VAL A O 1
ATOM 2400 N N . ALA A 1 293 ? -4.416 2.487 9.520 1.00 92.38 293 ALA A N 1
ATOM 2401 C CA . ALA A 1 293 ? -5.037 3.775 9.764 1.00 92.38 293 ALA A CA 1
ATOM 2402 C C . ALA A 1 293 ? -5.864 4.185 8.542 1.00 92.38 293 ALA A C 1
ATOM 2404 O O . ALA A 1 293 ? -5.310 4.355 7.458 1.00 92.38 293 ALA A O 1
ATOM 2405 N N . ALA A 1 294 ? -7.172 4.354 8.721 1.00 92.69 294 ALA A N 1
ATOM 2406 C CA . ALA A 1 294 ? -8.048 5.035 7.775 1.00 92.69 294 ALA A CA 1
ATOM 2407 C C . ALA A 1 294 ? -8.176 6.499 8.212 1.00 92.69 294 ALA A C 1
ATOM 2409 O O . ALA A 1 294 ? -8.699 6.791 9.288 1.00 92.69 294 ALA A O 1
ATOM 2410 N N . TYR A 1 295 ? -7.654 7.415 7.403 1.00 90.75 295 TYR A N 1
ATOM 2411 C CA . TYR A 1 295 ? -7.502 8.821 7.754 1.00 90.75 295 TYR A CA 1
ATOM 2412 C C . TYR A 1 295 ? -8.151 9.719 6.709 1.00 90.75 295 TYR A C 1
ATOM 2414 O O . TYR A 1 295 ? -7.867 9.615 5.516 1.00 90.75 295 TYR A O 1
ATOM 2422 N N . LEU A 1 296 ? -8.997 10.634 7.172 1.00 87.56 296 LEU A N 1
ATOM 2423 C CA . LEU A 1 296 ? -9.506 11.733 6.366 1.00 87.56 296 LEU A CA 1
ATOM 2424 C C . LEU A 1 296 ? -9.030 13.047 7.003 1.00 87.56 296 LEU A C 1
ATOM 2426 O O . LEU A 1 296 ? -9.512 13.392 8.090 1.00 87.56 296 LEU A O 1
ATOM 2430 N N . PRO A 1 297 ? -8.093 13.776 6.361 1.00 82.50 297 PRO A N 1
ATOM 2431 C CA . PRO A 1 297 ? -7.475 14.957 6.950 1.00 82.50 297 PRO A CA 1
ATOM 2432 C C . PRO A 1 297 ? -8.486 15.985 7.466 1.00 82.50 297 PRO A C 1
ATOM 2434 O O . PRO A 1 297 ? -9.415 16.386 6.763 1.00 82.50 297 PRO A O 1
ATOM 2437 N N . GLY A 1 298 ? -8.308 16.396 8.723 1.00 78.56 298 GLY A N 1
ATOM 2438 C CA . GLY A 1 298 ? -9.174 17.364 9.404 1.00 78.56 298 GLY A CA 1
ATOM 2439 C C . GLY A 1 298 ? -10.547 16.836 9.843 1.00 78.56 298 GLY A C 1
ATOM 2440 O O . GLY A 1 298 ? -11.316 17.609 10.415 1.00 78.56 298 GLY A O 1
ATOM 2441 N N . GLN A 1 299 ? -10.863 15.558 9.599 1.00 84.19 299 GLN A N 1
ATOM 2442 C CA . GLN A 1 299 ? -12.151 14.950 9.951 1.00 84.19 299 GLN A CA 1
ATOM 2443 C C . GLN A 1 299 ? -11.993 13.855 11.009 1.00 84.19 299 GLN A C 1
ATOM 2445 O O . GLN A 1 299 ? -12.424 14.037 12.152 1.00 84.19 299 GLN A O 1
ATOM 2450 N N . PHE A 1 300 ? -11.368 12.733 10.644 1.00 89.38 300 PHE A N 1
ATOM 2451 C CA . PHE A 1 300 ? -11.237 11.575 11.524 1.00 89.38 300 PHE A CA 1
ATOM 2452 C C . PHE A 1 300 ? -9.972 10.761 11.244 1.00 89.38 300 PHE A C 1
ATOM 2454 O O . PHE A 1 300 ? -9.432 10.769 10.136 1.00 89.38 300 PHE A O 1
ATOM 2461 N N . LEU A 1 301 ? -9.558 10.005 12.258 1.00 91.50 301 LEU A N 1
ATOM 2462 C CA . LEU A 1 301 ? -8.520 8.985 12.195 1.00 91.50 301 LEU A CA 1
ATOM 2463 C C . LEU A 1 301 ? -9.064 7.708 12.836 1.00 91.50 301 LEU A C 1
ATOM 2465 O O . LEU A 1 301 ? -9.414 7.707 14.013 1.00 91.50 301 LEU A O 1
ATOM 2469 N N . HIS A 1 302 ? -9.128 6.622 12.072 1.00 92.25 302 HIS A N 1
ATOM 2470 C CA . HIS A 1 302 ? -9.528 5.312 12.573 1.00 92.25 302 HIS A CA 1
ATOM 2471 C C . HIS A 1 302 ? -8.352 4.343 12.513 1.00 92.25 302 HIS A C 1
ATOM 2473 O O . HIS A 1 302 ? -7.926 3.953 11.427 1.00 92.25 302 HIS A O 1
ATOM 2479 N N . LEU A 1 303 ? -7.832 3.940 13.669 1.00 91.44 303 LEU A N 1
ATOM 2480 C CA . LEU A 1 303 ? -6.820 2.896 13.782 1.00 91.44 303 LEU A CA 1
ATOM 2481 C C . LEU A 1 303 ? -7.513 1.547 13.954 1.00 91.44 303 LEU A C 1
ATOM 2483 O O . LEU A 1 303 ? -8.073 1.262 15.009 1.00 91.44 303 LEU A O 1
ATOM 2487 N N . LEU A 1 304 ? -7.460 0.716 12.921 1.00 89.56 304 LEU A N 1
ATOM 2488 C CA . LEU A 1 304 ? -8.088 -0.600 12.875 1.00 89.56 304 LEU A CA 1
ATOM 2489 C C . LEU A 1 304 ? -7.052 -1.682 13.143 1.00 89.56 304 LEU A C 1
ATOM 2491 O O . LEU A 1 304 ? -6.075 -1.799 12.404 1.00 89.56 304 LEU A O 1
ATOM 2495 N N . ASN A 1 305 ? -7.278 -2.487 14.178 1.00 86.25 305 ASN A N 1
ATOM 2496 C CA . ASN A 1 305 ? -6.426 -3.634 14.468 1.00 86.25 305 ASN A CA 1
ATOM 2497 C C . ASN A 1 305 ? -6.681 -4.737 13.433 1.00 86.25 305 ASN A C 1
ATOM 2499 O O . ASN A 1 305 ? -7.769 -5.313 13.386 1.00 86.25 305 ASN A O 1
ATOM 2503 N N . ILE A 1 306 ? -5.677 -5.046 12.611 1.00 83.44 306 ILE A N 1
ATOM 2504 C CA . ILE A 1 306 ? -5.824 -6.044 11.544 1.00 83.44 306 ILE A CA 1
ATOM 2505 C C . ILE A 1 306 ? -5.512 -7.474 11.997 1.00 83.44 306 ILE A C 1
ATOM 2507 O O . ILE A 1 306 ? -5.808 -8.413 11.265 1.00 83.44 306 ILE A O 1
ATOM 2511 N N . GLN A 1 307 ? -4.934 -7.660 13.188 1.00 78.56 307 GLN A N 1
ATOM 2512 C CA . GLN A 1 307 ? -4.660 -8.982 13.761 1.00 78.56 307 GLN A CA 1
ATOM 2513 C C . GLN A 1 307 ? -5.919 -9.599 14.385 1.00 78.56 307 GLN A C 1
ATOM 2515 O O . GLN A 1 307 ? -6.161 -10.805 14.258 1.00 78.56 307 GLN A O 1
ATOM 2520 N N . HIS A 1 308 ? -6.738 -8.753 15.016 1.00 78.81 308 HIS A N 1
ATOM 2521 C CA . HIS A 1 308 ? -7.981 -9.126 15.689 1.00 78.81 308 HIS A CA 1
ATOM 2522 C C . HIS A 1 308 ? -9.169 -8.321 15.152 1.00 78.81 308 HIS A C 1
ATOM 2524 O O . HIS A 1 308 ? -9.773 -7.550 15.902 1.00 78.81 308 HIS A O 1
ATOM 2530 N N . PRO A 1 309 ? -9.537 -8.478 13.868 1.00 76.88 309 PRO A N 1
ATOM 2531 C CA . PRO A 1 309 ? -10.532 -7.600 13.280 1.00 76.88 309 PRO A CA 1
ATOM 2532 C C . PRO A 1 309 ? -11.954 -7.903 13.765 1.00 76.88 309 PRO A C 1
ATOM 2534 O O . PRO A 1 309 ? -12.826 -7.057 13.619 1.00 76.88 309 PRO A O 1
ATOM 2537 N N . ASP A 1 310 ? -12.200 -9.055 14.398 1.00 76.56 310 ASP A N 1
ATOM 2538 C CA . ASP A 1 310 ? -13.509 -9.418 14.961 1.00 76.56 310 ASP A CA 1
ATOM 2539 C C . ASP A 1 310 ? -13.897 -8.515 16.139 1.00 76.56 310 ASP A C 1
ATOM 2541 O O . ASP A 1 310 ? -15.075 -8.313 16.430 1.00 76.56 310 ASP A O 1
ATOM 2545 N N . LEU A 1 311 ? -12.895 -7.926 16.790 1.00 74.56 311 LEU A N 1
ATOM 2546 C CA . LEU A 1 311 ? -13.016 -7.244 18.065 1.00 74.56 311 LEU A CA 1
ATOM 2547 C C . LEU A 1 311 ? -12.912 -5.727 17.850 1.00 74.56 311 LEU A C 1
ATOM 2549 O O . LEU A 1 311 ? -11.862 -5.104 18.007 1.00 74.56 311 LEU A O 1
ATOM 2553 N N . LEU A 1 312 ? -14.044 -5.115 17.480 1.00 71.38 312 LEU A N 1
ATOM 2554 C CA . LEU A 1 312 ? -14.151 -3.667 17.233 1.00 71.38 312 LEU A CA 1
ATOM 2555 C C . LEU A 1 312 ? -13.739 -2.811 18.440 1.00 71.38 312 LEU A C 1
ATOM 2557 O O . LEU A 1 312 ? -13.323 -1.672 18.248 1.00 71.38 312 LEU A O 1
ATOM 2561 N N . CYS A 1 313 ? -13.791 -3.360 19.660 1.00 65.06 313 CYS A N 1
ATOM 2562 C CA . CYS A 1 313 ? -13.285 -2.718 20.878 1.00 65.06 313 CYS A CA 1
ATOM 2563 C C . CYS A 1 313 ? -11.817 -2.283 20.800 1.00 65.06 313 CYS A C 1
ATOM 2565 O O . CYS A 1 313 ? -11.395 -1.459 21.604 1.00 65.06 313 CYS A O 1
ATOM 2567 N N . TYR A 1 314 ? -11.046 -2.815 19.854 1.00 71.62 314 TYR A N 1
ATOM 2568 C CA . TYR A 1 314 ? -9.640 -2.465 19.663 1.00 71.62 314 TYR A CA 1
ATOM 2569 C C . TYR A 1 314 ? -9.398 -1.401 18.610 1.00 71.62 314 TYR A C 1
ATOM 2571 O O . TYR A 1 314 ? -8.246 -1.023 18.383 1.00 71.62 314 TYR A O 1
ATOM 2579 N N . SER A 1 315 ? -10.455 -0.966 17.928 1.00 80.50 315 SER A N 1
ATOM 2580 C CA . SER A 1 315 ? -10.323 0.042 16.894 1.00 80.50 315 SER A CA 1
ATOM 2581 C C . SER A 1 315 ? -10.475 1.420 17.522 1.00 80.50 315 SER A C 1
ATOM 2583 O O . SER A 1 315 ? -11.496 1.736 18.133 1.00 80.50 315 SER A O 1
ATOM 2585 N N . LEU A 1 316 ? -9.424 2.230 17.420 1.00 87.56 316 LEU A N 1
ATOM 2586 C CA . LEU A 1 316 ? -9.397 3.564 18.001 1.00 87.56 316 LEU A CA 1
ATOM 2587 C C . LEU A 1 316 ? -9.909 4.562 16.968 1.00 87.56 316 LEU A C 1
ATOM 2589 O O . LEU A 1 316 ? -9.263 4.777 15.944 1.00 87.56 316 LEU A O 1
ATOM 2593 N N . PHE A 1 317 ? -11.058 5.171 17.239 1.00 89.06 317 PHE A N 1
ATOM 2594 C CA . PHE A 1 317 ? -11.649 6.180 16.369 1.00 89.06 317 PHE A CA 1
ATOM 2595 C C . PHE A 1 317 ? -11.538 7.563 17.005 1.00 89.06 317 PHE A C 1
ATOM 2597 O O . PHE A 1 317 ? -12.076 7.803 18.085 1.00 89.06 317 PHE A O 1
ATOM 2604 N N . LEU A 1 318 ? -10.836 8.460 16.322 1.00 88.44 318 LEU A N 1
ATOM 2605 C CA . LEU A 1 318 ? -10.540 9.814 16.766 1.00 88.44 318 LEU A CA 1
ATOM 2606 C C . LEU A 1 318 ? -11.177 10.815 15.805 1.00 88.44 318 LEU A C 1
ATOM 2608 O O . LEU A 1 318 ? -11.206 10.600 14.592 1.00 88.44 318 LEU A O 1
ATOM 2612 N N . THR A 1 319 ? -11.651 11.935 16.344 1.00 87.06 319 THR A N 1
ATOM 2613 C CA . THR A 1 319 ? -12.289 13.026 15.590 1.00 87.06 319 THR A CA 1
ATOM 2614 C C . THR A 1 319 ? -11.776 14.379 16.061 1.00 87.06 319 THR A C 1
ATOM 2616 O O . THR A 1 319 ? -11.362 14.522 17.209 1.00 87.06 319 THR A O 1
ATOM 2619 N N . GLY A 1 320 ? -11.872 15.407 15.218 1.00 80.69 320 GLY A N 1
ATOM 2620 C CA . GLY A 1 320 ? -11.511 16.770 15.616 1.00 80.69 320 GLY A CA 1
ATOM 2621 C C . GLY A 1 320 ? -10.001 16.946 15.802 1.00 80.69 320 GLY A C 1
ATOM 2622 O O . GLY A 1 320 ? -9.230 16.565 14.927 1.00 80.69 320 GLY A O 1
ATOM 2623 N N . GLU A 1 321 ? -9.574 17.563 16.908 1.00 79.88 321 GLU A N 1
ATOM 2624 C CA . GLU A 1 321 ? -8.142 17.795 17.174 1.00 79.88 321 GLU A CA 1
ATOM 2625 C C . GLU A 1 321 ? -7.387 16.493 17.463 1.00 79.88 321 GLU A C 1
ATOM 2627 O O . GLU A 1 321 ? -6.264 16.338 16.996 1.00 79.88 321 GLU A O 1
ATOM 2632 N N . ASP A 1 322 ? -8.027 15.526 18.128 1.00 82.12 322 ASP A N 1
ATOM 2633 C CA . ASP A 1 322 ? -7.412 14.230 18.446 1.00 82.12 322 ASP A CA 1
ATOM 2634 C C . ASP A 1 322 ? -7.143 13.385 17.187 1.00 82.12 322 ASP A C 1
ATOM 2636 O O . ASP A 1 322 ? -6.308 12.486 17.203 1.00 82.12 322 ASP A O 1
ATOM 2640 N N . ALA A 1 323 ? -7.829 13.674 16.075 1.00 84.50 323 ALA A N 1
ATOM 2641 C CA . ALA A 1 323 ? -7.605 13.010 14.792 1.00 84.50 323 ALA A CA 1
ATOM 2642 C C . ALA A 1 323 ? -6.401 13.560 14.014 1.00 84.50 323 ALA A C 1
ATOM 2644 O O . ALA A 1 323 ? -6.016 12.971 13.004 1.00 84.50 323 ALA A O 1
ATOM 2645 N N . ARG A 1 324 ? -5.840 14.709 14.413 1.00 82.69 324 ARG A N 1
ATOM 2646 C CA . ARG A 1 324 ? -4.786 15.370 13.639 1.00 82.69 324 ARG A CA 1
ATOM 2647 C C . ARG A 1 324 ? -3.468 14.621 13.755 1.00 82.69 324 ARG A C 1
ATOM 2649 O O . ARG A 1 324 ? -2.987 14.332 14.846 1.00 82.69 324 ARG A O 1
ATOM 2656 N N . ILE A 1 325 ? -2.837 14.393 12.610 1.00 81.44 325 ILE A N 1
ATOM 2657 C CA . ILE A 1 325 ? -1.482 13.849 12.545 1.00 81.44 325 ILE A CA 1
ATOM 2658 C C . ILE A 1 325 ? -0.500 15.023 12.494 1.00 81.44 325 ILE A C 1
ATOM 2660 O O . ILE A 1 325 ? -0.133 15.467 11.413 1.00 81.44 325 ILE A O 1
ATOM 2664 N N . ASP A 1 326 ? -0.125 15.528 13.670 1.00 77.44 326 ASP A N 1
ATOM 2665 C CA . ASP A 1 326 ? 0.879 16.578 13.942 1.00 77.44 326 ASP A CA 1
ATOM 2666 C C . ASP A 1 326 ? 1.266 17.474 12.739 1.00 77.44 326 ASP A C 1
ATOM 2668 O O . ASP A 1 326 ? 0.569 18.440 12.427 1.00 77.44 326 ASP A O 1
ATOM 2672 N N . MET A 1 327 ? 2.357 17.135 12.037 1.00 72.50 327 MET A N 1
ATOM 2673 C CA . MET A 1 327 ? 2.966 17.939 10.965 1.00 72.50 327 MET A CA 1
ATOM 2674 C C . MET A 1 327 ? 2.228 17.890 9.617 1.00 72.50 327 MET A C 1
ATOM 2676 O O . MET A 1 327 ? 2.571 18.660 8.717 1.00 72.50 327 MET A O 1
ATOM 2680 N N . LEU A 1 328 ? 1.264 16.981 9.438 1.00 73.62 328 LEU A N 1
ATOM 2681 C CA . LEU A 1 328 ? 0.535 16.832 8.181 1.00 73.62 328 LEU A CA 1
ATOM 2682 C C . LEU A 1 328 ? -0.545 17.906 8.073 1.00 73.62 328 LEU A C 1
ATOM 2684 O O . LEU A 1 328 ? -1.461 17.998 8.891 1.00 73.62 328 LEU A O 1
ATOM 2688 N N . GLN A 1 329 ? -0.453 18.707 7.015 1.00 68.75 329 GLN A N 1
ATOM 2689 C CA . GLN A 1 329 ? -1.510 19.645 6.657 1.00 68.75 329 GLN A CA 1
ATOM 2690 C C . GLN A 1 329 ? -2.739 18.888 6.124 1.00 68.75 329 GLN A C 1
ATOM 2692 O O . GLN A 1 329 ? -2.673 17.697 5.814 1.00 68.75 329 GLN A O 1
ATOM 2697 N N . ASN A 1 330 ? -3.877 19.581 6.005 1.00 70.44 330 ASN A N 1
ATOM 2698 C CA . ASN A 1 330 ? -5.113 19.031 5.433 1.00 70.44 330 ASN A CA 1
ATOM 2699 C C . ASN A 1 330 ? -4.994 18.869 3.902 1.00 70.44 330 ASN A C 1
ATOM 2701 O O . ASN A 1 330 ? -5.695 19.532 3.140 1.00 70.44 330 ASN A O 1
ATOM 2705 N N . CYS A 1 331 ? -4.070 18.016 3.466 1.00 68.12 331 CYS A N 1
ATOM 2706 C CA . CYS A 1 331 ? -3.649 17.818 2.084 1.00 68.12 331 CYS A CA 1
ATOM 2707 C C . CYS A 1 331 ? -3.842 16.358 1.651 1.00 68.12 331 CYS A C 1
ATOM 2709 O O . CYS A 1 331 ? -4.044 15.467 2.477 1.00 68.12 331 CYS A O 1
ATOM 2711 N N . SER A 1 332 ? -3.776 16.105 0.341 1.00 74.38 332 SER A N 1
ATOM 2712 C CA . SER A 1 332 ? -3.780 14.744 -0.200 1.00 74.38 332 SER A CA 1
ATOM 2713 C C . SER A 1 332 ? -2.501 14.021 0.220 1.00 74.38 332 SER A C 1
ATOM 2715 O O . SER A 1 332 ? -1.396 14.499 -0.058 1.00 74.38 332 SER A O 1
ATOM 2717 N N . ILE A 1 333 ? -2.656 12.867 0.863 1.00 78.56 333 ILE A N 1
ATOM 2718 C CA . ILE A 1 333 ? -1.537 12.043 1.311 1.00 78.56 333 ILE A CA 1
ATOM 2719 C C . ILE A 1 333 ? -1.519 10.698 0.586 1.00 78.56 333 ILE A C 1
ATOM 2721 O O . ILE A 1 333 ? -2.566 10.135 0.265 1.00 78.56 333 ILE A O 1
ATOM 2725 N N . GLN A 1 334 ? -0.323 10.152 0.380 1.00 79.19 334 GLN A N 1
ATOM 2726 C CA . GLN A 1 334 ? -0.126 8.798 -0.139 1.00 79.19 334 GLN A CA 1
ATOM 2727 C C . GLN A 1 334 ? 0.740 7.987 0.826 1.00 79.19 334 GLN A C 1
ATOM 2729 O O . GLN A 1 334 ? 1.701 8.514 1.380 1.00 79.19 334 GLN A O 1
ATOM 2734 N N . SER A 1 335 ? 0.436 6.701 1.017 1.00 81.50 335 SER A N 1
ATOM 2735 C CA . SER A 1 335 ? 1.240 5.796 1.852 1.00 81.50 335 SER A CA 1
ATOM 2736 C C . SER A 1 335 ? 1.895 4.717 0.984 1.00 81.50 335 SER A C 1
ATOM 2738 O O . SER A 1 335 ? 1.348 3.627 0.825 1.00 81.50 335 SER A O 1
ATOM 2740 N N . PRO A 1 336 ? 3.054 5.010 0.364 1.00 71.69 336 PRO A N 1
ATOM 2741 C CA . PRO A 1 336 ? 3.678 4.080 -0.575 1.00 71.69 336 PRO A CA 1
ATOM 2742 C C . PRO A 1 336 ? 4.412 2.921 0.110 1.00 71.69 336 PRO A C 1
ATOM 2744 O O . PRO A 1 336 ? 4.748 1.927 -0.529 1.00 71.69 336 PRO A O 1
ATOM 2747 N N . LEU A 1 337 ? 4.719 3.069 1.398 1.00 76.44 337 LEU A N 1
ATOM 2748 C CA . LEU A 1 337 ? 5.557 2.169 2.179 1.00 76.44 337 LEU A CA 1
ATOM 2749 C C . LEU A 1 337 ? 4.981 2.012 3.586 1.00 76.44 337 LEU A C 1
ATOM 2751 O O . LEU A 1 337 ? 4.289 2.900 4.087 1.00 76.44 337 LEU A O 1
ATOM 2755 N N . LEU A 1 338 ? 5.339 0.904 4.240 1.00 83.56 338 LEU A N 1
ATOM 2756 C CA . LEU A 1 338 ? 5.044 0.666 5.652 1.00 83.56 338 LEU A CA 1
ATOM 2757 C C . LEU A 1 338 ? 5.458 1.881 6.496 1.00 83.56 338 LEU A C 1
ATOM 2759 O O . LEU A 1 338 ? 6.583 2.374 6.367 1.00 83.56 338 LEU A O 1
ATOM 2763 N N . SER A 1 339 ? 4.550 2.357 7.350 1.00 85.00 339 SER A N 1
ATOM 2764 C CA . SER A 1 339 ? 4.795 3.448 8.299 1.00 85.00 339 SER A CA 1
ATOM 2765 C C . SER A 1 339 ? 5.343 4.725 7.653 1.00 85.00 339 SER A C 1
ATOM 2767 O O . SER A 1 339 ? 6.119 5.452 8.269 1.00 85.00 339 SER A O 1
ATOM 2769 N N . THR A 1 340 ? 4.975 5.003 6.400 1.00 85.75 340 THR A N 1
ATOM 2770 C CA . THR A 1 340 ? 5.469 6.168 5.659 1.00 85.75 340 THR A CA 1
ATOM 2771 C C . THR A 1 340 ? 4.328 6.881 4.947 1.00 85.75 340 THR A C 1
ATOM 2773 O O . THR A 1 340 ? 3.445 6.240 4.373 1.00 85.75 340 THR A O 1
ATOM 2776 N N . VAL A 1 341 ? 4.373 8.211 4.950 1.00 86.62 341 VAL A N 1
ATOM 2777 C CA . VAL A 1 341 ? 3.421 9.075 4.249 1.00 86.62 341 VAL A CA 1
ATOM 2778 C C . VAL A 1 341 ? 4.165 10.090 3.392 1.00 86.62 341 VAL A C 1
ATOM 2780 O O . VAL A 1 341 ? 5.131 10.703 3.838 1.00 86.62 341 VAL A O 1
ATOM 2783 N N . LEU A 1 342 ? 3.701 10.270 2.162 1.00 83.19 342 LEU A N 1
ATOM 2784 C CA . LEU A 1 342 ? 4.098 11.336 1.259 1.00 83.19 342 LEU A CA 1
ATOM 2785 C C . LEU A 1 342 ? 3.026 12.427 1.287 1.00 83.19 342 LEU A C 1
ATOM 2787 O O . LEU A 1 342 ? 1.874 12.177 0.929 1.00 83.19 342 LEU A O 1
ATOM 2791 N N . ASP A 1 343 ? 3.425 13.630 1.686 1.00 83.31 343 ASP A N 1
ATOM 2792 C CA . ASP A 1 343 ? 2.649 14.844 1.464 1.00 83.31 343 ASP A CA 1
ATOM 2793 C C . ASP A 1 343 ? 2.868 15.288 0.015 1.00 83.31 343 ASP A C 1
ATOM 2795 O O . ASP A 1 343 ? 3.962 15.727 -0.361 1.00 83.31 343 ASP A O 1
ATOM 2799 N N . CYS A 1 344 ? 1.833 15.144 -0.813 1.00 74.50 344 CYS A N 1
ATOM 2800 C CA . CYS A 1 344 ? 1.910 15.465 -2.235 1.00 74.50 344 CYS A CA 1
ATOM 2801 C C . CYS A 1 344 ? 2.024 16.975 -2.497 1.00 74.50 344 CYS A C 1
ATOM 2803 O O . CYS A 1 344 ? 2.551 17.364 -3.537 1.00 74.50 344 CYS A O 1
ATOM 2805 N N . CYS A 1 345 ? 1.568 17.828 -1.575 1.00 74.81 345 CYS A N 1
ATOM 2806 C CA . CYS A 1 345 ? 1.633 19.280 -1.723 1.00 74.81 345 CYS A CA 1
ATOM 2807 C C . CYS A 1 345 ? 3.036 19.813 -1.412 1.00 74.81 345 CYS A C 1
ATOM 2809 O O . CYS A 1 345 ? 3.544 20.677 -2.126 1.00 74.81 345 CYS A O 1
ATOM 2811 N N . LEU A 1 346 ? 3.670 19.294 -0.357 1.00 78.50 346 LEU A N 1
ATOM 2812 C CA . LEU A 1 346 ? 5.018 19.701 0.054 1.00 78.50 346 LEU A CA 1
ATOM 2813 C C . LEU A 1 346 ? 6.133 18.875 -0.602 1.00 78.50 346 LEU A C 1
ATOM 2815 O O . LEU A 1 346 ? 7.306 19.233 -0.485 1.00 78.50 346 LEU A O 1
ATOM 2819 N N . GLY A 1 347 ? 5.802 17.744 -1.233 1.00 76.56 347 GLY A N 1
ATOM 2820 C CA . GLY A 1 347 ? 6.786 16.775 -1.728 1.00 76.56 347 GLY A CA 1
ATOM 2821 C C . GLY A 1 347 ? 7.656 16.192 -0.610 1.00 76.56 347 GLY A C 1
ATOM 2822 O O . GLY A 1 347 ? 8.793 15.788 -0.849 1.00 76.56 347 GLY A O 1
ATOM 2823 N N . SER A 1 348 ? 7.148 16.206 0.625 1.00 81.69 348 SER A N 1
ATOM 2824 C CA . SER A 1 348 ? 7.868 15.785 1.826 1.00 81.69 348 SER A CA 1
ATOM 2825 C C . SER A 1 348 ? 7.396 14.410 2.273 1.00 81.69 348 SER A C 1
ATOM 2827 O O . SER A 1 348 ? 6.202 14.116 2.277 1.00 81.69 348 SER A O 1
ATOM 2829 N N . MET A 1 349 ? 8.348 13.558 2.639 1.00 82.06 349 MET A N 1
ATOM 2830 C CA . MET A 1 349 ? 8.079 12.207 3.114 1.00 82.06 349 MET A CA 1
ATOM 2831 C C . MET A 1 349 ? 8.310 12.136 4.621 1.00 82.06 349 MET A C 1
ATOM 2833 O O . MET A 1 349 ? 9.350 12.572 5.116 1.00 82.06 349 MET A O 1
ATOM 2837 N N . TYR A 1 350 ? 7.350 11.559 5.333 1.00 85.25 350 TYR A N 1
ATOM 2838 C CA . TYR A 1 350 ? 7.337 11.442 6.784 1.00 85.25 350 TYR A CA 1
ATOM 2839 C C . TYR A 1 350 ? 7.295 9.974 7.193 1.00 85.25 350 TYR A C 1
ATOM 2841 O O . TYR A 1 350 ? 6.546 9.183 6.620 1.00 85.25 350 TYR A O 1
ATOM 2849 N N . ALA A 1 351 ? 8.075 9.624 8.213 1.00 87.81 351 ALA A N 1
ATOM 2850 C CA . ALA A 1 351 ? 7.877 8.382 8.945 1.00 87.81 351 ALA A CA 1
ATOM 2851 C C . ALA A 1 351 ? 6.731 8.588 9.943 1.00 87.81 351 ALA A C 1
ATOM 2853 O O . ALA A 1 351 ? 6.723 9.572 10.683 1.00 87.81 351 ALA A O 1
ATOM 2854 N N . VAL A 1 352 ? 5.770 7.670 9.950 1.00 88.25 352 VAL A N 1
ATOM 2855 C CA . VAL A 1 352 ? 4.580 7.723 10.799 1.00 88.25 352 VAL A CA 1
ATOM 2856 C C . VAL A 1 352 ? 4.625 6.579 11.795 1.00 88.25 352 VAL A C 1
ATOM 2858 O O . VAL A 1 352 ? 4.836 5.422 11.439 1.00 88.25 352 VAL A O 1
ATOM 2861 N N . SER A 1 353 ? 4.395 6.907 13.057 1.00 88.62 353 SER A N 1
ATOM 2862 C CA . SER A 1 353 ? 4.341 5.942 14.149 1.00 88.62 353 SER A CA 1
ATOM 2863 C C . SER A 1 353 ? 3.341 6.412 15.192 1.00 88.62 353 SER A C 1
ATOM 2865 O O . SER A 1 353 ? 3.155 7.616 15.367 1.00 88.62 353 SER A O 1
ATOM 2867 N N . ILE A 1 354 ? 2.726 5.469 15.899 1.00 88.75 354 ILE A N 1
ATOM 2868 C CA . ILE A 1 354 ? 1.897 5.783 17.063 1.00 88.75 354 ILE A CA 1
ATOM 2869 C C . ILE A 1 354 ? 2.834 6.249 18.182 1.00 88.75 354 ILE A C 1
ATOM 2871 O O . ILE A 1 354 ? 3.844 5.598 18.447 1.00 88.75 354 ILE A O 1
ATOM 2875 N N . SER A 1 355 ? 2.523 7.382 18.813 1.00 88.44 355 SER A N 1
ATOM 2876 C CA . SER A 1 355 ? 3.290 7.909 19.947 1.00 88.44 355 SER A CA 1
ATOM 2877 C C . SER A 1 355 ? 2.788 7.308 21.259 1.00 88.44 355 SER A C 1
ATOM 2879 O O . SER A 1 355 ? 1.590 7.315 21.534 1.00 88.44 355 SER A O 1
ATOM 2881 N N . ASP A 1 356 ? 3.716 6.805 22.070 1.00 87.62 356 ASP A N 1
ATOM 2882 C CA . ASP A 1 356 ? 3.466 6.236 23.396 1.00 87.62 356 ASP A CA 1
ATOM 2883 C C . ASP A 1 356 ? 2.885 7.275 24.363 1.00 87.62 356 ASP A C 1
ATOM 2885 O O . ASP A 1 356 ? 1.842 7.054 24.974 1.00 87.62 356 ASP A O 1
ATOM 2889 N N . SER A 1 357 ? 3.516 8.444 24.445 1.00 87.81 357 SER A N 1
ATOM 2890 C CA . SER A 1 357 ? 3.099 9.568 25.283 1.00 87.81 357 SER A CA 1
ATOM 2891 C C . SER A 1 357 ? 1.730 10.113 24.885 1.00 87.81 357 SER A C 1
ATOM 2893 O O . SER A 1 357 ? 0.888 10.316 25.759 1.00 87.81 357 SER A O 1
ATOM 2895 N N . ALA A 1 358 ? 1.466 10.288 23.585 1.00 88.25 358 ALA A N 1
ATOM 2896 C CA . ALA A 1 358 ? 0.156 10.728 23.111 1.00 88.25 358 ALA A CA 1
ATOM 2897 C C . ALA A 1 358 ? -0.933 9.689 23.424 1.00 88.25 358 ALA A C 1
ATOM 2899 O O . ALA A 1 358 ? -2.019 10.052 23.872 1.00 88.25 358 ALA A O 1
ATOM 2900 N N . LEU A 1 359 ? -0.635 8.397 23.249 1.00 89.75 359 LEU A N 1
ATOM 2901 C CA . LEU A 1 359 ? -1.577 7.319 23.542 1.00 89.75 359 LEU A CA 1
ATOM 2902 C C . LEU A 1 359 ? -1.879 7.204 25.043 1.00 89.75 359 LEU A C 1
ATOM 2904 O O . LEU A 1 359 ? -3.038 7.047 25.422 1.00 89.75 359 LEU A O 1
ATOM 2908 N N . LEU A 1 360 ? -0.866 7.327 25.903 1.00 88.88 360 LEU A N 1
ATOM 2909 C CA . LEU A 1 360 ? -1.035 7.355 27.358 1.00 88.88 360 LEU A CA 1
ATOM 2910 C C . LEU A 1 360 ? -1.839 8.574 27.814 1.00 88.88 360 LEU A C 1
ATOM 2912 O O . LEU A 1 360 ? -2.753 8.449 28.628 1.00 88.88 360 LEU A O 1
ATOM 2916 N N . GLN A 1 361 ? -1.532 9.751 27.268 1.00 89.38 361 GLN A N 1
ATOM 2917 C CA . GLN A 1 361 ? -2.288 10.967 27.544 1.00 89.38 361 GLN A CA 1
ATOM 2918 C C . GLN A 1 361 ? -3.747 10.819 27.089 1.00 89.38 361 GLN A C 1
ATOM 2920 O O . GLN A 1 361 ? -4.663 11.255 27.790 1.00 89.38 361 GLN A O 1
ATOM 2925 N N . PHE A 1 362 ? -3.983 10.175 25.946 1.00 89.50 362 PHE A N 1
ATOM 2926 C CA . PHE A 1 362 ? -5.325 9.871 25.470 1.00 89.50 362 PHE A CA 1
ATOM 2927 C C . PHE A 1 362 ? -6.049 8.894 26.407 1.00 89.50 362 PHE A C 1
ATOM 2929 O O . PHE A 1 362 ? -7.181 9.167 26.802 1.00 89.50 362 PHE A O 1
ATOM 2936 N N . LEU A 1 363 ? -5.396 7.810 26.841 1.00 89.44 363 LEU A N 1
ATOM 2937 C CA . LEU A 1 363 ? -5.942 6.849 27.809 1.00 89.44 363 LEU A CA 1
ATOM 2938 C C . LEU A 1 363 ? -6.380 7.539 29.115 1.00 89.44 363 LEU A C 1
ATOM 2940 O O . LEU A 1 363 ? -7.468 7.271 29.626 1.00 89.44 363 LEU A O 1
ATOM 2944 N N . GLN A 1 364 ? -5.564 8.467 29.621 1.00 87.81 364 GLN A N 1
ATOM 2945 C CA . GLN A 1 364 ? -5.842 9.234 30.840 1.00 87.81 364 GLN A CA 1
ATOM 2946 C C . GLN A 1 364 ? -7.019 10.207 30.682 1.00 87.81 364 GLN A C 1
ATOM 2948 O O . GLN A 1 364 ? -7.842 10.333 31.588 1.00 87.81 364 GLN A O 1
ATOM 2953 N N . ASN A 1 365 ? -7.115 10.890 29.538 1.00 88.81 365 ASN A N 1
ATOM 2954 C CA . ASN A 1 365 ? -8.116 11.937 29.304 1.00 88.81 365 ASN A CA 1
ATOM 2955 C C . ASN A 1 365 ? -9.440 11.416 28.725 1.00 88.81 365 ASN A C 1
ATOM 2957 O O . ASN A 1 365 ? -10.454 12.122 28.767 1.00 88.81 365 ASN A O 1
ATOM 2961 N N . SER A 1 366 ? -9.444 10.193 28.191 1.00 87.69 366 SER A N 1
ATOM 2962 C CA . SER A 1 366 ? -10.619 9.560 27.599 1.00 87.69 366 SER A CA 1
ATOM 2963 C C . SER A 1 366 ? -11.755 9.443 28.604 1.00 87.69 366 SER A C 1
ATOM 2965 O O . SER A 1 366 ? -11.562 9.075 29.769 1.00 87.69 366 SER A O 1
ATOM 2967 N N . LYS A 1 367 ? -12.972 9.729 28.139 1.00 84.25 367 LYS A N 1
ATOM 2968 C CA . LYS A 1 367 ? -14.183 9.672 28.970 1.00 84.25 367 LYS A CA 1
ATOM 2969 C C . LYS A 1 367 ? -14.965 8.386 28.769 1.00 84.25 367 LYS A C 1
ATOM 2971 O O . LYS A 1 367 ? -15.729 8.017 29.656 1.00 84.25 367 LYS A O 1
ATOM 2976 N N . ARG A 1 368 ? -14.814 7.732 27.615 1.00 85.06 368 ARG A N 1
ATOM 2977 C CA . ARG A 1 368 ? -15.556 6.517 27.286 1.00 85.06 368 ARG A CA 1
ATOM 2978 C C . ARG A 1 368 ? -14.717 5.280 27.546 1.00 85.06 368 ARG A C 1
ATOM 2980 O O . ARG A 1 368 ? -13.528 5.241 27.240 1.00 85.06 368 ARG A O 1
ATOM 2987 N N . ASP A 1 369 ? -15.375 4.237 28.029 1.00 85.94 369 ASP A N 1
ATOM 2988 C CA . ASP A 1 369 ? -14.731 2.946 28.258 1.00 85.94 369 ASP A CA 1
ATOM 2989 C C . ASP A 1 369 ? -14.217 2.323 26.956 1.00 85.94 369 ASP A C 1
ATOM 2991 O O . ASP A 1 369 ? -13.135 1.753 26.951 1.00 85.94 369 ASP A O 1
ATOM 2995 N N . SER A 1 370 ? -14.928 2.496 25.835 1.00 83.12 370 SER A N 1
ATOM 2996 C CA . SER A 1 370 ? -14.477 2.008 24.523 1.00 83.12 370 SER A CA 1
ATOM 2997 C C . SER A 1 370 ? -13.168 2.660 24.069 1.00 83.12 370 SER A C 1
ATOM 2999 O O . SER A 1 370 ? -12.301 1.981 23.532 1.00 83.12 370 SER A O 1
ATOM 3001 N N . GLU A 1 371 ? -13.014 3.965 24.308 1.00 87.31 371 GLU A N 1
ATOM 3002 C CA . GLU A 1 371 ? -11.804 4.727 23.972 1.00 87.31 371 GLU A CA 1
ATOM 3003 C C . GLU A 1 371 ? -10.629 4.285 24.854 1.00 87.31 371 GLU A C 1
ATOM 3005 O O . GLU A 1 371 ? -9.539 4.021 24.348 1.00 87.31 371 GLU A O 1
ATOM 3010 N N . ARG A 1 372 ? -10.869 4.126 26.163 1.00 89.25 372 ARG A N 1
ATOM 3011 C CA . ARG A 1 372 ? -9.860 3.639 27.118 1.00 89.25 372 ARG A CA 1
ATOM 3012 C C . ARG A 1 372 ? -9.406 2.224 26.797 1.00 89.25 372 ARG A C 1
ATOM 3014 O O . ARG A 1 372 ? -8.211 1.955 26.795 1.00 89.25 372 ARG A O 1
ATOM 3021 N N . LEU A 1 373 ? -10.347 1.331 26.510 1.00 88.06 373 LEU A N 1
ATOM 3022 C CA . LEU A 1 373 ? -10.058 -0.052 26.161 1.00 88.06 373 LEU A CA 1
ATOM 3023 C C . LEU A 1 373 ? -9.239 -0.124 24.865 1.00 88.06 373 LEU A C 1
ATOM 3025 O O . LEU A 1 373 ? -8.170 -0.729 24.853 1.00 88.06 373 LEU A O 1
ATOM 3029 N N . ALA A 1 374 ? -9.673 0.563 23.802 1.00 88.31 374 ALA A N 1
ATOM 3030 C CA . ALA A 1 374 ? -8.937 0.609 22.539 1.00 88.31 374 ALA A CA 1
ATOM 3031 C C . ALA A 1 374 ? -7.511 1.153 22.725 1.00 88.31 374 ALA A C 1
ATOM 3033 O O . ALA A 1 374 ? -6.557 0.573 22.205 1.00 88.31 374 ALA A O 1
ATOM 3034 N N . ALA A 1 375 ? -7.351 2.226 23.507 1.00 90.56 375 ALA A N 1
ATOM 3035 C CA . ALA A 1 375 ? -6.047 2.811 23.799 1.00 90.56 375 ALA A CA 1
ATOM 3036 C C . ALA A 1 375 ? -5.151 1.874 24.625 1.00 90.56 375 ALA A C 1
ATOM 3038 O O . ALA A 1 375 ? -3.971 1.729 24.308 1.00 90.56 375 ALA A O 1
ATOM 3039 N N . LEU A 1 376 ? -5.710 1.188 25.629 1.00 89.94 376 LEU A N 1
ATOM 3040 C CA . LEU A 1 376 ? -5.009 0.188 26.437 1.00 89.94 376 LEU A CA 1
ATOM 3041 C C . LEU A 1 376 ? -4.491 -0.966 25.568 1.00 89.94 376 LEU A C 1
ATOM 3043 O O . LEU A 1 376 ? -3.308 -1.301 25.624 1.00 89.94 376 LEU A O 1
ATOM 3047 N N . HIS A 1 377 ? -5.348 -1.545 24.724 1.00 87.56 377 HIS A N 1
ATOM 3048 C CA . HIS A 1 377 ? -4.952 -2.628 23.822 1.00 87.56 377 HIS A CA 1
ATOM 3049 C C . HIS A 1 377 ? -3.931 -2.163 22.783 1.00 87.56 377 HIS A C 1
ATOM 3051 O O . HIS A 1 377 ? -2.927 -2.841 22.564 1.00 87.56 377 HIS A O 1
ATOM 3057 N N . CYS A 1 378 ? -4.122 -0.976 22.202 1.00 87.94 378 CYS A N 1
ATOM 3058 C CA . CYS A 1 378 ? -3.137 -0.384 21.304 1.00 87.94 378 CYS A CA 1
ATOM 3059 C C . CYS A 1 378 ? -1.776 -0.237 21.997 1.00 87.94 378 CYS A C 1
ATOM 3061 O O . CYS A 1 378 ? -0.759 -0.607 21.415 1.00 87.94 378 CYS A O 1
ATOM 3063 N N . ALA A 1 379 ? -1.744 0.232 23.249 1.00 88.25 379 ALA A N 1
ATOM 3064 C CA . ALA A 1 379 ? -0.503 0.430 23.989 1.00 88.25 379 ALA A CA 1
ATOM 3065 C C . ALA A 1 379 ? 0.237 -0.897 24.215 1.00 88.25 379 ALA A C 1
ATOM 3067 O O . ALA A 1 379 ? 1.438 -0.998 23.966 1.00 88.25 379 ALA A O 1
ATOM 3068 N N . LEU A 1 380 ? -0.499 -1.932 24.627 1.00 85.31 380 LEU A N 1
ATOM 3069 C CA . LEU A 1 380 ? 0.057 -3.246 24.943 1.00 85.31 380 LEU A CA 1
ATOM 3070 C C . LEU A 1 380 ? 0.478 -4.039 23.697 1.00 85.31 380 LEU A C 1
ATOM 3072 O O . LEU A 1 380 ? 1.478 -4.756 23.741 1.00 85.31 380 LEU A O 1
ATOM 3076 N N . LEU A 1 381 ? -0.263 -3.934 22.588 1.00 79.31 381 LEU A N 1
ATOM 3077 C CA . LEU A 1 381 ? 0.028 -4.684 21.362 1.00 79.31 381 LEU A CA 1
ATOM 3078 C C . LEU A 1 381 ? 1.105 -4.021 20.506 1.00 79.31 381 LEU A C 1
ATOM 3080 O O . LEU A 1 381 ? 1.968 -4.714 19.966 1.00 79.31 381 LEU A O 1
ATOM 3084 N N . TYR A 1 382 ? 1.040 -2.694 20.360 1.00 78.50 382 TYR A N 1
ATOM 3085 C CA . TYR A 1 382 ? 1.875 -1.959 19.413 1.00 78.50 382 TYR A CA 1
ATOM 3086 C C . TYR A 1 382 ? 3.292 -1.721 19.946 1.00 78.50 382 TYR A C 1
ATOM 3088 O O . TYR A 1 382 ? 4.261 -1.973 19.234 1.00 78.50 382 TYR A O 1
ATOM 3096 N N . PHE A 1 383 ? 3.440 -1.284 21.202 1.00 76.19 383 PHE A N 1
ATOM 3097 C CA . PHE A 1 383 ? 4.748 -0.892 21.750 1.00 76.19 383 PHE A CA 1
ATOM 3098 C C . PHE A 1 383 ? 5.579 -2.039 22.318 1.00 76.19 383 PHE A C 1
ATOM 3100 O O . PHE A 1 383 ? 6.693 -1.780 22.755 1.00 76.19 383 PHE A O 1
ATOM 3107 N N . ARG A 1 384 ? 5.047 -3.271 22.316 1.00 66.25 384 ARG A N 1
ATOM 3108 C CA . ARG A 1 384 ? 5.706 -4.526 22.726 1.00 66.25 384 ARG A CA 1
ATOM 3109 C C . ARG A 1 384 ? 6.887 -4.342 23.699 1.00 66.25 384 ARG A C 1
ATOM 3111 O O . ARG A 1 384 ? 8.029 -4.188 23.277 1.00 66.25 384 ARG A O 1
ATOM 3118 N N . HIS A 1 385 ? 6.611 -4.509 24.992 1.00 63.38 385 HIS A N 1
ATOM 3119 C CA . HIS A 1 385 ? 7.619 -4.735 26.041 1.00 63.38 385 HIS A CA 1
ATOM 3120 C C . HIS A 1 385 ? 8.541 -3.555 26.392 1.00 63.38 385 HIS A C 1
ATOM 3122 O O . HIS A 1 385 ? 9.747 -3.736 26.556 1.00 63.38 385 HIS A O 1
ATOM 3128 N N . THR A 1 386 ? 7.990 -2.365 26.618 1.00 70.00 386 THR A N 1
ATOM 3129 C CA . THR A 1 386 ? 8.678 -1.371 27.453 1.00 70.00 386 THR A CA 1
ATOM 3130 C C . THR A 1 386 ? 8.175 -1.503 28.892 1.00 70.00 386 THR A C 1
ATOM 3132 O O . THR A 1 386 ? 7.017 -1.204 29.182 1.00 70.00 386 THR A O 1
ATOM 3135 N N . GLU A 1 387 ? 9.033 -1.977 29.805 1.00 77.88 387 GLU A N 1
ATOM 3136 C CA . GLU A 1 387 ? 8.705 -2.097 31.242 1.00 77.88 387 GLU A CA 1
ATOM 3137 C C . GLU A 1 387 ? 8.168 -0.768 31.805 1.00 77.88 387 GLU A C 1
ATOM 3139 O O . GLU A 1 387 ? 7.240 -0.752 32.613 1.00 77.88 387 GLU A O 1
ATOM 3144 N N . ASP A 1 388 ? 8.682 0.353 31.291 1.00 84.12 388 ASP A N 1
ATOM 3145 C CA . ASP A 1 388 ? 8.245 1.706 31.633 1.00 84.12 388 ASP A CA 1
ATOM 3146 C C . ASP A 1 388 ? 6.792 2.002 31.224 1.00 84.12 388 ASP A C 1
ATOM 3148 O O . ASP A 1 388 ? 6.078 2.698 31.950 1.00 84.12 388 ASP A O 1
ATOM 3152 N N . LEU A 1 389 ? 6.329 1.495 30.075 1.00 84.56 389 LEU A N 1
ATOM 3153 C CA . LEU A 1 389 ? 4.953 1.693 29.612 1.00 84.56 389 LEU A CA 1
ATOM 3154 C C . LEU A 1 389 ? 3.983 0.839 30.424 1.00 84.56 389 LEU A C 1
ATOM 3156 O O . LEU A 1 389 ? 2.955 1.341 30.871 1.00 84.56 389 LEU A O 1
ATOM 3160 N N . GLU A 1 390 ? 4.322 -0.431 30.661 1.00 87.06 390 GLU A N 1
ATOM 3161 C CA . GLU A 1 390 ? 3.518 -1.308 31.517 1.00 87.06 390 GLU A CA 1
ATOM 3162 C C . GLU A 1 390 ? 3.397 -0.727 32.930 1.00 87.06 390 GLU A C 1
ATOM 3164 O O . GLU A 1 390 ? 2.299 -0.685 33.482 1.00 87.06 390 GLU A O 1
ATOM 3169 N N . MET A 1 391 ? 4.490 -0.197 33.487 1.00 88.69 391 MET A N 1
ATOM 3170 C CA . MET A 1 391 ? 4.477 0.485 34.780 1.00 88.69 391 MET A CA 1
ATOM 3171 C C . MET A 1 391 ? 3.533 1.694 34.763 1.00 88.69 391 MET A C 1
ATOM 3173 O O . MET A 1 391 ? 2.693 1.821 35.650 1.00 88.69 391 MET A O 1
ATOM 3177 N N . GLN A 1 392 ? 3.614 2.559 33.747 1.00 89.81 392 GLN A N 1
ATOM 3178 C CA . GLN A 1 392 ? 2.719 3.716 33.613 1.00 89.81 392 GLN A CA 1
ATOM 3179 C C . GLN A 1 392 ? 1.244 3.318 33.484 1.00 89.81 392 GLN A C 1
ATOM 3181 O O . GLN A 1 392 ? 0.381 3.970 34.073 1.00 89.81 392 GLN A O 1
ATOM 3186 N N . ILE A 1 393 ? 0.950 2.232 32.769 1.00 90.06 393 ILE A N 1
ATOM 3187 C CA . ILE A 1 393 ? -0.404 1.682 32.680 1.00 90.06 393 ILE A CA 1
ATOM 3188 C C . ILE A 1 393 ? -0.859 1.175 34.053 1.00 90.06 393 ILE A C 1
ATOM 3190 O O . ILE A 1 393 ? -1.963 1.500 34.474 1.00 90.06 393 ILE A O 1
ATOM 3194 N N . ILE A 1 394 ? -0.018 0.444 34.791 1.00 90.50 394 ILE A N 1
ATOM 3195 C CA . ILE A 1 394 ? -0.342 -0.031 36.147 1.00 90.50 394 ILE A CA 1
ATOM 3196 C C . ILE A 1 394 ? -0.632 1.147 37.086 1.00 90.50 394 ILE A C 1
ATOM 3198 O O . ILE A 1 394 ? -1.619 1.109 37.824 1.00 90.50 394 ILE A O 1
ATOM 3202 N N . TRP A 1 395 ? 0.180 2.209 37.034 1.00 90.44 395 TRP A N 1
ATOM 3203 C CA . TRP A 1 395 ? -0.073 3.443 37.781 1.00 90.44 395 TRP A CA 1
ATOM 3204 C C . TRP A 1 395 ? -1.433 4.036 37.419 1.00 90.44 395 TRP A C 1
ATOM 3206 O O . TRP A 1 395 ? -2.248 4.261 38.314 1.00 90.44 395 TRP A O 1
ATOM 3216 N N . TRP A 1 396 ? -1.726 4.188 36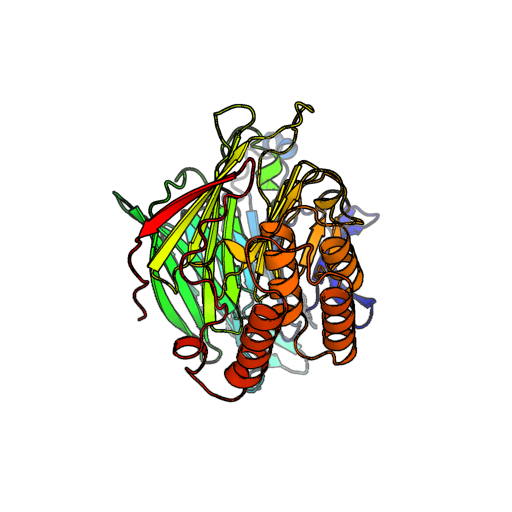.125 1.00 90.75 396 TRP A N 1
ATOM 3217 C CA . TRP A 1 396 ? -3.026 4.671 35.667 1.00 90.75 396 TRP A CA 1
ATOM 3218 C C . TRP A 1 396 ? -4.178 3.812 36.202 1.00 90.75 396 TRP A C 1
ATOM 3220 O O . TRP A 1 396 ? -5.113 4.367 36.776 1.00 90.75 396 TRP A O 1
ATOM 3230 N N . ILE A 1 397 ? -4.095 2.481 36.092 1.00 91.06 397 ILE A N 1
ATOM 3231 C CA . ILE A 1 397 ? -5.118 1.555 36.603 1.00 91.06 397 ILE A CA 1
ATOM 3232 C C . ILE A 1 397 ? -5.328 1.777 38.100 1.00 91.06 397 ILE A C 1
ATOM 3234 O O . ILE A 1 397 ? -6.468 1.894 38.541 1.00 91.06 397 ILE A O 1
ATOM 3238 N N . SER A 1 398 ? -4.245 1.876 38.876 1.00 88.62 398 SER A N 1
ATOM 3239 C CA . SER A 1 398 ? -4.310 2.041 40.331 1.00 88.62 398 SER A CA 1
ATOM 3240 C C . SER A 1 398 ? -4.997 3.342 40.762 1.00 88.62 398 SER A C 1
ATOM 3242 O O . SER A 1 398 ? -5.753 3.343 41.733 1.00 88.62 398 SER A O 1
ATOM 3244 N N . GLU A 1 399 ? -4.806 4.425 40.006 1.00 87.19 399 GLU A N 1
ATOM 3245 C CA . GLU A 1 399 ? -5.457 5.715 40.250 1.00 87.19 399 GLU A CA 1
ATOM 3246 C C . GLU A 1 399 ? -6.909 5.750 39.743 1.00 87.19 399 GLU A C 1
ATOM 3248 O O . GLU A 1 399 ? -7.712 6.559 40.209 1.00 87.19 399 GLU A O 1
ATOM 3253 N N . ASN A 1 400 ? -7.270 4.857 38.813 1.00 80.62 400 ASN A N 1
ATOM 3254 C CA . ASN A 1 400 ? -8.517 4.909 38.047 1.00 80.62 400 ASN A CA 1
ATOM 3255 C C . ASN A 1 400 ? -9.403 3.656 38.189 1.00 80.62 400 ASN A C 1
ATOM 3257 O O . ASN A 1 400 ? -10.308 3.456 37.382 1.00 80.62 400 ASN A O 1
ATOM 3261 N N . LEU A 1 401 ? -9.225 2.846 39.241 1.00 70.44 401 LEU A N 1
ATOM 3262 C CA . LEU A 1 401 ? -9.961 1.584 39.464 1.00 70.44 401 LEU A CA 1
ATOM 3263 C C . LEU A 1 401 ? -11.496 1.696 39.385 1.00 70.44 401 LEU A C 1
ATOM 3265 O O . LEU A 1 401 ? -12.170 0.701 39.148 1.00 70.44 401 LEU A O 1
ATOM 3269 N N . SER A 1 402 ? -12.059 2.887 39.604 1.00 69.75 402 SER A N 1
ATOM 3270 C CA . SER A 1 402 ? -13.510 3.131 39.591 1.00 69.75 402 SER A CA 1
ATOM 3271 C C . SER A 1 402 ? -14.024 3.864 38.347 1.00 69.75 402 SER A C 1
ATOM 3273 O O . SER A 1 402 ? -15.227 4.112 38.247 1.00 69.75 402 SER A O 1
ATOM 3275 N N . THR A 1 403 ? -13.147 4.242 37.411 1.00 77.31 403 THR A N 1
ATOM 3276 C CA . THR A 1 403 ? -13.539 5.065 36.257 1.00 77.31 403 THR A CA 1
ATOM 3277 C C . THR A 1 403 ? -14.026 4.241 35.073 1.00 77.31 403 THR A C 1
ATOM 3279 O O . THR A 1 403 ? -14.788 4.771 34.268 1.00 77.31 403 THR A O 1
ATOM 3282 N N . CYS A 1 404 ? -13.605 2.977 34.968 1.00 81.75 404 CYS A N 1
ATOM 3283 C CA . CYS A 1 404 ? -14.070 2.040 33.950 1.00 81.75 404 CYS A CA 1
ATOM 3284 C C . CYS A 1 404 ? -15.328 1.333 34.463 1.00 81.75 404 CYS A C 1
ATOM 3286 O O . CYS A 1 404 ? -15.301 0.686 35.509 1.00 81.75 404 CYS A O 1
ATOM 3288 N N . HIS A 1 405 ? -16.445 1.479 33.756 1.00 81.75 405 HIS A N 1
ATOM 3289 C CA . HIS A 1 405 ? -17.739 0.938 34.185 1.00 81.75 405 HIS A CA 1
ATOM 3290 C C . HIS A 1 405 ? -18.086 -0.386 33.517 1.00 81.75 405 HIS A C 1
ATOM 3292 O O . HIS A 1 405 ? -18.891 -1.155 34.038 1.00 81.75 405 HIS A O 1
ATOM 3298 N N . SER A 1 406 ? -17.496 -0.636 32.357 1.00 83.56 406 SER A N 1
ATOM 3299 C CA . SER A 1 406 ? -17.949 -1.689 31.461 1.00 83.56 406 SER A CA 1
ATOM 3300 C C . SER A 1 406 ? -16.953 -2.843 31.315 1.00 83.56 406 SER A C 1
ATOM 3302 O O . SER A 1 406 ? -17.303 -3.881 30.762 1.00 83.56 406 SER A O 1
ATOM 3304 N N . PHE A 1 407 ? -15.727 -2.680 31.813 1.00 87.00 407 PHE A N 1
ATOM 3305 C CA . PHE A 1 407 ? -14.701 -3.721 31.858 1.00 87.00 407 PHE A CA 1
ATOM 3306 C C . PHE A 1 407 ? -13.803 -3.544 33.085 1.00 87.00 407 PHE A C 1
ATOM 3308 O O . PHE A 1 407 ? -13.718 -2.445 33.636 1.00 87.00 407 PHE A O 1
ATOM 3315 N N . ASP A 1 408 ? -13.127 -4.619 33.496 1.00 89.38 408 ASP A N 1
ATOM 3316 C CA . ASP A 1 408 ? -12.116 -4.579 34.554 1.00 89.38 408 ASP A CA 1
ATOM 3317 C C . ASP A 1 408 ? -10.733 -4.285 33.937 1.00 89.38 408 ASP A C 1
ATOM 3319 O O . ASP A 1 408 ? -10.189 -5.130 33.215 1.00 89.38 408 ASP A O 1
ATOM 3323 N N . PRO A 1 409 ? -10.137 -3.108 34.205 1.00 89.62 409 PRO A N 1
ATOM 3324 C CA . PRO A 1 409 ? -8.860 -2.731 33.614 1.00 89.62 409 PRO A CA 1
ATOM 3325 C C . PRO A 1 409 ? -7.686 -3.592 34.098 1.00 89.62 409 PRO A C 1
ATOM 3327 O O . PRO A 1 409 ? -6.731 -3.774 33.345 1.00 89.62 409 PRO A O 1
ATOM 3330 N N . ILE A 1 410 ? -7.744 -4.158 35.312 1.00 91.31 410 ILE A N 1
ATOM 3331 C CA . ILE A 1 410 ? -6.712 -5.081 35.809 1.00 91.31 410 ILE A CA 1
ATOM 3332 C C . ILE A 1 410 ? -6.784 -6.384 35.018 1.00 91.31 410 ILE A C 1
ATOM 3334 O O . ILE A 1 410 ? -5.759 -6.882 34.547 1.00 91.31 410 ILE A O 1
ATOM 3338 N N . GLN A 1 411 ? -7.989 -6.938 34.873 1.00 90.94 411 GLN A N 1
ATOM 3339 C CA . GLN A 1 411 ? -8.190 -8.185 34.142 1.00 90.94 411 GLN A CA 1
ATOM 3340 C C . GLN A 1 411 ? -7.752 -8.043 32.681 1.00 90.94 411 GLN A C 1
ATOM 3342 O O . GLN A 1 411 ? -6.999 -8.887 32.193 1.00 90.94 411 GLN A O 1
ATOM 3347 N N . GLU A 1 412 ? -8.158 -6.964 32.007 1.00 89.69 412 GLU A N 1
ATOM 3348 C CA . GLU A 1 412 ? -7.758 -6.704 30.619 1.00 89.69 412 GLU A CA 1
ATOM 3349 C C . GLU A 1 412 ? -6.249 -6.519 30.476 1.00 89.69 412 GLU A C 1
ATOM 3351 O O . GLU A 1 412 ? -5.644 -7.112 29.583 1.00 89.69 412 GLU A O 1
ATOM 3356 N N . PHE A 1 413 ? -5.613 -5.777 31.386 1.00 90.69 413 PHE A N 1
ATOM 3357 C CA . PHE A 1 413 ? -4.161 -5.617 31.380 1.00 90.69 413 PHE A CA 1
ATOM 3358 C C . PHE A 1 413 ? -3.433 -6.962 31.495 1.00 90.69 413 PHE A C 1
ATOM 3360 O O . PHE A 1 413 ? -2.505 -7.224 30.730 1.00 90.69 413 PHE A O 1
ATOM 3367 N N . ILE A 1 414 ? -3.867 -7.837 32.410 1.00 90.00 414 ILE A N 1
ATOM 3368 C CA . ILE A 1 414 ? -3.259 -9.160 32.599 1.00 90.00 414 ILE A CA 1
ATOM 3369 C C . ILE A 1 414 ? -3.433 -10.022 31.345 1.00 90.00 414 ILE A C 1
ATOM 3371 O O . ILE A 1 414 ? -2.459 -10.617 30.885 1.00 90.00 414 ILE A O 1
ATOM 3375 N N . VAL A 1 415 ? -4.647 -10.093 30.790 1.00 89.12 415 VAL A N 1
ATOM 3376 C CA . VAL A 1 415 ? -4.942 -10.925 29.612 1.00 89.12 415 VAL A CA 1
ATOM 3377 C C . VAL A 1 415 ? -4.154 -10.440 28.397 1.00 89.12 415 VAL A C 1
ATOM 3379 O O . VAL A 1 415 ? -3.452 -11.234 27.768 1.00 89.12 415 VAL A O 1
ATOM 3382 N N . ALA A 1 416 ? -4.200 -9.140 28.103 1.00 86.94 416 ALA A N 1
ATOM 3383 C CA . ALA A 1 416 ? -3.511 -8.565 26.956 1.00 86.94 416 ALA A CA 1
ATOM 3384 C C . ALA A 1 416 ? -1.980 -8.624 27.105 1.00 86.94 416 ALA A C 1
ATOM 3386 O O . ALA A 1 416 ? -1.299 -8.998 26.152 1.00 86.94 416 ALA A O 1
ATOM 3387 N N . SER A 1 417 ? -1.422 -8.329 28.289 1.00 86.38 417 SER A N 1
ATOM 3388 C CA . SER A 1 417 ? 0.029 -8.441 28.529 1.00 86.38 417 SER A CA 1
ATOM 3389 C C . SER A 1 417 ? 0.504 -9.897 28.427 1.00 86.38 417 SER A C 1
ATOM 3391 O O . SER A 1 417 ? 1.509 -10.171 27.767 1.00 86.38 417 SER A O 1
ATOM 3393 N N . LEU A 1 418 ? -0.245 -10.857 28.990 1.00 85.81 418 LEU A N 1
ATOM 3394 C CA . LEU A 1 418 ? 0.065 -12.285 28.861 1.00 85.81 418 LEU A CA 1
ATOM 3395 C C . LEU A 1 418 ? 0.035 -12.726 27.396 1.00 85.81 418 LEU A C 1
ATOM 3397 O O . LEU A 1 418 ? 0.971 -13.377 26.936 1.00 85.81 418 LEU A O 1
ATOM 3401 N N . TYR A 1 419 ? -1.007 -12.350 26.655 1.00 83.50 419 TYR A N 1
ATOM 3402 C CA . TYR A 1 419 ? -1.112 -12.648 25.231 1.00 83.50 419 TYR A CA 1
ATOM 3403 C C . TYR A 1 419 ? 0.092 -12.095 24.457 1.00 83.50 419 TYR A C 1
ATOM 3405 O O . TYR A 1 419 ? 0.739 -12.837 23.713 1.00 83.50 419 TYR A O 1
ATOM 3413 N N . CYS A 1 420 ? 0.440 -10.822 24.676 1.00 78.62 420 CYS A N 1
ATOM 3414 C CA . CYS A 1 420 ? 1.568 -10.171 24.013 1.00 78.62 420 CYS A CA 1
ATOM 3415 C C . CYS A 1 420 ? 2.913 -10.833 24.333 1.00 78.62 420 CYS A C 1
ATOM 3417 O O . CYS A 1 420 ? 3.777 -10.865 23.464 1.00 78.62 420 CYS A O 1
ATOM 3419 N N . ARG A 1 421 ? 3.102 -11.366 25.546 1.00 80.12 421 ARG A N 1
ATOM 3420 C CA . ARG A 1 421 ? 4.334 -12.069 25.947 1.00 80.12 421 ARG A CA 1
ATOM 3421 C C . ARG A 1 421 ? 4.411 -13.490 25.388 1.00 80.12 421 ARG A C 1
ATOM 3423 O O . ARG A 1 421 ? 5.466 -13.903 24.928 1.00 80.12 421 ARG A O 1
ATOM 3430 N N . MET A 1 422 ? 3.301 -14.225 25.388 1.00 78.06 422 MET A N 1
ATOM 3431 C CA . MET A 1 422 ? 3.294 -15.654 25.051 1.00 78.06 422 MET A CA 1
ATOM 3432 C C . MET A 1 422 ? 3.216 -15.928 23.541 1.00 78.06 422 MET A C 1
ATOM 3434 O O . MET A 1 422 ? 3.824 -16.880 23.049 1.00 78.06 422 MET A O 1
ATOM 3438 N N . CYS A 1 423 ? 2.475 -15.110 22.785 1.00 73.38 423 CYS A N 1
ATOM 3439 C CA . CYS A 1 423 ? 2.248 -15.352 21.354 1.00 73.38 423 CYS A CA 1
ATOM 3440 C C . CYS A 1 423 ? 3.508 -15.233 20.474 1.00 73.38 423 CYS A C 1
ATOM 3442 O O . CYS A 1 423 ? 3.634 -16.021 19.538 1.00 73.38 423 CYS A O 1
ATOM 3444 N N . PRO A 1 424 ? 4.465 -14.318 20.733 1.00 69.69 424 PRO A N 1
ATOM 3445 C CA . PRO A 1 424 ? 5.726 -14.288 19.991 1.00 69.69 424 PRO A CA 1
ATOM 3446 C C . PRO A 1 424 ? 6.604 -15.526 20.218 1.00 69.69 424 PRO A C 1
ATOM 3448 O O . PRO A 1 424 ? 7.373 -15.895 19.335 1.00 69.69 424 PRO A O 1
ATOM 3451 N N . GLU A 1 425 ? 6.504 -16.164 21.386 1.00 61.47 425 GLU A N 1
ATOM 3452 C CA . GLU A 1 425 ? 7.368 -17.287 21.775 1.00 61.47 425 GLU A CA 1
ATOM 3453 C C . GLU A 1 425 ? 6.919 -18.626 21.176 1.00 61.47 425 GLU A C 1
ATOM 3455 O O . GLU A 1 425 ? 7.700 -19.576 21.105 1.00 61.47 425 GLU A O 1
ATOM 3460 N N . THR A 1 426 ? 5.660 -18.728 20.744 1.00 60.16 426 THR A N 1
ATOM 3461 C CA . THR A 1 426 ? 5.050 -20.006 20.369 1.00 60.16 426 THR A CA 1
ATOM 3462 C C . THR A 1 426 ? 4.076 -19.868 19.200 1.00 60.16 426 THR A C 1
ATOM 3464 O O . THR A 1 426 ? 3.059 -19.182 19.266 1.00 60.16 426 THR A O 1
ATOM 3467 N N . HIS A 1 427 ? 4.360 -20.577 18.104 1.00 59.69 427 HIS A N 1
ATOM 3468 C CA . HIS A 1 427 ? 3.483 -20.593 16.933 1.00 59.69 427 HIS A CA 1
ATOM 3469 C C . HIS A 1 427 ? 2.096 -21.167 17.273 1.00 59.69 427 HIS A C 1
ATOM 3471 O O . HIS A 1 427 ? 1.996 -22.251 17.845 1.00 59.69 427 HIS A O 1
ATOM 3477 N N . ASN A 1 428 ? 1.034 -20.487 16.824 1.00 63.56 428 ASN A N 1
ATOM 3478 C CA . ASN A 1 428 ? -0.387 -20.819 17.023 1.00 63.56 428 ASN A CA 1
ATOM 3479 C C . ASN A 1 428 ? -0.969 -20.548 18.421 1.00 63.56 428 ASN A C 1
ATOM 3481 O O . ASN A 1 428 ? -2.150 -20.840 18.627 1.00 63.56 428 ASN A O 1
ATOM 3485 N N . LEU A 1 429 ? -0.206 -20.002 19.378 1.00 69.56 429 LEU A N 1
ATOM 3486 C CA . LEU A 1 429 ? -0.790 -19.634 20.676 1.00 69.56 429 LEU A CA 1
ATOM 3487 C C . LEU A 1 429 ? -1.788 -18.474 20.561 1.00 69.56 429 LEU A C 1
ATOM 3489 O O . LEU A 1 429 ? -2.729 -18.406 21.346 1.00 69.56 429 LEU A O 1
ATOM 3493 N N . ASP A 1 430 ? -1.647 -17.645 19.530 1.00 67.38 430 ASP A N 1
ATOM 3494 C CA . ASP A 1 430 ? -2.575 -16.580 19.140 1.00 67.38 430 ASP A CA 1
ATOM 3495 C C . ASP A 1 430 ? -3.999 -17.087 18.854 1.00 67.38 430 ASP A C 1
ATOM 3497 O O . ASP A 1 430 ? -4.969 -16.348 18.996 1.00 67.38 430 ASP A O 1
ATOM 3501 N N . LYS A 1 431 ? -4.137 -18.366 18.483 1.00 69.75 431 LYS A N 1
ATOM 3502 C CA . LYS A 1 431 ? -5.435 -19.022 18.253 1.00 69.75 431 LYS A CA 1
ATOM 3503 C C . LYS A 1 431 ? -6.052 -19.605 19.524 1.00 69.75 431 LYS A C 1
ATOM 3505 O O . LYS A 1 431 ? -7.226 -19.964 19.512 1.00 69.75 431 LYS A O 1
ATOM 3510 N N . LEU A 1 432 ? -5.255 -19.774 20.579 1.00 73.81 432 LEU A N 1
ATOM 3511 C CA . LEU A 1 432 ? -5.655 -20.445 21.819 1.00 73.81 432 LEU A CA 1
ATOM 3512 C C . LEU A 1 432 ? -5.865 -19.458 22.964 1.00 73.81 432 LEU A C 1
ATOM 3514 O O . LEU A 1 432 ? -6.754 -19.661 23.789 1.00 73.81 432 LEU A O 1
ATOM 3518 N N . LEU A 1 433 ? -5.036 -18.417 23.034 1.00 76.50 433 LEU A N 1
ATOM 3519 C CA . LEU A 1 433 ? -5.134 -17.396 24.060 1.00 76.50 433 LEU A CA 1
ATOM 3520 C C . LEU A 1 433 ? -6.095 -16.292 23.618 1.00 76.50 433 LEU A C 1
ATOM 3522 O O . LEU A 1 433 ? -5.921 -15.727 22.538 1.00 76.50 433 LEU A O 1
ATOM 3526 N N . PRO A 1 434 ? -7.084 -15.938 24.453 1.00 77.69 434 PRO A N 1
ATOM 3527 C CA . PRO A 1 434 ? -7.891 -14.765 24.191 1.00 77.69 434 PRO A CA 1
ATOM 3528 C C . PRO A 1 434 ? -7.038 -13.508 24.390 1.00 77.69 434 PRO A C 1
ATOM 3530 O O . PRO A 1 434 ? -6.252 -13.421 25.333 1.00 77.69 434 PRO A O 1
ATOM 3533 N N . TYR A 1 435 ? -7.209 -12.527 23.508 1.00 78.94 435 TYR A N 1
ATOM 3534 C CA . TYR A 1 435 ? -6.538 -11.231 23.636 1.00 78.94 435 TYR A CA 1
ATOM 3535 C C . TYR A 1 435 ? -7.294 -10.252 24.563 1.00 78.94 435 TYR A C 1
ATOM 3537 O O . TYR A 1 435 ? -6.724 -9.276 25.043 1.00 78.94 435 TYR A O 1
ATOM 3545 N N . THR A 1 436 ? -8.563 -10.532 24.871 1.00 83.12 436 THR A N 1
ATOM 3546 C CA . THR A 1 436 ? -9.400 -9.802 25.843 1.00 83.12 436 THR A CA 1
ATOM 3547 C C . THR A 1 436 ? -10.231 -10.777 26.658 1.00 83.12 436 THR A C 1
ATOM 3549 O O . THR A 1 436 ? -10.518 -11.884 26.201 1.00 83.12 436 THR A O 1
ATOM 3552 N N . SER A 1 437 ? -10.672 -10.364 27.845 1.00 83.69 437 SER A N 1
ATOM 3553 C CA . SER A 1 437 ? -11.718 -11.091 28.565 1.00 83.69 437 SER A CA 1
ATOM 3554 C C . SER A 1 437 ? -13.134 -10.801 28.040 1.00 83.69 437 SER A C 1
ATOM 3556 O O . SER A 1 437 ? -14.082 -11.494 28.411 1.00 83.69 437 SER A O 1
ATOM 3558 N N . LEU A 1 438 ? -13.285 -9.827 27.137 1.00 80.06 438 LEU A N 1
ATOM 3559 C CA . LEU A 1 438 ? -14.559 -9.338 26.613 1.00 80.06 438 LEU A CA 1
ATOM 3560 C C . LEU A 1 438 ? -14.885 -9.953 25.243 1.00 80.06 438 LEU A C 1
ATOM 3562 O O . LEU A 1 438 ? -14.651 -9.352 24.196 1.00 80.06 438 LEU A O 1
ATOM 3566 N N . LEU A 1 439 ? -15.449 -11.161 25.249 1.00 65.31 439 LEU A N 1
ATOM 3567 C CA . LEU A 1 439 ? -15.752 -11.912 24.021 1.00 65.31 439 LEU A CA 1
ATOM 3568 C C . LEU A 1 439 ? -16.886 -11.300 23.172 1.00 65.31 439 LEU A C 1
ATOM 3570 O O . LEU A 1 439 ? -16.831 -11.389 21.951 1.00 65.31 439 LEU A O 1
ATOM 3574 N N . ASP A 1 440 ? -17.865 -10.639 23.800 1.00 63.94 440 ASP A N 1
ATOM 3575 C CA . ASP A 1 440 ? -19.084 -10.136 23.138 1.00 63.94 440 ASP A CA 1
ATOM 3576 C C . ASP A 1 440 ? -19.209 -8.603 23.185 1.00 63.94 440 ASP A C 1
ATOM 3578 O O . ASP A 1 440 ? -20.308 -8.042 23.214 1.00 63.94 440 ASP A O 1
ATOM 3582 N N . TRP A 1 441 ? -18.087 -7.883 23.240 1.00 68.38 441 TRP A N 1
ATOM 3583 C CA . TRP A 1 441 ? -18.139 -6.426 23.301 1.00 68.38 441 TRP A CA 1
ATOM 3584 C C . TRP A 1 441 ? -18.584 -5.820 21.961 1.00 68.38 441 TRP A C 1
ATOM 3586 O O . TRP A 1 441 ? -17.797 -5.665 21.029 1.00 68.38 441 TRP A O 1
ATOM 3596 N N . THR A 1 442 ? -19.846 -5.396 21.886 1.00 60.09 442 THR A N 1
ATOM 3597 C CA . THR A 1 442 ? -20.427 -4.711 20.717 1.00 60.09 442 THR A CA 1
ATOM 3598 C C . THR A 1 442 ? -20.340 -3.188 20.808 1.00 60.09 442 THR A C 1
ATOM 3600 O O . THR A 1 442 ? -21.173 -2.498 20.220 1.00 60.09 442 THR A O 1
ATOM 3603 N N . GLY A 1 443 ? -19.418 -2.641 21.610 1.00 61.84 443 GLY A N 1
ATOM 3604 C CA . GLY A 1 443 ? -19.366 -1.206 21.890 1.00 61.84 443 GLY A CA 1
ATOM 3605 C C . GLY A 1 443 ? -19.408 -0.381 20.611 1.00 61.84 443 GLY A C 1
ATOM 3606 O O . GLY A 1 443 ? -18.522 -0.469 19.765 1.00 61.84 443 GLY A O 1
ATOM 3607 N N . MET A 1 444 ? -20.476 0.399 20.481 1.00 68.31 444 MET A N 1
ATOM 3608 C CA . MET A 1 444 ? -20.717 1.239 19.319 1.00 68.31 444 MET A CA 1
ATOM 3609 C C . MET A 1 444 ? -19.736 2.407 19.348 1.00 68.31 444 MET A C 1
ATOM 3611 O O . MET A 1 444 ? -19.654 3.120 20.350 1.00 68.31 444 MET A O 1
ATOM 3615 N N . ILE A 1 445 ? -19.026 2.628 18.244 1.00 75.44 445 ILE A N 1
ATOM 3616 C CA . ILE A 1 445 ? -18.235 3.841 18.045 1.00 75.44 445 ILE A CA 1
ATOM 3617 C C . ILE A 1 445 ? -19.213 4.955 17.639 1.00 75.44 445 ILE A C 1
ATOM 3619 O O . ILE A 1 445 ? -19.897 4.823 16.623 1.00 75.44 445 ILE A O 1
ATOM 3623 N N . PRO A 1 446 ? -19.343 6.045 18.413 1.00 75.75 446 PRO A N 1
ATOM 3624 C CA . PRO A 1 446 ? -20.292 7.105 18.085 1.00 75.75 446 PRO A CA 1
ATOM 3625 C C . PRO A 1 446 ? -19.984 7.741 16.725 1.00 75.75 446 PRO A C 1
ATOM 3627 O O . PRO A 1 446 ? -18.831 8.036 16.430 1.00 75.75 446 PRO A O 1
ATOM 3630 N N . GLY A 1 447 ? -21.015 7.941 15.900 1.00 77.81 447 GLY A N 1
ATOM 3631 C CA . GLY A 1 447 ? -20.870 8.500 14.549 1.00 77.81 447 GLY A CA 1
ATOM 3632 C C . GLY A 1 447 ? -20.325 7.522 13.501 1.00 77.81 447 GLY A C 1
ATOM 3633 O O . GLY A 1 447 ? -20.144 7.911 12.349 1.00 77.81 447 GLY A O 1
ATOM 3634 N N . VAL A 1 448 ? -20.089 6.258 13.872 1.00 85.94 448 VAL A N 1
ATOM 3635 C CA . VAL A 1 448 ? -19.590 5.220 12.966 1.00 85.94 448 VAL A CA 1
ATOM 3636 C C . VAL A 1 448 ? -20.509 4.009 13.009 1.00 85.94 448 VAL A C 1
ATOM 3638 O O . VAL A 1 448 ? -20.768 3.425 14.059 1.00 85.94 448 VAL A O 1
ATOM 3641 N N . THR A 1 449 ? -20.981 3.594 11.841 1.00 87.38 449 THR A N 1
ATOM 3642 C CA . THR A 1 449 ? -21.694 2.325 11.674 1.00 87.38 449 THR A CA 1
ATOM 3643 C C . THR A 1 449 ? -20.778 1.320 10.991 1.00 87.38 449 THR A C 1
ATOM 3645 O O . THR A 1 449 ? -20.049 1.669 10.065 1.00 87.38 449 THR A O 1
ATOM 3648 N N . CYS A 1 450 ? -20.781 0.075 11.470 1.00 88.25 450 CYS A N 1
ATOM 3649 C CA . CYS A 1 450 ? -19.984 -1.012 10.911 1.00 88.25 450 CYS A CA 1
ATOM 3650 C C . CYS A 1 450 ? -20.912 -2.141 10.458 1.00 88.25 450 CYS A C 1
ATOM 3652 O O . CYS A 1 450 ? -21.635 -2.712 11.272 1.00 88.25 450 CYS A O 1
ATOM 3654 N N . ALA A 1 451 ? -20.845 -2.489 9.177 1.00 89.06 451 ALA A N 1
ATOM 3655 C CA . ALA A 1 451 ? -21.382 -3.735 8.641 1.00 89.06 451 ALA A CA 1
ATOM 3656 C C . ALA A 1 451 ? -20.240 -4.747 8.484 1.00 89.06 451 ALA A C 1
ATOM 3658 O O . ALA A 1 451 ? -19.102 -4.354 8.233 1.00 89.06 451 ALA A O 1
ATOM 3659 N N . THR A 1 452 ? -20.521 -6.034 8.680 1.00 89.56 452 THR A N 1
ATOM 3660 C CA . THR A 1 452 ? -19.550 -7.123 8.491 1.00 89.56 452 THR A CA 1
ATOM 3661 C C . THR A 1 452 ? -20.169 -8.158 7.568 1.00 89.56 452 THR A C 1
ATOM 3663 O O . THR A 1 452 ? -21.204 -8.720 7.922 1.00 89.56 452 THR A O 1
ATOM 3666 N N . ASP A 1 453 ? -19.527 -8.429 6.433 1.00 88.62 453 ASP A N 1
ATOM 3667 C CA . ASP A 1 453 ? -19.972 -9.447 5.484 1.00 88.62 453 ASP A CA 1
ATOM 3668 C C . ASP A 1 453 ? -18.925 -10.555 5.358 1.00 88.62 453 ASP A C 1
ATOM 3670 O O . ASP A 1 453 ? -17.718 -10.307 5.328 1.00 88.62 453 ASP A O 1
ATOM 3674 N N . ILE A 1 454 ? -19.385 -11.802 5.273 1.00 88.56 454 ILE A N 1
ATOM 3675 C CA . ILE A 1 454 ? -18.509 -12.960 5.070 1.00 88.56 454 ILE A CA 1
ATOM 3676 C C . ILE A 1 454 ? -18.078 -12.992 3.604 1.00 88.56 454 ILE A C 1
ATOM 3678 O O . ILE A 1 454 ? -18.912 -12.899 2.703 1.00 88.56 454 ILE A O 1
ATOM 3682 N N . ILE A 1 455 ? -16.782 -13.179 3.366 1.00 87.81 455 ILE A N 1
ATOM 3683 C CA . ILE A 1 455 ? -16.204 -13.299 2.024 1.00 87.81 455 ILE A CA 1
ATOM 3684 C C . ILE A 1 455 ? -15.506 -14.650 1.873 1.00 87.81 455 ILE A C 1
ATOM 3686 O O . ILE A 1 455 ? -15.097 -15.285 2.844 1.00 87.81 455 ILE A O 1
ATOM 3690 N N . SER A 1 456 ? -15.346 -15.103 0.634 1.00 84.94 456 SER A N 1
ATOM 3691 C CA . SER A 1 456 ? -14.544 -16.292 0.351 1.00 84.94 456 SER A CA 1
ATOM 3692 C C . SER A 1 456 ? -13.082 -16.055 0.721 1.00 84.94 456 SER A C 1
ATOM 3694 O O . SER A 1 456 ? -12.515 -15.023 0.358 1.00 84.94 456 SER A O 1
ATOM 3696 N N . LEU A 1 457 ? -12.466 -17.032 1.388 1.00 86.31 457 LEU A N 1
ATOM 3697 C CA . LEU A 1 457 ? -11.021 -17.041 1.590 1.00 86.31 457 LEU A CA 1
ATOM 3698 C C . LEU A 1 457 ? -10.289 -17.111 0.238 1.00 86.31 457 LEU A C 1
ATOM 3700 O O . LEU A 1 457 ? -10.806 -17.730 -0.699 1.00 86.31 457 LEU A O 1
ATOM 3704 N N . PRO A 1 458 ? -9.097 -16.500 0.136 1.00 85.06 458 PRO A N 1
ATOM 3705 C CA . PRO A 1 458 ? -8.283 -16.581 -1.065 1.00 85.06 458 PRO A CA 1
ATOM 3706 C C . PRO A 1 458 ? -7.867 -18.026 -1.353 1.00 85.06 458 PRO A C 1
ATOM 3708 O O . PRO A 1 458 ? -7.579 -18.804 -0.441 1.00 85.06 458 PRO A O 1
ATOM 3711 N N . VAL A 1 459 ? -7.788 -18.359 -2.637 1.00 85.00 459 VAL A N 1
ATOM 3712 C CA . VAL A 1 459 ? -7.152 -19.584 -3.116 1.00 85.00 459 VAL A CA 1
ATOM 3713 C C . VAL A 1 459 ? -5.650 -19.326 -3.175 1.00 85.00 459 VAL A C 1
ATOM 3715 O O . VAL A 1 459 ? -5.215 -18.377 -3.826 1.00 85.00 459 VAL A O 1
ATOM 3718 N N . LEU A 1 460 ? -4.880 -20.146 -2.463 1.00 83.25 460 LEU A N 1
ATOM 3719 C CA . LEU A 1 460 ? -3.421 -20.176 -2.547 1.00 83.25 460 LEU A CA 1
ATOM 3720 C C . LEU A 1 460 ? -3.031 -21.226 -3.591 1.00 83.25 460 LEU A C 1
ATOM 3722 O O . LEU A 1 460 ? -3.562 -22.340 -3.545 1.00 83.25 460 LEU A O 1
ATOM 3726 N N . GLU A 1 461 ? -2.158 -20.854 -4.524 1.00 65.44 461 GLU A N 1
ATOM 3727 C CA . GLU A 1 461 ? -1.698 -21.721 -5.623 1.00 65.44 461 GLU A CA 1
ATOM 3728 C C . GLU A 1 461 ? -0.400 -22.467 -5.298 1.00 65.44 461 GLU A C 1
ATOM 3730 O O . GLU A 1 461 ? 0.475 -21.890 -4.607 1.00 65.44 461 GLU A O 1
#

Sequence (461 aa):
GKIIYTWKGNQRNTHIGLYDLQTKQNEHLYMFERDLRIISCSVNNERTLLAVSFCQYTEEERVSRLLQSVSRYLTLLIEIHPINNVRVLKAVDSCVRVQFLYPVEGRNTSTESRLLLVSEDKYIEQFDIRVAEEEHKVVIQNSGQLPRARVVDDLIWAQWDMMEQRLFYIVPKESRSTLKCVQFYPDENFNSILESHLDISVNDTQLKLVNFGYDYCEDQDVGSKSLNLQVFTSKAGGLCVCCSLASDIPDEITYSIYFLHKGYNKTFTVSLERKESHQLKEVAFMNLDYYVAAYLPGQFLHLLNIQHPDLLCYSLFLTGEDARIDMLQNCSIQSPLLSTVLDCCLGSMYAVSISDSALLQFLQNSKRDSERLAALHCALLYFRHTEDLEMQIIWWISENLSTCHSFDPIQEFIVASLYCRMCPETHNLDKLLPYTSLLDWTGMIPGVTCATDIISLPVLE

Organism: Tauraco erythrolophus (NCBI:txid121530)

Secondary structure (DSSP, 8-state):
-EEEEEEE-TTS-EEEEEEETTTTEEEEEEEESS--EEEEEEE-TTS-EEEEEEESS-HHHHHHHTTS---SEEEEEEE-SS---EEEEEEESS-EEEEE--PPSS---TTEEEEEEEETTTEEEEEEEEEEEETTEEEES-SSPPPEEEEE-S-SEEEEETTTTEEEEEE--SSSEEEEEEEEPTTS-EEEEEEEEE-----TTS-EEESSS--SGGGG-TTS-PPEEEEEE-TTS-EEEEEEE--SSTTEEEEEEEETTTTEEEEEEEE----S--S--PPEEEEETTEEEEEETTTEEEEEESSSTT-GGG-EEEETTTT--TT--SS-EEEEETTEEEETTTTEEEE----HHHHHHHHHH--SHHHHHHHHHHHHHHS---HHHHHHHHHHHHH-TTT-SSS-HHHHHHHHHHHHHHTTTSTTGGGTS-S-S-TT--PPPTTEEEEEEE-PPPBP-